Protein AF-A0A9X9LJV5-F1 (afdb_monomer_lite)

Sequence (472 aa):
MTLREAQKRAQWLASPASFEQERKQAQRQGQEEAECHRQFRAQPVPAHVYLPLYQEITERNEARRQAGIQKRKELLLSSLKPFSFLVKEEQRKEAAQQRERAATAKAKVPTQKATRRIPKSILEPALGDKLQEAELFRKIRIQRRALDMLQKAASPIAPSGGRARPQPRAATRTQKEKLAFLHTDFGFQPRVNPAVPDYEGLYRAFQRRAAKRRDTREGTRNKPFLLRTGSLRRTPRSCDATTSGGRRDSPQPTATPLPRSRSLSGLASLSANTLPVHITDATRKRESAVRSSLEKKDKADESTQWLEMHKKKCQAMSKSVTLRAKAMDPHQSLEEVFKAKLKENRNNDRKRAKEYKKELEEMKKRIQTRPYLFEQVSKDLARKAAEQRYRDTLKQAGLDEDFVRSKGQGSRDEQRRGQSEGRDCPSTHETTKLSTRNPQQDLEESLQEPTSPKKELEELSYELLDNCKSLA

Secondary structure (DSSP, 8-state):
--HHHHHHHHHHS--HHHHHHHHHHHHHHHHHHHHHT---PPPPPPGGGTS-THHHHHHHHHHHHHHHHHHHHHHHHHH----THHHHHHHHHHHHHHHHHHHHHT---PPP----PPPGGGG-HHHHHHHHHHHHHHHHHHHHHHHHHHHHH--S----S-------HHHHHHHHHHTGGG-S--S------SS---HHHHHHHHHHHHHHHHHT-----------SGGGS------------------PPPPPP-PPPPGGGTTTTTS-TTS------HHHHHHHHHHHHHHHHHHHHHHHHHHHHHHHHHHHHHHHHHHHHHHHH-SSPPHHHHHHHHHHHHHHHHHHHHHHHHHHHHHHHHHHHHSPPHHHHHHHHHHHHHHHHHHHHHHHHTT--HHHHHHHHHHHHHHHHHS--SS------------------S-------PPPPSSSHHHHHHHHHHHTTSS--

InterPro domains:
  IPR019579 Protein FAM161A/B [PF10595] (1-360)
  IPR051655 FAM161 [PTHR21501] (1-463)

Radius of gyration: 53.39 Å; chains: 1; bounding box: 125×92×174 Å

pLDDT: mean 73.28, std 19.69, range [32.22, 98.12]

Structure (mmCIF, N/CA/C/O backbone):
data_AF-A0A9X9LJV5-F1
#
_entry.id   AF-A0A9X9LJV5-F1
#
loop_
_atom_site.group_PDB
_atom_site.id
_atom_site.type_symbol
_atom_site.label_atom_id
_atom_site.label_alt_id
_atom_site.label_comp_id
_atom_site.label_asym_id
_atom_site.label_entity_id
_atom_site.label_seq_id
_atom_site.pdbx_PDB_ins_code
_atom_site.Cartn_x
_atom_site.Cartn_y
_atom_site.Cartn_z
_atom_site.occupancy
_atom_site.B_iso_or_equiv
_atom_site.auth_seq_id
_atom_site.auth_comp_id
_atom_site.auth_asym_id
_atom_site.auth_atom_id
_atom_site.pdbx_PDB_model_num
ATOM 1 N N . MET A 1 1 ? 41.341 -0.165 -103.231 1.00 58.81 1 MET A N 1
ATOM 2 C CA . MET A 1 1 ? 40.698 0.368 -102.012 1.00 58.81 1 MET A CA 1
ATOM 3 C C . MET A 1 1 ? 40.926 1.864 -101.980 1.00 58.81 1 MET A C 1
ATOM 5 O O . MET A 1 1 ? 42.056 2.295 -101.780 1.00 58.81 1 MET A O 1
ATOM 9 N N . THR A 1 2 ? 39.896 2.651 -102.280 1.00 76.06 2 THR A N 1
ATOM 10 C CA . THR A 1 2 ? 40.020 4.117 -102.290 1.00 76.06 2 THR A CA 1
ATOM 11 C C . THR A 1 2 ? 39.988 4.653 -100.856 1.00 76.06 2 THR A C 1
ATOM 13 O O . THR A 1 2 ? 39.340 4.073 -99.985 1.00 76.06 2 THR A O 1
ATOM 16 N N . LEU A 1 3 ? 40.664 5.772 -100.578 1.00 72.81 3 LEU A N 1
ATOM 17 C CA . LEU A 1 3 ? 40.688 6.378 -99.233 1.00 72.81 3 LEU A CA 1
ATOM 18 C C . LEU A 1 3 ? 39.274 6.674 -98.687 1.00 72.81 3 LEU A C 1
ATOM 20 O O . LEU A 1 3 ? 39.044 6.602 -97.481 1.00 72.81 3 LEU A O 1
ATOM 24 N N . ARG A 1 4 ? 38.301 6.903 -99.582 1.00 74.50 4 ARG A N 1
ATOM 25 C CA . ARG A 1 4 ? 36.876 7.040 -99.242 1.00 74.50 4 ARG A CA 1
ATOM 26 C C . ARG A 1 4 ? 36.262 5.751 -98.688 1.00 74.50 4 ARG A C 1
ATOM 28 O O . ARG A 1 4 ? 35.444 5.818 -97.777 1.00 74.50 4 ARG A O 1
ATOM 35 N N . GLU A 1 5 ? 36.640 4.585 -99.204 1.00 76.38 5 GLU A N 1
ATOM 36 C CA . GLU A 1 5 ? 36.139 3.290 -98.719 1.00 76.38 5 GLU A CA 1
ATOM 37 C C . GLU A 1 5 ? 36.739 2.921 -97.360 1.00 76.38 5 GLU A C 1
ATOM 39 O O . GLU A 1 5 ? 36.040 2.364 -96.515 1.00 76.38 5 GLU A O 1
ATOM 44 N N . ALA A 1 6 ? 38.003 3.277 -97.114 1.00 71.50 6 ALA A N 1
ATOM 45 C CA . ALA A 1 6 ? 38.659 3.057 -95.825 1.00 71.50 6 ALA A CA 1
ATOM 46 C C . ALA A 1 6 ? 38.047 3.925 -94.710 1.00 71.50 6 ALA A C 1
ATOM 48 O O . ALA A 1 6 ? 37.762 3.421 -93.625 1.00 71.50 6 ALA A O 1
ATOM 49 N N . GLN A 1 7 ? 37.763 5.202 -94.994 1.00 66.50 7 GLN A N 1
ATOM 50 C CA . GLN A 1 7 ? 37.087 6.095 -94.046 1.00 66.50 7 GLN A CA 1
ATOM 51 C C . GLN A 1 7 ? 35.633 5.683 -93.792 1.00 66.50 7 GLN A C 1
ATOM 53 O O . GLN A 1 7 ? 35.195 5.693 -92.644 1.00 66.50 7 GLN A O 1
ATOM 58 N N . LYS A 1 8 ? 34.903 5.238 -94.827 1.00 68.94 8 LYS A N 1
ATOM 59 C CA . LYS A 1 8 ? 33.567 4.653 -94.642 1.00 68.94 8 LYS A CA 1
ATOM 60 C C . LYS A 1 8 ? 33.637 3.413 -93.751 1.00 68.94 8 LYS A C 1
ATOM 62 O O . LYS A 1 8 ? 32.897 3.340 -92.782 1.00 68.94 8 LYS A O 1
ATOM 67 N N . ARG A 1 9 ? 34.553 2.470 -94.000 1.00 65.56 9 ARG A N 1
ATOM 68 C CA . ARG A 1 9 ? 34.713 1.275 -93.146 1.00 65.56 9 ARG A CA 1
ATOM 69 C C . ARG A 1 9 ? 35.055 1.624 -91.695 1.00 65.56 9 ARG A C 1
ATOM 71 O O . ARG A 1 9 ? 34.491 1.011 -90.802 1.00 65.56 9 ARG A O 1
ATOM 78 N N . ALA A 1 10 ? 35.897 2.627 -91.448 1.00 63.25 10 ALA A N 1
ATOM 79 C CA . ALA A 1 10 ? 36.197 3.094 -90.092 1.00 63.25 10 ALA A CA 1
ATOM 80 C C . ALA A 1 10 ? 34.991 3.753 -89.388 1.00 63.25 10 ALA A C 1
ATOM 82 O O . ALA A 1 10 ? 34.889 3.670 -88.170 1.00 63.25 10 ALA A O 1
ATOM 83 N N . GLN A 1 11 ? 34.070 4.373 -90.135 1.00 63.22 11 GLN A N 1
ATOM 84 C CA . GLN A 1 11 ? 32.809 4.904 -89.595 1.00 63.22 11 GLN A CA 1
ATOM 85 C C . GLN A 1 11 ? 31.758 3.806 -89.351 1.00 63.22 11 GLN A C 1
ATOM 87 O O . GLN A 1 11 ? 30.999 3.902 -88.393 1.00 63.22 11 GLN A O 1
ATOM 92 N N . TRP A 1 12 ? 31.722 2.763 -90.192 1.00 59.03 12 TRP A N 1
ATOM 93 C CA . TRP A 1 12 ? 30.818 1.609 -90.050 1.00 59.03 12 TRP A CA 1
ATOM 94 C C . TRP A 1 12 ? 31.246 0.630 -88.954 1.00 59.03 12 TRP A C 1
ATOM 96 O O . TRP A 1 12 ? 30.403 -0.054 -88.378 1.00 59.03 12 TRP A O 1
ATOM 106 N N . LEU A 1 13 ? 32.543 0.567 -88.643 1.00 62.62 13 LEU A N 1
ATOM 107 C CA . LEU A 1 13 ? 33.052 -0.123 -87.463 1.00 62.62 13 LEU A CA 1
ATOM 108 C C . LEU A 1 13 ? 32.754 0.739 -86.233 1.00 62.62 13 LEU A C 1
ATOM 110 O O . LEU A 1 13 ? 33.632 1.405 -85.683 1.00 62.62 13 LEU A O 1
ATOM 114 N N . ALA A 1 14 ? 31.483 0.750 -85.830 1.00 63.03 14 ALA A N 1
ATOM 115 C CA . ALA A 1 14 ? 31.053 1.337 -84.575 1.00 63.03 14 ALA A CA 1
ATOM 116 C C . ALA A 1 14 ? 31.964 0.821 -83.446 1.00 63.03 14 ALA A C 1
ATOM 118 O O . ALA A 1 14 ? 32.278 -0.371 -83.379 1.00 63.03 14 ALA A O 1
ATOM 119 N N . SER A 1 15 ? 32.448 1.735 -82.596 1.00 66.31 15 SER A N 1
ATOM 120 C CA . SER A 1 15 ? 33.393 1.411 -81.520 1.00 66.31 15 SER A CA 1
ATOM 121 C C . SER A 1 15 ? 32.878 0.209 -80.716 1.00 66.31 15 SER A C 1
ATOM 123 O O . SER A 1 15 ? 31.689 0.207 -80.387 1.00 66.31 15 SER A O 1
ATOM 125 N N . PRO A 1 16 ? 33.712 -0.782 -80.345 1.00 69.56 16 PRO A N 1
ATOM 126 C CA . PRO A 1 16 ? 33.281 -1.961 -79.582 1.00 69.56 16 PRO A CA 1
ATOM 127 C C . PRO A 1 16 ? 32.427 -1.634 -78.341 1.00 69.56 16 PRO A C 1
ATOM 129 O O . PRO A 1 16 ? 31.539 -2.396 -77.968 1.00 69.56 16 PRO A O 1
ATOM 132 N N . ALA A 1 17 ? 32.624 -0.449 -77.751 1.00 71.12 17 ALA A N 1
ATOM 133 C CA . ALA A 1 17 ? 31.835 0.066 -76.633 1.00 71.12 17 ALA A CA 1
ATOM 134 C C . ALA A 1 17 ? 30.350 0.349 -76.961 1.00 71.12 17 ALA A C 1
ATOM 136 O O . ALA A 1 17 ? 29.509 0.274 -76.067 1.00 71.12 17 ALA A O 1
ATOM 137 N N . SER A 1 18 ? 30.013 0.678 -78.213 1.00 70.94 18 SER A N 1
ATOM 138 C CA . SER A 1 18 ? 28.626 0.881 -78.669 1.00 70.94 18 SER A CA 1
ATOM 139 C C . SER A 1 18 ? 27.867 -0.445 -78.767 1.00 70.94 18 SER A C 1
ATOM 141 O O . SER A 1 18 ? 26.765 -0.562 -78.237 1.00 70.94 18 SER A O 1
ATOM 143 N N . PHE A 1 19 ? 28.520 -1.487 -79.286 1.00 75.62 19 PHE A N 1
ATOM 144 C CA . PHE A 1 19 ? 27.963 -2.838 -79.348 1.00 75.62 19 PHE A CA 1
ATOM 145 C C . PHE A 1 19 ? 27.702 -3.426 -77.951 1.00 75.62 19 PHE A C 1
ATOM 147 O O . PHE A 1 19 ? 26.703 -4.104 -77.718 1.00 75.62 19 PHE A O 1
ATOM 154 N N . GLU A 1 20 ? 28.557 -3.125 -76.969 1.00 80.94 20 GLU A N 1
ATOM 155 C CA . GLU A 1 20 ? 28.302 -3.505 -75.575 1.00 80.94 20 GLU A CA 1
ATOM 156 C C . GLU A 1 20 ? 27.072 -2.813 -74.973 1.00 80.94 20 GLU A C 1
ATOM 158 O O . GLU A 1 20 ? 26.388 -3.404 -74.132 1.00 80.94 20 GLU A O 1
ATOM 163 N N . GLN A 1 21 ? 26.795 -1.564 -75.359 1.00 81.12 21 GLN A N 1
ATOM 164 C CA . GLN A 1 21 ? 25.605 -0.843 -74.906 1.00 81.12 21 GLN A CA 1
ATOM 165 C C . GLN A 1 21 ? 24.344 -1.423 -75.539 1.00 81.12 21 GLN A C 1
ATOM 167 O O . GLN A 1 21 ? 23.393 -1.700 -74.810 1.00 81.12 21 GLN A O 1
ATOM 172 N N . GLU A 1 22 ? 24.364 -1.686 -76.844 1.00 85.75 22 GLU A N 1
ATOM 173 C CA . GLU A 1 22 ? 23.258 -2.333 -77.561 1.00 85.75 22 GLU A CA 1
ATOM 174 C C . GLU A 1 22 ? 22.968 -3.726 -76.997 1.00 85.75 22 GLU A C 1
ATOM 176 O O . GLU A 1 22 ? 21.823 -4.050 -76.693 1.00 85.75 22 GLU A O 1
ATOM 181 N N . ARG A 1 23 ? 24.004 -4.527 -76.717 1.00 86.25 23 ARG A N 1
ATOM 182 C CA . ARG A 1 23 ? 23.847 -5.842 -76.081 1.00 86.25 23 ARG A CA 1
ATOM 183 C C . ARG A 1 23 ? 23.218 -5.748 -74.689 1.00 86.25 23 ARG A C 1
ATOM 185 O O . ARG A 1 23 ? 22.381 -6.576 -74.338 1.00 86.25 23 ARG A O 1
ATOM 192 N N . LYS A 1 24 ? 23.608 -4.752 -73.884 1.00 87.31 24 LYS A N 1
ATOM 193 C CA . LYS A 1 24 ? 23.005 -4.506 -72.561 1.00 87.31 24 LYS A CA 1
ATOM 194 C C . LYS A 1 24 ? 21.555 -4.040 -72.681 1.00 87.31 24 LYS A C 1
ATOM 196 O O . LYS A 1 24 ? 20.742 -4.424 -71.848 1.00 87.31 24 LYS A O 1
ATOM 201 N N . GLN A 1 25 ? 21.227 -3.233 -73.689 1.00 88.62 25 GLN A N 1
ATOM 202 C CA . GLN A 1 25 ? 19.854 -2.801 -73.959 1.00 88.62 25 GLN A CA 1
ATOM 203 C C . GLN A 1 25 ? 18.981 -3.977 -74.402 1.00 88.62 25 GLN A C 1
ATOM 205 O O . GLN A 1 25 ? 17.924 -4.173 -73.817 1.00 88.62 25 GLN A O 1
ATOM 210 N N . ALA A 1 26 ? 19.462 -4.821 -75.315 1.00 89.94 26 ALA A N 1
ATOM 211 C CA . ALA A 1 26 ? 18.762 -6.035 -75.734 1.00 89.94 26 ALA A CA 1
ATOM 212 C C . ALA A 1 26 ? 18.542 -7.014 -74.564 1.00 89.94 26 ALA A C 1
ATOM 214 O O . ALA A 1 26 ? 17.475 -7.604 -74.430 1.00 89.94 26 ALA A O 1
ATOM 215 N N . GLN A 1 27 ? 19.524 -7.154 -73.663 1.00 90.31 27 GLN A N 1
ATOM 216 C CA . GLN A 1 27 ? 19.357 -7.949 -72.439 1.00 90.31 27 GLN A CA 1
ATOM 217 C C . GLN A 1 27 ? 18.304 -7.367 -71.491 1.00 90.31 27 GLN A C 1
ATOM 219 O O . GLN A 1 27 ? 17.562 -8.132 -70.883 1.00 90.31 27 GLN A O 1
ATOM 224 N N . ARG A 1 28 ? 18.241 -6.037 -71.352 1.00 88.81 28 ARG A N 1
ATOM 225 C CA . ARG A 1 28 ? 17.212 -5.365 -70.543 1.00 88.81 28 ARG A CA 1
ATOM 226 C C . ARG A 1 28 ? 15.827 -5.547 -71.150 1.00 88.81 28 ARG A C 1
ATOM 228 O O . ARG A 1 28 ? 14.934 -5.975 -70.439 1.00 88.81 28 ARG A O 1
ATOM 235 N N . GLN A 1 29 ? 15.687 -5.339 -72.457 1.00 88.56 29 GLN A N 1
ATOM 236 C CA . GLN A 1 29 ? 14.431 -5.552 -73.180 1.00 88.56 29 GLN A CA 1
ATOM 237 C C . GLN A 1 29 ? 13.939 -6.998 -73.040 1.00 88.56 29 GLN A C 1
ATOM 239 O O . GLN A 1 29 ? 12.785 -7.217 -72.697 1.00 88.56 29 GLN A O 1
ATOM 244 N N . GLY A 1 30 ? 14.825 -7.991 -73.172 1.00 88.88 30 GLY A N 1
ATOM 245 C CA . GLY A 1 30 ? 14.452 -9.393 -72.951 1.00 88.88 30 GLY A CA 1
ATOM 246 C C . GLY A 1 30 ? 14.046 -9.712 -71.503 1.00 88.88 30 GLY A C 1
ATOM 247 O O . GLY A 1 30 ? 13.199 -10.575 -71.278 1.00 88.88 30 GLY A O 1
ATOM 248 N N . GLN A 1 31 ? 14.620 -9.022 -70.509 1.00 88.19 31 GLN A N 1
ATOM 249 C CA . GLN A 1 31 ? 14.188 -9.133 -69.108 1.00 88.19 31 GLN A CA 1
ATOM 250 C C . GLN A 1 31 ? 12.818 -8.478 -68.894 1.00 88.19 31 GLN A C 1
ATOM 252 O O . GLN A 1 31 ? 11.963 -9.074 -68.247 1.00 88.19 31 GLN A O 1
ATOM 257 N N . GLU A 1 32 ? 12.593 -7.301 -69.478 1.00 86.94 32 GLU A N 1
ATOM 258 C CA . GLU A 1 32 ? 11.327 -6.563 -69.418 1.00 86.94 32 GLU A CA 1
ATOM 259 C C . GLU A 1 32 ? 10.186 -7.352 -70.083 1.00 86.94 32 GLU A C 1
ATOM 261 O O . GLU A 1 32 ? 9.118 -7.508 -69.495 1.00 86.94 32 GLU A O 1
ATOM 266 N N . GLU A 1 33 ? 10.422 -7.947 -71.255 1.00 89.19 33 GLU A N 1
ATOM 267 C CA . GLU A 1 33 ? 9.456 -8.818 -71.935 1.00 89.19 33 GLU A CA 1
ATOM 268 C C . GLU A 1 33 ? 9.138 -10.068 -71.097 1.00 89.19 33 GLU A C 1
ATOM 270 O O . GLU A 1 33 ? 7.969 -10.419 -70.914 1.00 89.19 33 GLU A O 1
ATOM 275 N N . ALA A 1 34 ? 10.153 -10.710 -70.504 1.00 86.06 34 ALA A N 1
ATOM 276 C CA . ALA A 1 34 ? 9.960 -11.853 -69.610 1.00 86.06 34 ALA A CA 1
ATOM 277 C C . ALA A 1 34 ? 9.168 -11.489 -68.337 1.00 86.06 34 ALA A C 1
ATOM 279 O O . ALA A 1 34 ? 8.372 -12.297 -67.847 1.00 86.06 34 ALA A O 1
ATOM 280 N N . GLU A 1 35 ? 9.350 -10.277 -67.810 1.00 85.81 35 GLU A N 1
ATOM 281 C CA . GLU A 1 35 ? 8.566 -9.746 -66.693 1.00 85.81 35 GLU A CA 1
ATOM 282 C C . GLU A 1 35 ? 7.123 -9.418 -67.105 1.00 85.81 35 GLU A C 1
ATOM 284 O O . GLU A 1 35 ? 6.198 -9.738 -66.358 1.00 85.81 35 GLU A O 1
ATOM 289 N N . CYS A 1 36 ? 6.899 -8.876 -68.306 1.00 77.56 36 CYS A N 1
ATOM 290 C CA . CYS A 1 36 ? 5.566 -8.636 -68.871 1.00 77.56 36 CYS A CA 1
ATOM 291 C C . CYS A 1 36 ? 4.779 -9.934 -69.113 1.00 77.56 36 CYS A C 1
ATOM 293 O O . CYS A 1 36 ? 3.561 -9.962 -68.933 1.00 77.56 36 CYS A O 1
ATOM 295 N N . HIS A 1 37 ? 5.456 -11.031 -69.468 1.00 79.50 37 HIS A N 1
ATOM 296 C CA . HIS A 1 37 ? 4.837 -12.355 -69.595 1.00 79.50 37 HIS A CA 1
ATOM 297 C C . HIS A 1 37 ? 4.496 -13.009 -68.244 1.00 79.50 37 HIS A C 1
ATOM 299 O O . HIS A 1 37 ? 3.785 -14.020 -68.200 1.00 79.50 37 HIS A O 1
ATOM 305 N N . ARG A 1 38 ? 4.960 -12.447 -67.120 1.00 84.75 38 ARG A N 1
ATOM 306 C CA . ARG A 1 38 ? 4.670 -12.967 -65.784 1.00 84.75 38 ARG A CA 1
ATOM 307 C C . ARG A 1 38 ? 3.234 -12.624 -65.396 1.00 84.75 38 ARG A C 1
ATOM 309 O O . ARG A 1 38 ? 2.896 -11.487 -65.089 1.00 84.75 38 ARG A O 1
ATOM 316 N N . GLN A 1 39 ? 2.370 -13.632 -65.338 1.00 81.56 39 GLN A N 1
ATOM 317 C CA . GLN A 1 39 ? 1.028 -13.460 -64.785 1.00 81.56 39 GLN A CA 1
ATOM 318 C C . GLN A 1 39 ? 1.131 -13.231 -63.271 1.00 81.56 39 GLN A C 1
ATOM 320 O O . GLN A 1 39 ? 1.388 -14.161 -62.503 1.00 81.56 39 GLN A O 1
ATOM 325 N N . PHE A 1 40 ? 0.948 -11.987 -62.830 1.00 77.88 40 PHE A N 1
ATOM 326 C CA . PHE A 1 40 ? 0.940 -11.629 -61.414 1.00 77.88 40 PHE A CA 1
ATOM 327 C C . PHE A 1 40 ? -0.321 -12.183 -60.749 1.00 77.88 40 PHE A C 1
ATOM 329 O O . PHE A 1 40 ? -1.400 -11.601 -60.820 1.00 77.88 40 PHE A O 1
ATOM 336 N N . ARG A 1 41 ? -0.183 -13.339 -60.099 1.00 83.62 41 ARG A N 1
ATOM 337 C CA . ARG A 1 41 ? -1.202 -13.891 -59.203 1.00 83.62 41 ARG A CA 1
ATOM 338 C C . ARG A 1 41 ? -0.804 -13.595 -57.766 1.00 83.62 41 ARG A C 1
ATOM 340 O O . ARG A 1 41 ? 0.379 -13.640 -57.426 1.00 83.62 41 ARG A O 1
ATOM 347 N N . ALA A 1 42 ? -1.790 -13.299 -56.926 1.00 84.81 42 ALA A N 1
ATOM 348 C CA . ALA A 1 42 ? -1.555 -13.183 -55.496 1.00 84.81 42 ALA A CA 1
ATOM 349 C C . ALA A 1 42 ? -0.968 -14.500 -54.969 1.00 84.81 42 ALA A C 1
ATOM 351 O O . ALA A 1 42 ? -1.409 -15.585 -55.357 1.00 84.81 42 ALA A O 1
ATOM 352 N N . GLN A 1 43 ? 0.032 -14.407 -54.092 1.00 85.69 43 GLN A N 1
ATOM 353 C CA . GLN A 1 43 ? 0.486 -15.581 -53.358 1.00 85.69 43 GLN A CA 1
ATOM 354 C C . GLN A 1 43 ? -0.681 -16.099 -52.507 1.00 85.69 43 GLN A C 1
ATOM 356 O O . GLN A 1 43 ? -1.385 -15.285 -51.899 1.00 85.69 43 GLN A O 1
ATOM 361 N N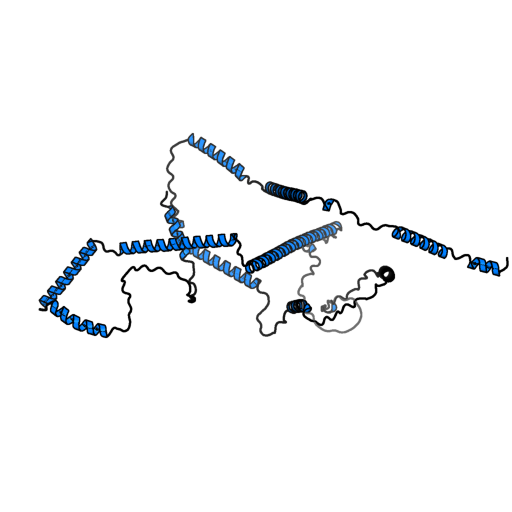 . PRO A 1 44 ? -0.921 -17.422 -52.478 1.00 88.69 44 PRO A N 1
ATOM 362 C CA . PRO A 1 44 ? -1.998 -17.977 -51.676 1.00 88.69 44 PRO A CA 1
ATOM 363 C C . PRO A 1 44 ? -1.787 -17.606 -50.209 1.00 88.69 44 PRO A C 1
ATOM 365 O O . PRO A 1 44 ? -0.652 -17.514 -49.731 1.00 88.69 44 PRO A O 1
ATOM 368 N N . VAL A 1 45 ? -2.893 -17.381 -49.501 1.00 85.62 45 VAL A N 1
ATOM 369 C CA . VAL A 1 45 ? -2.854 -17.014 -48.087 1.00 85.62 45 VAL A CA 1
ATOM 370 C C . VAL A 1 45 ? -2.104 -18.111 -47.318 1.00 85.62 45 VAL A C 1
ATOM 372 O O . VAL A 1 45 ? -2.417 -19.293 -47.484 1.00 85.62 45 VAL A O 1
ATOM 375 N N . PRO A 1 46 ? -1.102 -17.756 -46.495 1.00 90.06 46 PRO A N 1
ATOM 376 C CA . PRO A 1 46 ? -0.344 -18.734 -45.729 1.00 90.06 46 PRO A CA 1
ATOM 377 C C . PRO A 1 46 ? -1.234 -19.661 -44.891 1.00 90.06 46 PRO A C 1
ATOM 379 O O . PRO A 1 46 ? -2.176 -19.214 -44.239 1.00 90.06 46 PRO A O 1
ATOM 382 N N . ALA A 1 47 ? -0.878 -20.948 -44.830 1.00 80.38 47 ALA A N 1
ATOM 383 C CA . ALA A 1 47 ? -1.673 -21.978 -44.153 1.00 80.38 47 ALA A CA 1
ATOM 384 C C . ALA A 1 47 ? -1.972 -21.670 -42.670 1.00 80.38 47 ALA A C 1
ATOM 386 O O . ALA A 1 47 ? -3.037 -22.017 -42.171 1.00 80.38 47 ALA A O 1
ATOM 387 N N . HIS A 1 48 ? -1.070 -20.963 -41.978 1.00 80.50 48 HIS A N 1
ATOM 388 C CA . HIS A 1 48 ? -1.239 -20.583 -40.570 1.00 80.50 48 HIS A CA 1
ATOM 389 C C . HIS A 1 48 ? -2.413 -19.622 -40.317 1.00 80.50 48 HIS A C 1
ATOM 391 O O . HIS A 1 48 ? -2.820 -19.470 -39.172 1.00 80.50 48 HIS A O 1
ATOM 397 N N . VAL A 1 49 ? -2.951 -18.981 -41.360 1.00 81.56 49 VAL A N 1
ATOM 398 C CA . VAL A 1 49 ? -4.147 -18.129 -41.273 1.00 81.56 49 VAL A CA 1
ATOM 399 C C . VAL A 1 49 ? -5.422 -18.974 -41.168 1.00 81.56 49 VAL A C 1
ATOM 401 O O . VAL A 1 49 ? -6.392 -18.543 -40.554 1.00 81.56 49 VAL A O 1
ATOM 404 N N . TYR A 1 50 ? -5.413 -20.192 -41.719 1.00 80.94 50 TYR A N 1
ATOM 405 C CA . TYR A 1 50 ? -6.547 -21.120 -41.677 1.00 80.94 50 TYR A CA 1
ATOM 406 C C . TYR A 1 50 ? -6.537 -22.037 -40.446 1.00 80.94 50 TYR A C 1
ATOM 408 O O . TYR A 1 50 ? -7.537 -22.693 -40.163 1.00 80.94 50 TYR A O 1
ATOM 416 N N . LEU A 1 51 ? -5.425 -22.094 -39.707 1.00 83.44 51 LEU A N 1
ATOM 417 C CA . LEU A 1 51 ? -5.295 -22.926 -38.514 1.00 83.44 51 LEU A CA 1
ATOM 418 C C . LEU A 1 51 ? -5.673 -22.123 -37.254 1.00 83.44 51 LEU A C 1
ATOM 420 O O . LEU A 1 51 ? -5.047 -21.096 -36.982 1.00 83.44 51 LEU A O 1
ATOM 424 N N . PRO A 1 52 ? -6.643 -22.576 -36.437 1.00 79.00 52 PRO A N 1
ATOM 425 C CA . PRO A 1 52 ? -6.995 -21.941 -35.166 1.00 79.00 52 PRO A CA 1
ATOM 426 C C . PRO A 1 52 ? -5.935 -22.224 -34.079 1.00 79.00 52 PRO A C 1
ATOM 428 O O . PRO A 1 52 ? -6.190 -22.887 -33.078 1.00 79.00 52 PRO A O 1
ATOM 431 N N . LEU A 1 53 ? -4.726 -21.678 -34.257 1.00 84.31 53 LEU A N 1
ATOM 432 C CA . LEU A 1 53 ? -3.535 -21.910 -33.416 1.00 84.31 53 LEU A CA 1
ATOM 433 C C . LEU A 1 53 ? -3.626 -21.332 -31.996 1.00 84.31 53 LEU A C 1
ATOM 435 O O . LEU A 1 53 ? -2.692 -21.474 -31.206 1.00 84.31 53 LEU A O 1
ATOM 439 N N . TYR A 1 54 ? -4.719 -20.650 -31.660 1.00 84.94 54 TYR A N 1
ATOM 440 C CA . TYR A 1 54 ? -4.879 -19.981 -30.373 1.00 84.94 54 TYR A CA 1
ATOM 441 C C . TYR A 1 54 ? -4.697 -20.948 -29.196 1.00 84.94 54 TYR A C 1
ATOM 443 O O . TYR A 1 54 ? -3.955 -20.625 -28.273 1.00 84.94 54 TYR A O 1
ATOM 451 N N . GLN A 1 55 ? -5.289 -22.145 -29.279 1.00 86.25 55 GLN A N 1
ATOM 452 C CA . GLN A 1 55 ? -5.233 -23.160 -28.220 1.00 86.25 55 GLN A CA 1
ATOM 453 C C . GLN A 1 55 ? -3.797 -23.647 -27.972 1.00 86.25 55 GLN A C 1
ATOM 455 O O . GLN A 1 55 ? -3.309 -23.625 -26.842 1.00 86.25 55 GLN A O 1
ATOM 460 N N . GLU A 1 56 ? -3.054 -23.956 -29.035 1.00 87.81 56 GLU A N 1
ATOM 461 C CA . GLU A 1 56 ? -1.653 -24.363 -28.898 1.00 87.81 56 GLU A CA 1
ATOM 462 C C . GLU A 1 56 ? -0.766 -23.229 -28.366 1.00 87.81 56 GLU A C 1
ATOM 464 O O . GLU A 1 56 ? 0.199 -23.453 -27.631 1.00 87.81 56 GLU A O 1
ATOM 469 N N . ILE A 1 57 ? -1.053 -21.984 -28.757 1.00 89.62 57 ILE A N 1
ATOM 470 C CA . ILE A 1 57 ? -0.326 -20.813 -28.264 1.00 89.62 57 ILE A CA 1
ATOM 471 C C . ILE A 1 57 ? -0.606 -20.622 -26.770 1.00 89.62 57 ILE A C 1
ATOM 473 O O . ILE A 1 57 ? 0.332 -20.350 -26.014 1.00 89.62 57 ILE A O 1
ATOM 477 N N . THR A 1 58 ? -1.855 -20.788 -26.325 1.00 91.94 58 THR A N 1
ATOM 478 C CA . THR A 1 58 ? -2.222 -20.707 -24.906 1.00 91.94 58 THR A CA 1
ATOM 479 C C . THR A 1 58 ? -1.553 -21.803 -24.089 1.00 91.94 58 THR A C 1
ATOM 481 O O . THR A 1 58 ? -0.897 -21.483 -23.101 1.00 91.94 58 THR A O 1
ATOM 484 N N . GLU A 1 59 ? -1.571 -23.051 -24.551 1.00 93.50 59 GLU A N 1
ATOM 485 C CA . GLU A 1 59 ? -0.925 -24.176 -23.866 1.00 93.50 59 GLU A CA 1
ATOM 486 C C . GLU A 1 59 ? 0.595 -23.986 -23.763 1.00 93.50 59 GLU A C 1
ATOM 488 O O . GLU A 1 59 ? 1.185 -24.131 -22.689 1.00 93.50 59 GLU A O 1
ATOM 493 N N . ARG A 1 60 ? 1.254 -23.555 -24.849 1.00 93.81 60 ARG A N 1
ATOM 494 C CA . ARG A 1 60 ? 2.694 -23.236 -24.834 1.00 93.81 60 ARG A CA 1
ATOM 495 C C . ARG A 1 60 ? 3.008 -22.073 -23.888 1.00 93.81 60 ARG A C 1
ATOM 497 O O . ARG A 1 60 ? 4.048 -22.071 -23.224 1.00 93.81 60 ARG A O 1
ATOM 504 N N . ASN A 1 61 ? 2.140 -21.065 -23.807 1.00 93.38 61 ASN A N 1
ATOM 505 C CA . ASN A 1 61 ? 2.286 -19.951 -22.867 1.00 93.38 61 ASN A CA 1
ATOM 506 C C . ASN A 1 61 ? 2.125 -20.402 -21.413 1.00 93.38 61 ASN A C 1
ATOM 508 O O . ASN A 1 61 ? 2.907 -19.988 -20.554 1.00 93.38 61 ASN A O 1
ATOM 512 N N . GLU A 1 62 ? 1.151 -21.263 -21.145 1.00 95.00 62 GLU A N 1
ATOM 513 C CA . GLU A 1 62 ? 0.891 -21.833 -19.828 1.00 95.00 62 GLU A CA 1
ATOM 514 C C . GLU A 1 62 ? 2.038 -22.725 -19.368 1.00 95.00 62 GLU A C 1
ATOM 516 O O . GLU A 1 62 ? 2.537 -22.532 -18.260 1.00 95.00 62 GLU A O 1
ATOM 521 N N . ALA A 1 63 ? 2.556 -23.594 -20.237 1.00 96.25 63 ALA A N 1
ATOM 522 C CA . ALA A 1 63 ? 3.732 -24.410 -19.953 1.00 96.25 63 ALA A CA 1
ATOM 523 C C . ALA A 1 63 ? 4.959 -23.541 -19.620 1.00 96.25 63 ALA A C 1
ATOM 525 O O . ALA A 1 63 ? 5.642 -23.766 -18.617 1.00 96.25 63 ALA A O 1
ATOM 526 N N . ARG A 1 64 ? 5.208 -22.471 -20.395 1.00 95.69 64 ARG A N 1
ATOM 527 C CA . ARG A 1 64 ? 6.284 -21.503 -20.099 1.00 95.69 64 ARG A CA 1
ATOM 528 C C . ARG A 1 64 ? 6.074 -20.801 -18.756 1.00 95.69 64 ARG A C 1
ATOM 530 O O . ARG A 1 64 ? 7.032 -20.620 -18.000 1.00 95.69 64 ARG A O 1
ATOM 537 N N . ARG A 1 65 ? 4.834 -20.420 -18.439 1.00 95.25 65 ARG A N 1
ATOM 538 C CA . ARG A 1 65 ? 4.472 -19.789 -17.163 1.00 95.25 65 ARG A CA 1
ATOM 539 C C . ARG A 1 65 ? 4.697 -20.744 -15.991 1.00 95.25 65 ARG A C 1
ATOM 541 O O . ARG A 1 65 ? 5.319 -20.343 -15.008 1.00 95.25 65 ARG A O 1
ATOM 548 N N . GLN A 1 66 ? 4.244 -21.990 -16.102 1.00 96.44 66 GLN A N 1
ATOM 549 C CA . GLN A 1 66 ? 4.407 -23.025 -15.081 1.00 96.44 66 GLN A CA 1
ATOM 550 C C . GLN A 1 66 ? 5.885 -23.347 -14.841 1.00 96.44 66 GLN A C 1
ATOM 552 O O . GLN A 1 66 ? 6.332 -23.309 -13.695 1.00 96.44 66 GLN A O 1
ATOM 557 N N . ALA A 1 67 ? 6.671 -23.536 -15.903 1.00 96.56 67 ALA A N 1
ATOM 558 C CA . ALA A 1 67 ? 8.112 -23.755 -15.796 1.00 96.56 67 ALA A CA 1
ATOM 559 C C . ALA A 1 67 ? 8.826 -22.573 -15.113 1.00 96.56 67 ALA A C 1
ATOM 561 O O . ALA A 1 67 ? 9.713 -22.763 -14.282 1.00 96.56 67 ALA A O 1
ATOM 562 N N . GLY A 1 68 ? 8.417 -21.333 -15.407 1.00 96.31 68 GLY A N 1
ATOM 563 C CA . GLY A 1 68 ? 8.941 -20.144 -14.730 1.00 96.31 68 GLY A CA 1
ATOM 564 C C . GLY A 1 68 ? 8.600 -20.092 -13.234 1.00 96.31 68 GLY A C 1
ATOM 565 O O . GLY A 1 68 ? 9.429 -19.670 -12.425 1.00 96.31 68 GLY A O 1
ATOM 566 N N . ILE A 1 69 ? 7.399 -20.540 -12.856 1.00 95.69 69 ILE A N 1
ATOM 567 C CA . ILE A 1 69 ? 6.969 -20.642 -11.455 1.00 95.69 69 ILE A CA 1
ATOM 568 C C . ILE A 1 69 ? 7.772 -21.724 -10.727 1.00 95.69 69 ILE A C 1
ATOM 570 O O . ILE A 1 69 ? 8.278 -21.458 -9.637 1.00 95.69 69 ILE A O 1
ATOM 574 N N . GLN A 1 70 ? 7.936 -22.903 -11.331 1.00 96.38 70 GLN A N 1
ATOM 575 C CA . GLN A 1 70 ? 8.703 -24.014 -10.758 1.00 96.38 70 GLN A CA 1
ATOM 576 C C . GLN A 1 70 ? 10.164 -23.622 -10.527 1.00 96.38 70 GLN A C 1
ATOM 578 O O . GLN A 1 70 ? 10.633 -23.701 -9.395 1.00 96.38 70 GLN A O 1
ATOM 583 N N . LYS A 1 71 ? 10.833 -23.041 -11.532 1.00 96.31 71 LYS A N 1
ATOM 584 C CA . LYS A 1 71 ? 12.215 -22.543 -11.397 1.00 96.31 71 LYS A CA 1
ATOM 585 C C . LYS A 1 71 ? 12.367 -21.527 -10.266 1.00 96.31 71 LYS A C 1
ATOM 587 O O . LYS A 1 71 ? 13.347 -21.548 -9.527 1.00 96.31 71 LYS A O 1
ATOM 592 N N . ARG A 1 72 ? 11.393 -20.624 -10.102 1.00 94.12 72 ARG A N 1
ATOM 593 C CA . ARG A 1 72 ? 11.404 -19.645 -9.006 1.00 94.12 72 ARG A CA 1
ATOM 594 C C . ARG A 1 72 ? 11.182 -20.314 -7.651 1.00 94.12 72 ARG A C 1
ATOM 596 O O . ARG A 1 72 ? 11.823 -19.919 -6.684 1.00 94.12 72 ARG A O 1
ATOM 603 N N . LYS A 1 73 ? 10.296 -21.311 -7.580 1.00 95.19 73 LYS A N 1
ATOM 604 C CA . LYS A 1 73 ? 10.039 -22.101 -6.369 1.00 95.19 73 LYS A CA 1
ATOM 605 C C . LYS A 1 73 ? 11.285 -22.880 -5.948 1.00 95.19 73 LYS A C 1
ATOM 607 O O . LYS A 1 73 ? 11.655 -22.816 -4.786 1.00 95.19 73 LYS A O 1
ATOM 612 N N . GLU A 1 74 ? 11.952 -23.548 -6.881 1.00 94.69 74 GLU A N 1
ATOM 613 C CA . GLU A 1 74 ? 13.197 -24.287 -6.643 1.00 94.69 74 GLU A CA 1
ATOM 614 C C . GLU A 1 74 ? 14.327 -23.361 -6.197 1.00 94.69 74 GLU A C 1
ATOM 616 O O . GLU A 1 74 ? 14.990 -23.636 -5.201 1.00 94.69 74 GLU A O 1
ATOM 621 N N . LEU A 1 75 ? 14.494 -22.213 -6.860 1.00 92.88 75 LEU A N 1
ATOM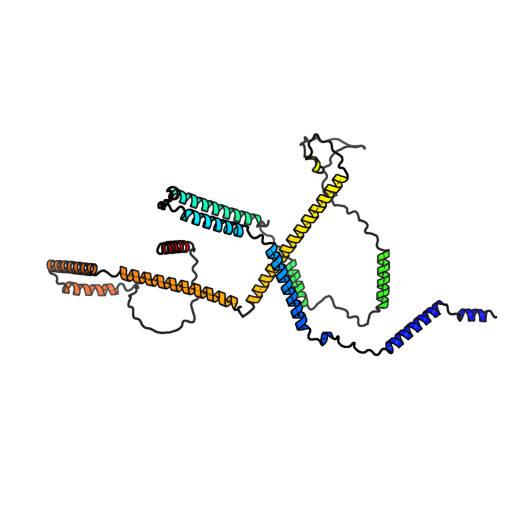 622 C CA . LEU A 1 75 ? 15.468 -21.205 -6.449 1.00 92.88 75 LEU A CA 1
ATOM 623 C C . LEU A 1 75 ? 15.189 -20.731 -5.019 1.00 92.88 75 LEU A C 1
ATOM 625 O O . LEU A 1 75 ? 16.105 -20.700 -4.199 1.00 92.88 75 LEU A O 1
ATOM 629 N N . LEU A 1 76 ? 13.928 -20.428 -4.694 1.00 89.56 76 LEU A N 1
ATOM 630 C CA . LEU A 1 76 ? 13.532 -20.059 -3.336 1.00 89.56 76 LEU A CA 1
ATOM 631 C C . LEU A 1 76 ? 13.864 -21.175 -2.342 1.00 89.56 76 LEU A C 1
ATOM 633 O O . LEU A 1 76 ? 14.555 -20.902 -1.368 1.00 89.56 76 LEU A O 1
ATOM 637 N N . LEU A 1 77 ? 13.472 -22.421 -2.615 1.00 87.00 77 LEU A N 1
ATOM 638 C CA . LEU A 1 77 ? 13.774 -23.571 -1.757 1.00 87.00 77 LEU A CA 1
ATOM 639 C C . LEU A 1 77 ? 15.282 -23.786 -1.568 1.00 87.00 77 LEU A C 1
ATOM 641 O O . LEU A 1 77 ? 15.708 -24.056 -0.454 1.00 87.00 77 LEU A O 1
ATOM 645 N N . SER A 1 78 ? 16.097 -23.590 -2.606 1.00 83.19 78 SER A N 1
ATOM 646 C CA . SER A 1 78 ? 17.560 -23.685 -2.502 1.00 83.19 78 SER A CA 1
ATOM 647 C C . SER A 1 78 ? 18.188 -22.531 -1.705 1.00 83.19 78 SER A C 1
ATOM 649 O O . SER A 1 78 ? 19.199 -22.712 -1.030 1.00 83.19 78 SER A O 1
ATOM 651 N N . SER A 1 79 ? 17.585 -21.337 -1.758 1.00 82.38 79 SER A N 1
ATOM 652 C CA . SER A 1 79 ? 18.036 -20.156 -1.009 1.00 82.38 79 SER A CA 1
ATOM 653 C C . SER A 1 79 ? 17.612 -20.187 0.460 1.00 82.38 79 SER A C 1
ATOM 655 O O . SER A 1 79 ? 18.252 -19.567 1.315 1.00 82.38 79 SER A O 1
ATOM 657 N N . LEU A 1 80 ? 16.542 -20.927 0.760 1.00 80.94 80 LEU A N 1
ATOM 658 C CA . LEU A 1 80 ? 16.117 -21.221 2.113 1.00 80.94 80 LEU A CA 1
ATOM 659 C C . LEU A 1 80 ? 17.129 -22.199 2.706 1.00 80.94 80 LEU A C 1
ATOM 661 O O . LEU A 1 80 ? 17.041 -23.403 2.509 1.00 80.94 80 LEU A O 1
ATOM 665 N N . LYS A 1 81 ? 18.093 -21.682 3.471 1.00 72.56 81 LYS A N 1
ATOM 666 C CA . LYS A 1 81 ? 18.795 -22.497 4.465 1.00 72.56 81 LYS A CA 1
ATOM 667 C C . LYS A 1 81 ? 17.764 -22.811 5.548 1.00 72.56 81 LYS A C 1
ATOM 669 O O . LYS A 1 81 ? 17.449 -21.887 6.307 1.00 72.56 81 LYS A O 1
ATOM 674 N N . PRO A 1 82 ? 17.192 -24.032 5.620 1.00 74.31 82 PRO A N 1
ATOM 675 C CA . PRO A 1 82 ? 16.299 -24.347 6.718 1.00 74.31 82 PRO A CA 1
ATOM 676 C C . PRO A 1 82 ? 17.094 -24.103 7.992 1.00 74.31 82 PRO A C 1
ATOM 678 O O . PRO A 1 82 ? 18.244 -24.531 8.128 1.00 74.31 82 PRO A O 1
ATOM 681 N N . PHE A 1 83 ? 16.520 -23.318 8.894 1.00 58.19 83 PHE A N 1
ATOM 682 C CA . PHE A 1 83 ? 17.124 -23.120 10.191 1.00 58.19 83 PHE A CA 1
ATOM 683 C C . PHE A 1 83 ? 17.367 -24.510 10.791 1.00 58.19 83 PHE A C 1
ATOM 685 O O . PHE A 1 83 ? 16.457 -25.335 10.861 1.00 58.19 83 PHE A O 1
ATOM 692 N N . SER A 1 84 ? 18.582 -24.776 11.273 1.00 64.56 84 SER A N 1
ATOM 693 C CA . SER A 1 84 ? 18.871 -25.997 12.036 1.00 64.56 84 SER A CA 1
ATOM 694 C C . SER A 1 84 ? 18.047 -26.079 13.325 1.00 64.56 84 SER A C 1
ATOM 696 O O . SER A 1 84 ? 18.171 -27.038 14.072 1.00 64.56 84 SER A O 1
ATOM 698 N N . PHE A 1 85 ? 17.193 -25.084 13.588 1.00 59.66 85 PHE A N 1
ATOM 699 C CA . PHE A 1 85 ? 16.238 -25.062 14.674 1.00 59.66 85 PHE A CA 1
ATOM 700 C C . PHE A 1 85 ? 15.149 -26.139 14.544 1.00 59.66 85 PHE A C 1
ATOM 702 O O . PHE A 1 85 ? 14.772 -26.614 15.593 1.00 59.66 85 PHE A O 1
ATOM 709 N N . LEU A 1 86 ? 14.731 -26.635 13.363 1.00 68.38 86 LEU A N 1
ATOM 710 C CA . LEU A 1 86 ? 13.828 -27.811 13.325 1.00 68.38 86 LEU A CA 1
ATOM 711 C C . LEU A 1 86 ? 14.535 -29.056 13.862 1.00 68.38 86 LEU A C 1
ATOM 713 O O . LEU A 1 86 ? 14.081 -29.644 14.832 1.00 68.38 86 LEU A O 1
ATOM 717 N N . VAL A 1 87 ? 15.715 -29.368 13.324 1.00 72.38 87 VAL A N 1
ATOM 718 C CA . VAL A 1 87 ? 16.535 -30.505 13.777 1.00 72.38 87 VAL A CA 1
ATOM 719 C C . VAL A 1 87 ? 16.935 -30.348 15.250 1.00 72.38 87 VAL A C 1
ATOM 721 O O . VAL A 1 87 ? 16.879 -31.293 16.027 1.00 72.38 87 VAL A O 1
ATOM 724 N N . LYS A 1 88 ? 17.297 -29.135 15.679 1.00 73.56 88 LYS A N 1
ATOM 725 C CA . LYS A 1 88 ? 17.661 -28.826 17.069 1.00 73.56 88 LYS A CA 1
ATOM 726 C C . LYS A 1 88 ? 16.451 -28.831 18.005 1.00 73.56 88 LYS A C 1
ATOM 728 O O . LYS A 1 88 ? 16.611 -29.137 19.181 1.00 73.56 88 LYS A O 1
ATOM 733 N N . GLU A 1 89 ? 15.263 -28.467 17.533 1.00 80.19 89 GLU A N 1
ATOM 734 C CA . GLU A 1 89 ? 14.021 -28.494 18.307 1.00 80.19 89 GLU A CA 1
ATOM 735 C C . GLU A 1 89 ? 13.477 -29.919 18.412 1.00 80.19 89 GLU A C 1
ATOM 737 O O . GLU A 1 89 ? 13.033 -30.294 19.490 1.00 80.19 89 GLU A O 1
ATOM 742 N N . GLU A 1 90 ? 13.600 -30.738 17.367 1.00 82.81 90 GLU A N 1
ATOM 743 C CA . GLU A 1 90 ? 13.348 -32.185 17.395 1.00 82.81 90 GLU A CA 1
ATOM 744 C C . GLU A 1 90 ? 14.297 -32.881 18.372 1.00 82.81 90 GLU A C 1
ATOM 746 O O . GLU A 1 90 ? 13.831 -33.502 19.320 1.00 82.81 90 GLU A O 1
ATOM 751 N N . GLN A 1 91 ? 15.610 -32.646 18.274 1.00 81.69 91 GLN A N 1
ATOM 752 C CA . GLN A 1 91 ? 16.587 -33.155 19.248 1.00 81.69 91 GLN A CA 1
ATOM 753 C C . GLN A 1 91 ? 16.306 -32.660 20.675 1.00 81.69 91 GLN A C 1
ATOM 755 O O . GLN A 1 91 ? 16.494 -33.388 21.648 1.00 81.69 91 GLN A O 1
ATOM 760 N N . ARG A 1 92 ? 15.839 -31.415 20.839 1.00 83.69 92 ARG A N 1
ATOM 761 C CA . ARG A 1 92 ? 15.463 -30.864 22.149 1.00 83.69 92 ARG A CA 1
ATOM 762 C C . ARG A 1 92 ? 14.167 -31.481 22.677 1.00 83.69 92 ARG A C 1
ATOM 764 O O . ARG A 1 92 ? 14.069 -31.667 23.887 1.00 83.69 92 ARG A O 1
ATOM 771 N N . LYS A 1 93 ? 13.204 -31.799 21.806 1.00 84.19 93 LYS A N 1
ATOM 772 C CA . LYS A 1 93 ? 11.968 -32.527 22.134 1.00 84.19 93 LYS A CA 1
ATOM 773 C C . LYS A 1 93 ? 12.282 -33.967 22.521 1.00 84.19 93 LYS A C 1
ATOM 775 O O . LYS A 1 93 ? 11.797 -34.414 23.550 1.00 84.19 93 LYS A O 1
ATOM 780 N N . GLU A 1 94 ? 13.149 -34.654 21.787 1.00 85.81 94 GLU A N 1
ATOM 781 C CA . GLU A 1 94 ? 13.621 -36.001 22.123 1.00 85.81 94 GLU A CA 1
ATOM 782 C C . GLU A 1 94 ? 14.395 -36.010 23.444 1.00 85.81 94 GLU A C 1
ATOM 784 O O . GLU A 1 94 ? 14.110 -36.822 24.320 1.00 85.81 94 GLU A O 1
ATOM 789 N N . ALA A 1 95 ? 15.305 -35.054 23.658 1.00 84.94 95 ALA A N 1
ATOM 790 C CA . ALA A 1 95 ? 16.010 -34.901 24.929 1.00 84.94 95 ALA A CA 1
ATOM 791 C C . ALA A 1 95 ? 15.061 -34.545 26.087 1.00 84.94 95 ALA A C 1
ATOM 793 O O . ALA A 1 95 ? 15.286 -34.974 27.217 1.00 84.94 95 ALA A O 1
ATOM 794 N N . ALA A 1 96 ? 14.000 -33.771 25.833 1.00 82.69 96 ALA A N 1
ATOM 795 C CA . ALA A 1 96 ? 12.961 -33.484 26.820 1.00 82.69 96 ALA A CA 1
ATOM 796 C C . ALA A 1 96 ? 12.138 -34.737 27.143 1.00 82.69 96 ALA A C 1
ATOM 798 O O . ALA A 1 96 ? 11.979 -35.044 28.315 1.00 82.69 96 ALA A O 1
ATOM 799 N N . GLN A 1 97 ? 11.727 -35.517 26.142 1.00 81.94 97 GLN A N 1
ATOM 800 C CA . GLN A 1 97 ? 11.028 -36.790 26.335 1.00 81.94 97 GLN A CA 1
ATOM 801 C C . GLN A 1 97 ? 11.901 -37.817 27.065 1.00 81.94 97 GLN A C 1
ATOM 803 O O . GLN A 1 97 ? 11.421 -38.527 27.943 1.00 81.94 97 GLN A O 1
ATOM 808 N N . GLN A 1 98 ? 13.199 -37.886 26.760 1.00 80.38 98 GLN A N 1
ATOM 809 C CA . GLN A 1 98 ? 14.150 -38.727 27.490 1.00 80.38 98 GLN A CA 1
ATOM 810 C C . GLN A 1 98 ? 14.332 -38.251 28.936 1.00 80.38 98 GLN A C 1
ATOM 812 O O . GLN A 1 98 ? 14.391 -39.076 29.845 1.00 80.38 98 GLN A O 1
ATOM 817 N N . ARG A 1 99 ? 14.369 -36.932 29.177 1.00 78.00 99 ARG A N 1
ATOM 818 C CA . ARG A 1 99 ? 14.398 -36.352 30.530 1.00 78.00 99 ARG A CA 1
ATOM 819 C C . ARG A 1 99 ? 13.107 -36.596 31.295 1.00 78.00 99 ARG A C 1
ATOM 821 O O . ARG A 1 99 ? 13.186 -36.865 32.483 1.00 78.00 99 ARG A O 1
ATOM 828 N N . GLU A 1 100 ? 11.954 -36.528 30.643 1.00 74.19 100 GLU A N 1
ATOM 829 C CA . GLU A 1 100 ? 10.655 -36.845 31.236 1.00 74.19 100 GLU A CA 1
ATOM 830 C C . GLU A 1 100 ? 10.579 -38.329 31.589 1.00 74.19 100 GLU A C 1
ATOM 832 O O . GLU A 1 100 ? 10.267 -38.646 32.728 1.00 74.19 100 GLU A O 1
ATOM 837 N N . ARG A 1 101 ? 11.002 -39.230 30.691 1.00 76.00 101 ARG A N 1
ATOM 838 C CA . ARG A 1 101 ? 11.120 -40.674 30.970 1.00 76.00 101 ARG A CA 1
ATOM 839 C C . ARG A 1 101 ? 12.102 -40.973 32.113 1.00 76.00 101 ARG A C 1
ATOM 841 O O . ARG A 1 101 ? 11.834 -41.820 32.965 1.00 76.00 101 ARG A O 1
ATOM 848 N N . ALA A 1 102 ? 13.227 -40.259 32.174 1.00 70.62 102 ALA A N 1
ATOM 849 C CA . ALA A 1 102 ? 14.198 -40.372 33.265 1.00 70.62 102 ALA A CA 1
ATOM 850 C C . ALA A 1 102 ? 13.694 -39.750 34.584 1.00 70.62 102 ALA A C 1
ATOM 852 O O . ALA A 1 102 ? 14.029 -40.240 35.662 1.00 70.62 102 ALA A O 1
ATOM 853 N N . ALA A 1 103 ? 12.874 -38.698 34.517 1.00 62.94 103 ALA A N 1
ATOM 854 C CA . ALA A 1 103 ? 12.242 -38.060 35.669 1.00 62.94 103 ALA A CA 1
ATOM 855 C C . ALA A 1 103 ? 11.080 -38.899 36.218 1.00 62.94 103 ALA A C 1
ATOM 857 O O . ALA A 1 103 ? 10.935 -38.990 37.432 1.00 62.94 103 ALA A O 1
ATOM 858 N N . THR A 1 104 ? 10.316 -39.589 35.364 1.00 60.62 104 THR A N 1
ATOM 859 C CA . THR 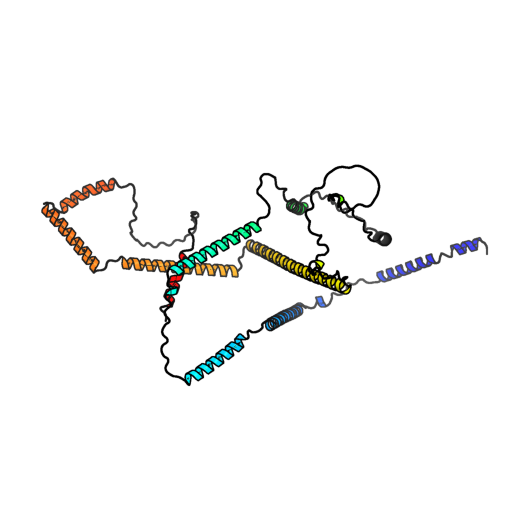A 1 104 ? 9.302 -40.565 35.794 1.00 60.62 104 THR A CA 1
ATOM 860 C C . THR A 1 104 ? 9.934 -41.800 36.437 1.00 60.62 104 THR A C 1
ATOM 862 O O . THR A 1 104 ? 9.351 -42.364 37.355 1.00 60.62 104 THR A O 1
ATOM 865 N N . ALA A 1 105 ? 11.156 -42.179 36.037 1.00 59.72 105 ALA A N 1
ATOM 866 C CA . ALA A 1 105 ? 11.936 -43.225 36.710 1.00 59.72 105 ALA A CA 1
ATOM 867 C C . ALA A 1 105 ? 12.562 -42.760 38.044 1.00 59.72 105 ALA A C 1
ATOM 869 O O . ALA A 1 105 ? 12.898 -43.579 38.896 1.00 59.72 105 ALA A O 1
ATOM 870 N N . LYS A 1 106 ? 12.709 -41.443 38.249 1.00 56.69 106 LYS A N 1
ATOM 871 C CA . LYS A 1 106 ? 13.178 -40.822 39.498 1.00 56.69 106 LYS A CA 1
ATOM 872 C C . LYS A 1 106 ? 12.108 -39.905 40.096 1.00 56.69 106 LYS A C 1
ATOM 874 O O . LYS A 1 106 ? 12.389 -38.759 40.440 1.00 56.69 106 LYS A O 1
ATOM 879 N N . ALA A 1 107 ? 10.884 -40.403 40.250 1.00 45.03 107 ALA A N 1
ATOM 880 C CA . ALA A 1 107 ? 9.835 -39.686 40.964 1.00 45.03 107 ALA A CA 1
ATOM 881 C C . ALA A 1 107 ? 10.099 -39.723 42.484 1.00 45.03 107 ALA A C 1
ATOM 883 O O . ALA A 1 107 ? 9.548 -40.541 43.214 1.00 45.03 107 ALA A O 1
ATOM 884 N N . LYS A 1 108 ? 10.962 -38.823 42.975 1.00 54.19 108 LYS A N 1
ATOM 885 C CA . LYS A 1 108 ? 10.878 -38.328 44.356 1.00 54.19 108 LYS A CA 1
ATOM 886 C C . LYS A 1 108 ? 10.005 -37.071 44.361 1.00 54.19 108 LYS A C 1
ATOM 888 O O . LYS A 1 108 ? 10.133 -36.219 43.486 1.00 54.19 108 LYS A O 1
ATOM 893 N N . VAL A 1 109 ? 9.111 -37.026 45.348 1.00 51.12 109 VAL A N 1
ATOM 894 C CA . VAL A 1 109 ? 8.066 -36.027 45.631 1.00 51.12 109 VAL A CA 1
ATOM 895 C C . VAL A 1 109 ? 8.472 -34.587 45.258 1.00 51.12 109 VAL A C 1
ATOM 897 O O . VAL A 1 109 ? 9.543 -34.139 45.675 1.00 51.12 109 VAL A O 1
ATOM 900 N N . PRO A 1 110 ? 7.635 -33.827 44.520 1.00 46.91 110 PRO A N 1
ATOM 901 C CA . PRO A 1 110 ? 7.942 -32.445 44.187 1.00 46.91 110 PRO A CA 1
ATOM 902 C C . PRO A 1 110 ? 7.711 -31.545 45.407 1.00 46.91 110 PRO A C 1
ATOM 904 O O . PRO A 1 110 ? 6.590 -31.403 45.893 1.00 46.91 110 PRO A O 1
ATOM 907 N N . THR A 1 111 ? 8.767 -30.891 45.889 1.00 53.62 111 THR A N 1
ATOM 908 C CA . THR A 1 111 ? 8.637 -29.770 46.823 1.00 53.62 111 THR A CA 1
ATOM 909 C C . THR A 1 111 ? 8.103 -28.549 46.075 1.00 53.62 111 THR A C 1
ATOM 911 O O . THR A 1 111 ? 8.589 -28.169 45.006 1.00 53.62 111 THR A O 1
ATOM 914 N N . GLN A 1 112 ? 7.045 -27.955 46.626 1.00 50.09 112 GLN A N 1
ATOM 915 C CA . GLN A 1 112 ? 6.361 -26.791 46.074 1.00 50.09 112 GLN A CA 1
ATOM 916 C C . GLN A 1 112 ? 7.350 -25.630 45.898 1.00 50.09 112 GLN A C 1
ATOM 918 O O . GLN A 1 112 ? 8.015 -25.198 46.840 1.00 50.09 112 GLN A O 1
ATOM 923 N N . LYS A 1 113 ? 7.470 -25.125 44.667 1.00 53.12 113 LYS A N 1
ATOM 924 C CA . LYS A 1 113 ? 8.333 -23.983 44.356 1.00 53.12 113 LYS A CA 1
ATOM 925 C C . LYS A 1 113 ? 7.679 -22.714 44.890 1.00 53.12 113 LYS A C 1
ATOM 927 O O . LYS A 1 113 ? 6.635 -22.301 44.397 1.00 53.12 113 LYS A O 1
ATOM 932 N N . ALA A 1 114 ? 8.327 -22.094 45.871 1.00 54.22 114 ALA A N 1
ATOM 933 C CA . ALA A 1 114 ? 7.930 -20.806 46.415 1.00 54.22 114 ALA A CA 1
ATOM 934 C C . ALA A 1 114 ? 7.850 -19.738 45.310 1.00 54.22 114 ALA A C 1
ATOM 936 O O . ALA A 1 114 ? 8.793 -19.536 44.536 1.00 54.22 114 ALA A O 1
ATOM 937 N N . THR A 1 115 ? 6.717 -19.041 45.258 1.00 55.44 115 THR A N 1
ATOM 938 C CA . THR A 1 115 ? 6.467 -17.888 44.394 1.00 55.44 115 THR A CA 1
ATOM 939 C C . THR A 1 115 ? 7.533 -16.829 44.659 1.00 55.44 115 THR A C 1
ATOM 941 O O . THR A 1 115 ? 7.600 -16.254 45.746 1.00 55.44 115 THR A O 1
ATOM 944 N N . ARG A 1 116 ? 8.403 -16.571 43.677 1.00 62.19 116 ARG A N 1
ATOM 945 C CA . ARG A 1 116 ? 9.414 -15.513 43.779 1.00 62.19 116 ARG A CA 1
ATOM 946 C C . ARG A 1 116 ? 8.693 -14.171 43.888 1.00 62.19 116 ARG A C 1
ATOM 948 O O . ARG A 1 116 ? 8.114 -13.704 42.911 1.00 62.19 116 ARG A O 1
ATOM 955 N N . ARG A 1 117 ? 8.711 -13.557 45.075 1.00 67.56 117 ARG A N 1
ATOM 956 C CA . ARG A 1 117 ? 8.251 -12.175 45.244 1.00 67.56 117 ARG A CA 1
ATOM 957 C C . ARG A 1 117 ? 9.155 -11.258 44.425 1.00 67.56 117 ARG A C 1
ATOM 959 O O . ARG A 1 117 ? 10.377 -11.390 44.470 1.00 67.56 117 ARG A O 1
ATOM 966 N N . ILE A 1 118 ? 8.536 -10.353 43.672 1.00 64.31 118 ILE A N 1
ATOM 967 C CA . ILE A 1 118 ? 9.234 -9.332 42.890 1.00 64.31 118 ILE A CA 1
ATOM 968 C C . ILE A 1 118 ? 10.129 -8.540 43.860 1.00 64.31 118 ILE A C 1
ATOM 970 O O . ILE A 1 118 ? 9.635 -8.097 44.903 1.00 64.31 118 ILE A O 1
ATOM 974 N N . PRO A 1 119 ? 11.439 -8.409 43.587 1.00 74.38 119 PRO A N 1
ATOM 975 C CA . PRO A 1 119 ? 12.344 -7.693 44.474 1.00 74.38 119 PRO A CA 1
ATOM 976 C C . PRO A 1 119 ? 11.886 -6.239 44.626 1.00 74.38 119 PRO A C 1
ATOM 978 O O . PRO A 1 119 ? 11.563 -5.569 43.646 1.00 74.38 119 PRO A O 1
ATOM 981 N N . LYS A 1 120 ? 11.862 -5.756 45.875 1.00 64.94 120 LYS A N 1
ATOM 982 C CA . LYS A 1 120 ? 11.356 -4.423 46.250 1.00 64.94 120 LYS A CA 1
ATOM 983 C C . LYS A 1 120 ? 12.074 -3.271 45.535 1.00 64.94 120 LYS A C 1
ATOM 985 O O . LYS A 1 120 ? 11.512 -2.189 45.453 1.00 64.94 120 LYS A O 1
ATOM 990 N N . SER A 1 121 ? 13.256 -3.518 44.966 1.00 65.62 121 SER A N 1
ATOM 991 C CA . SER A 1 121 ? 13.987 -2.563 44.129 1.00 65.62 121 SER A CA 1
ATOM 992 C C . SER A 1 121 ? 13.222 -2.139 42.875 1.00 65.62 121 SER A C 1
ATOM 994 O O . SER A 1 121 ? 13.472 -1.055 42.376 1.00 65.62 121 SER A O 1
ATOM 996 N N . ILE A 1 122 ? 12.282 -2.952 42.376 1.00 61.28 122 ILE A N 1
ATOM 997 C CA . ILE A 1 122 ? 11.430 -2.615 41.219 1.00 61.28 122 ILE A CA 1
ATOM 998 C C . ILE A 1 122 ? 10.232 -1.739 41.637 1.00 61.28 122 ILE A C 1
ATOM 1000 O O . ILE A 1 122 ? 9.652 -1.051 40.804 1.00 61.28 122 ILE A O 1
ATOM 1004 N N . LEU A 1 123 ? 9.876 -1.737 42.926 1.00 64.75 123 LEU A N 1
ATOM 1005 C CA . LEU A 1 123 ? 8.766 -0.965 43.497 1.00 64.75 123 LEU A CA 1
ATOM 1006 C C . LEU A 1 123 ? 9.217 0.382 44.089 1.00 64.75 123 LEU A C 1
ATOM 1008 O O . LEU A 1 123 ? 8.418 1.046 44.745 1.00 64.75 123 LEU A O 1
ATOM 1012 N N . GLU A 1 124 ? 10.474 0.794 43.887 1.00 71.25 124 GLU A N 1
ATOM 1013 C CA . GLU A 1 124 ? 10.919 2.120 44.317 1.00 71.25 124 GLU A CA 1
ATOM 1014 C C . GLU A 1 124 ? 10.260 3.222 43.466 1.00 71.25 124 GLU A C 1
ATOM 1016 O O . GLU A 1 124 ? 10.436 3.225 42.243 1.00 71.25 124 GLU A O 1
ATOM 1021 N N . PRO A 1 125 ? 9.573 4.205 44.085 1.00 68.88 125 PRO A N 1
ATOM 1022 C CA . PRO A 1 125 ? 8.963 5.334 43.373 1.00 68.88 125 PRO A CA 1
ATOM 1023 C C . PRO A 1 125 ? 9.949 6.085 42.461 1.00 68.88 125 PRO A C 1
ATOM 1025 O O . PRO A 1 125 ? 9.589 6.500 41.363 1.00 68.88 125 PRO A O 1
ATOM 1028 N N . ALA A 1 126 ? 11.225 6.151 42.859 1.00 67.75 126 ALA A N 1
ATOM 1029 C CA . ALA A 1 126 ? 12.300 6.821 42.127 1.00 67.75 126 ALA A CA 1
ATOM 1030 C C . ALA A 1 126 ? 12.659 6.177 40.767 1.00 67.75 126 ALA A C 1
ATOM 1032 O O . ALA A 1 126 ? 13.330 6.802 39.943 1.00 67.75 126 ALA A O 1
ATOM 1033 N N . LEU A 1 127 ? 12.245 4.930 40.494 1.00 67.88 127 LEU A N 1
ATOM 1034 C CA . LEU A 1 127 ? 12.416 4.322 39.166 1.00 67.88 127 LEU A CA 1
ATOM 1035 C C . LEU A 1 127 ? 11.433 4.882 38.134 1.00 67.88 127 LEU A C 1
ATOM 1037 O O . LEU A 1 127 ? 11.770 4.942 36.949 1.00 67.88 127 LEU A O 1
ATOM 1041 N N . GLY A 1 128 ? 10.245 5.305 38.580 1.00 76.31 128 GLY A N 1
ATOM 1042 C CA . GLY A 1 128 ? 9.258 5.963 37.727 1.00 76.31 128 GLY A CA 1
ATOM 1043 C C . GLY A 1 128 ? 9.809 7.266 37.156 1.00 76.31 128 GLY A C 1
ATOM 1044 O O . GLY A 1 128 ? 9.758 7.474 35.944 1.00 76.31 128 GLY A O 1
ATOM 1045 N N . ASP A 1 129 ? 10.441 8.075 38.006 1.00 82.38 129 ASP A N 1
ATOM 1046 C CA . ASP A 1 129 ? 11.030 9.361 37.622 1.00 82.38 129 ASP A CA 1
ATOM 1047 C C . ASP A 1 129 ? 12.165 9.181 36.604 1.00 82.38 129 ASP A C 1
ATOM 1049 O O . ASP A 1 129 ? 12.180 9.828 35.558 1.00 82.38 129 ASP A O 1
ATOM 1053 N N . LYS A 1 130 ? 13.053 8.201 36.818 1.00 82.69 130 LYS A N 1
ATOM 1054 C CA . LYS A 1 130 ? 14.139 7.873 35.871 1.00 82.69 130 LYS A CA 1
ATOM 1055 C C . LYS A 1 130 ? 13.620 7.416 34.506 1.00 82.69 130 LYS A C 1
ATOM 1057 O O . LYS A 1 130 ? 14.232 7.708 33.475 1.00 82.69 130 LYS A O 1
ATOM 1062 N N . LEU A 1 131 ? 12.501 6.690 34.474 1.00 82.81 131 LEU A N 1
ATOM 1063 C CA . LEU A 1 131 ? 11.854 6.291 33.223 1.00 82.81 131 LEU A CA 1
ATOM 1064 C C . LEU A 1 131 ? 11.228 7.493 32.507 1.00 82.81 131 LEU A C 1
ATOM 1066 O O . LEU A 1 131 ? 11.392 7.624 31.292 1.00 82.81 131 LEU A O 1
ATOM 1070 N N . GLN A 1 132 ? 10.582 8.398 33.245 1.00 86.94 132 GLN A N 1
ATOM 1071 C CA . GLN A 1 132 ? 10.034 9.639 32.692 1.00 86.94 132 GLN A CA 1
ATOM 1072 C C . GLN A 1 132 ? 11.141 10.551 32.139 1.00 86.94 132 GLN A C 1
ATOM 1074 O O . GLN A 1 132 ? 11.025 11.053 31.018 1.00 86.94 132 GLN A O 1
ATOM 1079 N N . GLU A 1 133 ? 12.257 10.695 32.856 1.00 88.81 133 GLU A N 1
ATOM 1080 C CA . GLU A 1 133 ? 13.447 11.416 32.394 1.00 88.81 133 GLU A CA 1
ATOM 1081 C C . GLU A 1 133 ? 14.020 10.797 31.112 1.00 88.81 133 GLU A C 1
ATOM 1083 O O . GLU A 1 133 ? 14.276 11.501 30.130 1.00 88.81 133 GLU A O 1
ATOM 1088 N N . ALA A 1 134 ? 14.160 9.468 31.060 1.00 89.50 134 ALA A N 1
ATOM 1089 C CA . ALA A 1 134 ? 14.632 8.769 29.867 1.00 89.50 134 ALA A CA 1
ATOM 1090 C C . ALA A 1 134 ? 13.707 8.993 28.654 1.00 89.50 134 ALA A C 1
ATOM 1092 O O . ALA A 1 134 ? 14.187 9.170 27.524 1.00 89.50 134 ALA A O 1
ATOM 1093 N N . GLU A 1 135 ? 12.389 9.045 28.865 1.00 92.25 135 GLU A N 1
ATOM 1094 C CA . GLU A 1 135 ? 11.430 9.399 27.819 1.00 92.25 135 GLU A CA 1
ATOM 1095 C C . GLU A 1 135 ? 11.548 10.856 27.361 1.00 92.25 135 GLU A C 1
ATOM 1097 O O . GLU A 1 135 ? 11.457 11.124 26.157 1.00 92.25 135 GLU A O 1
ATOM 1102 N N . LEU A 1 136 ? 11.781 11.799 28.279 1.00 95.00 136 LEU A N 1
ATOM 1103 C CA . LEU A 1 136 ? 12.034 13.202 27.945 1.00 95.00 136 LEU A CA 1
ATOM 1104 C C . LEU A 1 136 ? 13.310 13.339 27.103 1.00 95.00 136 LEU A C 1
ATOM 1106 O O . LEU A 1 136 ? 13.272 13.930 26.021 1.00 95.00 136 LEU A O 1
ATOM 1110 N N . PHE A 1 137 ? 14.411 12.694 27.498 1.00 92.88 137 PHE A N 1
ATOM 1111 C CA . PHE A 1 137 ? 15.655 12.689 26.719 1.00 92.88 137 PHE A CA 1
ATOM 1112 C C . PHE A 1 137 ? 15.501 12.032 25.344 1.00 92.88 137 PHE A C 1
ATOM 1114 O O . PHE A 1 137 ? 16.148 12.440 24.371 1.00 92.88 137 PHE A O 1
ATOM 1121 N N . ARG A 1 138 ? 14.641 11.016 25.225 1.00 94.25 138 ARG A N 1
ATOM 1122 C CA . ARG A 1 138 ? 14.284 10.410 23.937 1.00 94.25 138 ARG A CA 1
ATOM 1123 C C . ARG A 1 138 ? 13.507 11.395 23.057 1.00 94.25 138 ARG A C 1
ATOM 1125 O O . ARG A 1 138 ? 13.842 11.523 21.879 1.00 94.25 138 ARG A O 1
ATOM 1132 N N . LYS A 1 139 ? 12.523 12.113 23.610 1.00 95.88 139 LYS A N 1
ATOM 1133 C CA . LYS A 1 139 ? 11.739 13.141 22.894 1.00 95.88 139 LYS A CA 1
ATOM 1134 C C . LYS A 1 139 ? 12.634 14.284 22.403 1.00 95.88 139 LYS A C 1
ATOM 1136 O O . LYS A 1 139 ? 12.583 14.616 21.219 1.00 95.88 139 LYS A O 1
ATOM 1141 N N . ILE A 1 140 ? 13.530 14.783 23.257 1.00 95.50 140 ILE A N 1
ATOM 1142 C CA . ILE A 1 140 ? 14.517 15.820 22.911 1.00 95.50 140 ILE A CA 1
ATOM 1143 C C . ILE A 1 140 ? 15.428 15.349 21.768 1.00 95.50 140 ILE A C 1
ATOM 1145 O O . ILE A 1 140 ? 15.658 16.083 20.807 1.00 95.50 140 ILE A O 1
ATOM 1149 N N . ARG A 1 141 ? 15.906 14.096 21.802 1.00 96.25 141 ARG A N 1
ATOM 1150 C CA . ARG A 1 141 ? 16.723 13.528 20.712 1.00 96.25 141 ARG A CA 1
ATOM 1151 C C . ARG A 1 141 ? 15.981 13.462 19.379 1.00 96.25 141 ARG A C 1
ATOM 1153 O O . ARG A 1 141 ? 16.583 13.736 18.341 1.00 96.25 141 ARG A O 1
ATOM 1160 N N . ILE A 1 142 ? 14.700 13.096 19.394 1.00 92.00 142 ILE A N 1
ATOM 1161 C CA . ILE A 1 142 ? 13.868 13.021 18.184 1.00 92.00 142 ILE A CA 1
ATOM 1162 C C . ILE A 1 142 ? 13.644 14.419 17.602 1.00 92.00 142 ILE A C 1
ATOM 1164 O O . ILE A 1 142 ? 13.853 14.612 16.406 1.00 92.00 142 ILE A O 1
ATOM 1168 N N . GLN A 1 143 ? 13.293 15.398 18.440 1.00 95.44 143 GLN A N 1
ATOM 1169 C CA . GLN A 1 143 ? 13.112 16.790 18.019 1.00 95.44 143 GLN A CA 1
ATOM 1170 C C . GLN A 1 143 ? 14.407 17.376 17.449 1.00 95.44 143 GLN A C 1
ATOM 1172 O O . GLN A 1 143 ? 14.398 17.940 16.356 1.00 95.44 143 GLN A O 1
ATOM 1177 N N . ARG A 1 144 ? 15.542 17.157 18.126 1.00 93.75 144 ARG A N 1
ATOM 1178 C CA . ARG A 1 144 ? 16.856 17.597 17.645 1.00 93.75 144 ARG A CA 1
ATOM 1179 C C . ARG A 1 144 ? 17.194 16.977 16.292 1.00 93.75 144 ARG A C 1
ATOM 1181 O O . ARG A 1 144 ? 17.612 17.695 15.397 1.00 93.75 144 ARG A O 1
ATOM 1188 N N . ARG A 1 145 ? 16.952 15.673 16.109 1.00 95.56 145 ARG A N 1
ATOM 1189 C CA . ARG A 1 145 ? 17.151 14.984 14.821 1.00 95.56 145 ARG A CA 1
ATOM 1190 C C . ARG A 1 145 ? 16.255 15.556 13.716 1.00 95.56 145 ARG A C 1
ATOM 1192 O O . ARG A 1 145 ? 16.709 15.667 12.581 1.00 95.56 145 ARG A O 1
ATOM 1199 N N . ALA A 1 146 ? 15.006 15.895 14.032 1.00 93.31 146 ALA A N 1
ATOM 1200 C CA . ALA A 1 146 ? 14.065 16.473 13.076 1.00 93.31 146 ALA A CA 1
ATOM 1201 C C . ALA A 1 146 ? 14.489 17.881 12.629 1.00 93.31 146 ALA A C 1
ATOM 1203 O O . ALA A 1 146 ? 14.493 18.157 11.432 1.00 93.31 146 ALA A O 1
ATOM 1204 N N . LEU A 1 147 ? 14.915 18.739 13.563 1.00 93.31 147 LEU A N 1
ATOM 1205 C CA . LEU A 1 147 ? 15.438 20.072 13.247 1.00 93.31 147 LEU A CA 1
ATOM 1206 C C . LEU A 1 147 ? 16.711 20.001 12.398 1.00 93.31 147 LEU A C 1
ATOM 1208 O O . LEU A 1 147 ? 16.814 20.698 11.395 1.00 93.31 147 LEU A O 1
ATOM 1212 N N . ASP A 1 148 ? 17.636 19.107 12.746 1.00 91.38 148 ASP A N 1
ATOM 1213 C CA . ASP A 1 148 ? 18.877 18.890 11.993 1.00 91.38 148 ASP A CA 1
ATOM 1214 C C . ASP A 1 148 ? 18.588 18.428 10.553 1.00 91.38 148 ASP A C 1
ATOM 1216 O O . ASP A 1 148 ? 19.238 18.854 9.599 1.00 91.38 148 ASP A O 1
ATOM 1220 N N . MET A 1 149 ? 17.587 17.558 10.380 1.00 90.31 149 MET A N 1
ATOM 1221 C CA . MET A 1 149 ? 17.129 17.092 9.070 1.00 90.31 149 MET A CA 1
ATOM 1222 C C . MET A 1 149 ? 16.493 18.224 8.258 1.00 90.31 149 MET A C 1
ATOM 1224 O O . MET A 1 149 ? 16.765 18.332 7.065 1.00 90.31 149 MET A O 1
ATOM 1228 N N . LEU A 1 150 ? 15.694 19.083 8.897 1.00 84.44 150 LEU A N 1
ATOM 1229 C CA . LEU A 1 150 ? 15.060 20.236 8.259 1.00 84.44 150 LEU A CA 1
ATOM 1230 C C . LEU A 1 150 ? 16.092 21.290 7.835 1.00 84.44 150 LEU A C 1
ATOM 1232 O O . LEU A 1 150 ? 16.023 21.790 6.718 1.00 84.44 150 LEU A O 1
ATOM 1236 N N . GLN A 1 151 ? 17.094 21.562 8.674 1.00 80.25 151 GLN A N 1
ATOM 1237 C CA . GLN A 1 151 ? 18.205 22.459 8.343 1.00 80.25 151 GLN A CA 1
ATOM 1238 C C . GLN A 1 151 ? 19.074 21.912 7.204 1.00 80.25 151 GLN A C 1
ATOM 1240 O O . GLN A 1 151 ? 19.460 22.665 6.318 1.00 80.25 151 GLN A O 1
ATOM 1245 N N . LYS A 1 152 ? 19.341 20.600 7.175 1.00 80.88 152 LYS A N 1
ATOM 1246 C CA . LYS A 1 152 ? 20.089 19.953 6.078 1.00 80.88 152 LYS A CA 1
ATOM 1247 C C . LYS A 1 152 ? 19.293 19.873 4.773 1.00 80.88 152 LYS A C 1
ATOM 1249 O O . LYS A 1 152 ? 19.891 19.843 3.703 1.00 80.88 152 LYS A O 1
ATOM 1254 N N . ALA A 1 153 ? 17.963 19.815 4.857 1.00 74.50 153 ALA A N 1
ATOM 1255 C CA . ALA A 1 153 ? 17.065 19.829 3.703 1.00 74.50 153 ALA A CA 1
ATOM 1256 C C . ALA A 1 153 ? 16.739 21.249 3.206 1.00 74.50 153 ALA A C 1
ATOM 1258 O O . ALA A 1 153 ? 16.221 21.403 2.098 1.00 74.50 153 ALA A O 1
ATOM 1259 N N . ALA A 1 154 ? 17.037 22.285 3.995 1.00 72.44 154 ALA A N 1
ATOM 1260 C CA . ALA A 1 154 ? 16.872 23.667 3.581 1.00 72.44 154 ALA A CA 1
ATOM 1261 C C . ALA A 1 154 ? 17.887 24.003 2.474 1.00 72.44 154 ALA A C 1
ATOM 1263 O O . ALA A 1 154 ? 19.099 24.001 2.681 1.00 72.44 154 ALA A O 1
ATOM 1264 N N . SER A 1 155 ? 17.388 24.290 1.270 1.00 58.59 155 SER A N 1
ATOM 1265 C CA . SER A 1 155 ? 18.207 24.839 0.185 1.00 58.59 155 SER A CA 1
ATOM 1266 C C . SER A 1 155 ? 18.738 26.229 0.569 1.00 58.59 155 SER A C 1
ATOM 1268 O O . SER A 1 155 ? 18.040 26.933 1.302 1.00 58.59 155 SER A O 1
ATOM 1270 N N . PRO A 1 156 ? 19.887 26.685 0.035 1.00 58.16 156 PRO A N 1
ATOM 1271 C CA . PRO A 1 156 ? 20.450 28.000 0.325 1.00 58.16 156 PRO A CA 1
ATOM 1272 C C . PRO A 1 156 ? 19.639 29.079 -0.401 1.00 58.16 156 PRO A C 1
ATOM 1274 O O . PRO A 1 156 ? 20.053 29.631 -1.414 1.00 58.16 156 PRO A O 1
ATOM 1277 N N . ILE A 1 157 ? 18.434 29.345 0.081 1.00 48.94 157 ILE A N 1
ATOM 1278 C CA . ILE A 1 157 ? 17.646 30.499 -0.321 1.00 48.94 157 ILE A CA 1
ATOM 1279 C C . ILE A 1 157 ? 17.322 31.216 0.977 1.00 48.94 157 ILE A C 1
ATOM 1281 O O . ILE A 1 157 ? 16.336 30.924 1.649 1.00 48.94 157 ILE A O 1
ATOM 1285 N N . ALA A 1 158 ? 18.220 32.121 1.356 1.00 49.06 158 ALA A N 1
ATOM 1286 C CA . ALA A 1 158 ? 17.915 33.117 2.364 1.00 49.06 158 ALA A CA 1
ATOM 1287 C C . ALA A 1 158 ? 16.712 33.945 1.874 1.00 49.06 158 ALA A C 1
ATOM 1289 O O . ALA A 1 158 ? 16.691 34.331 0.699 1.00 49.06 158 ALA A O 1
ATOM 1290 N N . PRO A 1 159 ? 15.724 34.259 2.725 1.00 53.28 159 PRO A N 1
ATOM 1291 C CA . PRO A 1 159 ? 14.695 35.222 2.380 1.00 53.28 159 PRO A CA 1
ATOM 1292 C C . PRO A 1 159 ? 15.292 36.627 2.544 1.00 53.28 159 PRO A C 1
ATOM 1294 O O . PRO A 1 159 ? 14.992 37.329 3.502 1.00 53.28 159 PRO A O 1
ATOM 1297 N N . SER A 1 160 ? 16.188 37.034 1.639 1.00 44.38 160 SER A N 1
ATOM 1298 C CA . SER A 1 160 ? 16.544 38.449 1.499 1.00 44.38 160 SER A CA 1
ATOM 1299 C C . SER A 1 160 ? 15.649 39.067 0.433 1.00 44.38 160 SER A C 1
ATOM 1301 O O . SER A 1 160 ? 15.462 38.497 -0.644 1.00 44.38 160 SER A O 1
ATOM 1303 N N . GLY A 1 161 ? 15.069 40.214 0.768 1.00 47.12 161 GLY A N 1
ATOM 1304 C CA . GLY A 1 161 ? 14.000 40.861 0.025 1.00 47.12 161 GLY A CA 1
ATOM 1305 C C . GLY A 1 161 ? 14.259 41.100 -1.464 1.00 47.12 161 GLY A C 1
ATOM 1306 O O . GLY A 1 161 ? 15.387 41.225 -1.934 1.00 47.12 161 GLY A O 1
ATOM 1307 N N . GLY A 1 162 ? 13.142 41.209 -2.184 1.00 50.81 162 GLY A N 1
ATOM 1308 C CA . GLY A 1 162 ? 13.014 42.037 -3.377 1.00 50.81 162 GLY A CA 1
ATOM 1309 C C . GLY A 1 162 ? 13.927 41.699 -4.550 1.00 50.81 162 GLY A C 1
ATOM 1310 O O . GLY A 1 162 ? 14.769 42.506 -4.926 1.00 50.81 162 GLY A O 1
ATOM 1311 N N . ARG A 1 163 ? 13.682 40.580 -5.237 1.00 43.72 163 ARG A N 1
ATOM 1312 C CA . ARG A 1 163 ? 13.880 40.537 -6.694 1.00 43.72 163 ARG A CA 1
ATOM 1313 C C . ARG A 1 163 ? 12.914 39.553 -7.329 1.00 43.72 163 ARG A C 1
ATOM 1315 O O . ARG A 1 163 ? 12.848 38.389 -6.939 1.00 43.72 163 ARG A O 1
ATOM 1322 N N . ALA A 1 164 ? 12.159 40.049 -8.306 1.00 50.50 164 ALA A N 1
ATOM 1323 C CA . ALA A 1 164 ? 11.250 39.258 -9.115 1.00 50.50 164 ALA A CA 1
ATOM 1324 C C . ALA A 1 164 ? 11.986 38.029 -9.665 1.00 50.50 164 ALA A C 1
ATOM 1326 O O . ALA A 1 164 ? 12.958 38.130 -10.417 1.00 50.50 164 ALA A O 1
ATOM 1327 N N . ARG A 1 165 ? 11.519 36.858 -9.238 1.00 45.03 165 ARG A N 1
ATOM 1328 C CA . ARG A 1 165 ? 11.981 35.552 -9.693 1.00 45.03 165 ARG A CA 1
ATOM 1329 C C . ARG A 1 165 ? 11.842 35.503 -11.222 1.00 45.03 165 ARG A C 1
ATOM 1331 O O . ARG A 1 165 ? 10.740 35.750 -11.715 1.00 45.03 165 ARG A O 1
ATOM 1338 N N . PRO A 1 166 ? 12.889 35.165 -11.996 1.00 53.44 166 PRO A N 1
ATOM 1339 C CA . PRO A 1 166 ? 12.704 34.857 -13.404 1.00 53.44 166 PRO A CA 1
ATOM 1340 C C . PRO A 1 166 ? 11.751 33.663 -13.481 1.00 53.44 166 PRO A C 1
ATOM 1342 O O . PRO A 1 166 ? 12.078 32.576 -12.999 1.00 53.44 166 PRO A O 1
ATOM 1345 N N . GLN A 1 167 ? 10.551 33.882 -14.023 1.00 56.38 167 GLN A N 1
ATOM 1346 C CA . GLN A 1 167 ? 9.580 32.824 -14.298 1.00 56.38 167 GLN A CA 1
ATOM 1347 C C . GLN A 1 167 ? 10.308 31.643 -14.967 1.00 56.38 167 GLN A C 1
ATOM 1349 O O . GLN A 1 167 ? 11.090 31.874 -15.899 1.00 56.38 167 GLN A O 1
ATOM 1354 N N . PRO A 1 168 ? 10.112 30.392 -14.513 1.00 48.81 168 PRO A N 1
ATOM 1355 C CA . PRO A 1 168 ? 10.806 29.242 -15.071 1.00 48.81 168 PRO A CA 1
ATOM 1356 C C . PRO A 1 168 ? 10.375 29.049 -16.532 1.00 48.81 168 PRO A C 1
ATOM 1358 O O . PRO A 1 168 ? 9.348 28.443 -16.833 1.00 48.81 168 PRO A O 1
ATOM 1361 N N . ARG A 1 169 ? 11.190 29.569 -17.458 1.00 56.41 169 ARG A N 1
ATOM 1362 C CA . ARG A 1 169 ? 10.948 29.590 -18.914 1.00 56.41 169 ARG A CA 1
ATOM 1363 C C . ARG A 1 169 ? 10.743 28.199 -19.536 1.00 56.41 169 ARG A C 1
ATOM 1365 O O . ARG A 1 169 ? 10.288 28.109 -20.669 1.00 56.41 169 ARG A O 1
ATOM 1372 N N . ALA A 1 170 ? 11.063 27.118 -18.822 1.00 54.66 170 ALA A N 1
ATOM 1373 C CA . ALA A 1 170 ? 10.889 25.744 -19.296 1.00 54.66 170 ALA A CA 1
ATOM 1374 C C . ALA A 1 170 ? 9.419 25.272 -19.271 1.00 54.66 170 ALA A C 1
ATOM 1376 O O . ALA A 1 170 ? 8.980 24.569 -20.182 1.00 54.66 170 ALA A O 1
ATOM 1377 N N . ALA A 1 171 ? 8.638 25.687 -18.267 1.00 55.22 171 ALA A N 1
ATOM 1378 C CA . ALA A 1 171 ? 7.233 25.285 -18.139 1.00 55.22 171 ALA A CA 1
ATOM 1379 C C . ALA A 1 171 ? 6.328 26.044 -19.126 1.00 55.22 171 ALA A C 1
ATOM 1381 O O . ALA A 1 171 ? 5.424 25.469 -19.726 1.00 55.22 171 ALA A O 1
ATOM 1382 N N . THR A 1 172 ? 6.625 27.322 -19.370 1.00 59.41 172 THR A N 1
ATOM 1383 C CA . THR A 1 172 ? 5.895 28.133 -20.353 1.00 59.41 172 THR A CA 1
ATOM 1384 C C . THR A 1 172 ? 6.280 27.792 -21.792 1.00 59.41 172 THR A C 1
ATOM 1386 O O . THR A 1 172 ? 5.417 27.838 -22.662 1.00 59.41 172 THR A O 1
ATOM 1389 N N . ARG A 1 173 ? 7.533 27.382 -22.057 1.00 59.72 173 ARG A N 1
ATOM 1390 C CA . ARG A 1 173 ? 7.934 26.826 -23.365 1.00 59.72 173 ARG A CA 1
ATOM 1391 C C . ARG A 1 173 ? 7.164 25.559 -23.701 1.00 59.72 173 ARG A C 1
ATOM 1393 O O . ARG A 1 173 ? 6.576 25.490 -24.767 1.00 59.72 173 ARG A O 1
ATOM 1400 N N . THR A 1 174 ? 7.096 24.612 -22.768 1.00 65.62 174 THR A N 1
ATOM 1401 C CA . THR A 1 174 ? 6.383 23.346 -22.992 1.00 65.62 174 THR A CA 1
ATOM 1402 C C . THR A 1 174 ? 4.872 23.532 -23.108 1.00 65.62 174 THR A C 1
ATOM 1404 O O . THR A 1 174 ? 4.249 22.827 -23.892 1.00 65.62 174 THR A O 1
ATOM 1407 N N . GLN A 1 175 ? 4.262 24.485 -22.393 1.00 65.06 175 GLN A N 1
ATOM 1408 C CA . GLN A 1 175 ? 2.852 24.835 -22.615 1.00 65.06 175 GLN A CA 1
ATOM 1409 C C . GLN A 1 175 ? 2.623 25.502 -23.975 1.00 65.06 175 GLN A C 1
ATOM 1411 O O . GLN A 1 175 ? 1.690 25.119 -24.668 1.00 65.06 175 GLN A O 1
ATOM 1416 N N . LYS A 1 176 ? 3.480 26.443 -24.393 1.00 66.69 176 LYS A N 1
ATOM 1417 C CA . LYS A 1 176 ? 3.378 27.079 -25.717 1.00 66.69 176 LYS A CA 1
ATOM 1418 C C . LYS A 1 176 ? 3.621 26.095 -26.860 1.00 66.69 176 LYS A C 1
ATOM 1420 O O . LYS A 1 176 ? 2.894 26.137 -27.836 1.00 66.69 176 LYS A O 1
ATOM 1425 N N . GLU A 1 177 ? 4.579 25.181 -26.722 1.00 67.44 177 GLU A N 1
ATOM 1426 C CA . GLU A 1 177 ? 4.830 24.094 -27.681 1.00 67.44 177 GLU A CA 1
ATOM 1427 C C . GLU A 1 177 ? 3.659 23.110 -27.735 1.00 67.44 177 GLU A C 1
ATOM 1429 O O . GLU A 1 177 ? 3.256 22.684 -28.812 1.00 67.44 177 GLU A O 1
ATOM 1434 N N . LYS A 1 178 ? 3.065 22.780 -26.582 1.00 72.12 178 LYS A N 1
ATOM 1435 C CA . LYS A 1 178 ? 1.882 21.915 -26.526 1.00 72.12 178 LYS A CA 1
ATOM 1436 C C . LYS A 1 178 ? 0.630 22.587 -27.054 1.00 72.12 178 LYS A C 1
ATOM 1438 O O . LYS A 1 178 ? -0.219 21.864 -27.528 1.00 72.12 178 LYS A O 1
ATOM 1443 N N . LEU A 1 179 ? 0.503 23.909 -26.977 1.00 70.81 179 LEU A N 1
ATOM 1444 C CA . LEU A 1 179 ? -0.618 24.668 -27.543 1.00 70.81 179 LEU A CA 1
ATOM 1445 C C . LEU A 1 179 ? -0.303 25.214 -28.947 1.00 70.81 179 LEU A C 1
ATOM 1447 O O . LEU A 1 179 ? -1.149 25.863 -29.552 1.00 70.81 179 LEU A O 1
ATOM 1451 N N . ALA A 1 180 ? 0.884 24.921 -29.495 1.00 65.56 180 ALA A N 1
ATOM 1452 C CA . ALA A 1 180 ? 1.328 25.387 -30.809 1.00 65.56 180 ALA A CA 1
ATOM 1453 C C . ALA A 1 180 ? 0.431 24.889 -31.951 1.00 65.56 180 ALA A C 1
ATOM 1455 O O . ALA A 1 180 ? 0.331 25.557 -32.970 1.00 65.56 180 ALA A O 1
ATOM 1456 N N . PHE A 1 181 ? -0.252 23.753 -31.769 1.00 65.12 181 PHE A N 1
ATOM 1457 C CA . PHE A 1 181 ? -1.197 23.212 -32.750 1.00 65.12 181 PHE A CA 1
ATOM 1458 C C . PHE A 1 181 ? -2.482 24.048 -32.901 1.00 65.12 181 PHE A C 1
ATOM 1460 O O . PHE A 1 181 ? -3.206 23.857 -33.871 1.00 65.12 181 PHE A O 1
ATOM 1467 N N . LEU A 1 182 ? -2.781 24.939 -31.944 1.00 71.00 182 LEU A N 1
ATOM 1468 C CA . LEU A 1 182 ? -3.933 25.848 -31.997 1.00 71.00 182 LEU A CA 1
ATOM 1469 C C . LEU A 1 182 ? -3.627 27.140 -32.769 1.00 71.00 182 LEU A C 1
ATOM 1471 O O . LEU A 1 182 ? -4.547 27.889 -33.085 1.00 71.00 182 LEU A O 1
ATOM 1475 N N . HIS A 1 183 ? -2.352 27.422 -33.056 1.00 67.31 183 HIS A N 1
ATOM 1476 C CA . HIS A 1 183 ? -1.963 28.566 -33.871 1.00 67.31 183 HIS A CA 1
ATOM 1477 C C . HIS A 1 183 ? -2.094 28.201 -35.354 1.00 67.31 183 HIS A C 1
ATOM 1479 O O . HIS A 1 183 ? -1.496 27.234 -35.810 1.00 67.31 183 HIS A O 1
ATOM 1485 N N . THR A 1 184 ? -2.874 28.979 -36.103 1.00 62.38 184 THR A N 1
ATOM 1486 C CA . THR A 1 184 ? -3.158 28.757 -37.532 1.00 62.38 184 THR A CA 1
ATOM 1487 C C . THR A 1 184 ? -1.965 29.050 -38.443 1.00 62.38 184 THR A C 1
ATOM 1489 O O . THR A 1 184 ? -1.879 28.513 -39.546 1.00 62.38 184 THR A O 1
ATOM 1492 N N . ASP A 1 185 ? -1.012 29.853 -37.969 1.00 68.75 185 ASP A N 1
ATOM 1493 C CA . ASP A 1 185 ? 0.092 30.364 -38.778 1.00 68.75 185 ASP A CA 1
ATOM 1494 C C . ASP A 1 185 ? 1.358 29.534 -38.536 1.00 68.75 185 ASP A C 1
ATOM 1496 O O . ASP A 1 185 ? 2.300 29.938 -37.848 1.00 68.75 185 ASP A O 1
ATOM 1500 N N . PHE A 1 186 ? 1.384 28.323 -39.090 1.00 65.75 186 PHE A N 1
ATOM 1501 C CA . PHE A 1 186 ? 2.599 27.517 -39.106 1.00 65.75 186 PHE A CA 1
ATOM 1502 C C . PHE A 1 186 ? 3.580 28.087 -40.140 1.00 65.75 186 PHE A C 1
ATOM 1504 O O . PHE A 1 186 ? 3.310 28.084 -41.338 1.00 65.75 186 PHE A O 1
ATOM 1511 N N . GLY A 1 187 ? 4.769 28.514 -39.699 1.00 73.88 187 GLY A N 1
ATOM 1512 C CA . GLY A 1 187 ? 5.844 28.965 -40.601 1.00 73.88 187 GLY A CA 1
ATOM 1513 C C . GLY A 1 187 ? 6.391 27.871 -41.534 1.00 73.88 187 GLY A C 1
ATOM 1514 O O . GLY A 1 187 ? 7.174 28.160 -42.435 1.00 73.88 187 GLY A O 1
ATOM 1515 N N . PHE A 1 188 ? 5.987 26.614 -41.329 1.00 70.56 188 PHE A N 1
ATOM 1516 C CA . PHE A 1 188 ? 6.295 25.494 -42.209 1.00 70.56 188 PHE A CA 1
ATOM 1517 C C . PHE A 1 188 ? 5.070 25.140 -43.054 1.00 70.56 188 PHE A C 1
ATOM 1519 O O . PHE A 1 188 ? 4.155 24.464 -42.589 1.00 70.56 188 PHE A O 1
ATOM 1526 N N . GLN A 1 189 ? 5.086 25.571 -44.312 1.00 73.25 189 GLN A N 1
ATOM 1527 C CA . GLN A 1 189 ? 4.156 25.106 -45.335 1.00 73.25 189 GLN A CA 1
ATOM 1528 C C . GLN A 1 189 ? 4.862 24.014 -46.148 1.00 73.25 189 GLN A C 1
ATOM 1530 O O . GLN A 1 189 ? 5.780 24.333 -46.914 1.00 73.25 189 GLN A O 1
ATOM 1535 N N . PRO A 1 190 ? 4.511 22.725 -45.980 1.00 70.81 190 PRO A N 1
ATOM 1536 C CA . PRO A 1 190 ? 5.114 21.675 -46.782 1.00 70.81 190 PRO A CA 1
ATOM 1537 C C . PRO A 1 190 ? 4.738 21.898 -48.249 1.00 70.81 190 PRO A C 1
ATOM 1539 O O . PRO A 1 190 ? 3.583 21.750 -48.643 1.00 70.81 190 PRO A O 1
ATOM 1542 N N . ARG A 1 191 ? 5.726 22.251 -49.075 1.00 74.75 191 ARG A N 1
ATOM 1543 C CA . ARG A 1 191 ? 5.581 22.215 -50.530 1.00 74.75 191 ARG A CA 1
ATOM 1544 C C . ARG A 1 191 ? 5.508 20.751 -50.950 1.00 74.75 191 ARG A C 1
ATOM 1546 O O . ARG A 1 191 ? 6.521 20.056 -50.958 1.00 74.75 191 ARG A O 1
ATOM 1553 N N . VAL A 1 192 ? 4.302 20.278 -51.251 1.00 73.44 192 VAL A N 1
ATOM 1554 C CA . VAL A 1 192 ? 4.099 18.964 -51.865 1.00 73.44 192 VAL A CA 1
ATOM 1555 C C . VAL A 1 192 ? 4.682 19.046 -53.272 1.00 73.44 192 VAL A C 1
ATOM 1557 O O . VAL A 1 192 ? 4.165 19.784 -54.106 1.00 73.44 192 VAL A O 1
ATOM 1560 N N . ASN A 1 193 ? 5.796 18.354 -53.520 1.00 71.81 193 ASN A N 1
ATOM 1561 C CA . ASN A 1 193 ? 6.381 18.294 -54.857 1.00 71.81 193 ASN A CA 1
ATOM 1562 C C . ASN A 1 193 ? 5.396 17.549 -55.776 1.00 71.81 193 ASN A C 1
ATOM 1564 O O . ASN A 1 193 ? 5.144 16.370 -55.526 1.00 71.81 193 ASN A O 1
ATOM 1568 N N . PRO A 1 194 ? 4.829 18.198 -56.812 1.00 72.50 194 PRO A N 1
ATOM 1569 C CA . PRO A 1 194 ? 3.806 17.577 -57.658 1.00 72.50 194 PRO A CA 1
ATOM 1570 C C . PRO A 1 194 ? 4.388 16.542 -58.630 1.00 72.50 194 PRO A C 1
ATOM 1572 O O . PRO A 1 194 ? 3.658 15.704 -59.146 1.00 72.50 194 PRO A O 1
ATOM 1575 N N . ALA A 1 195 ? 5.700 16.587 -58.874 1.00 80.12 195 ALA A N 1
ATOM 1576 C CA . ALA A 1 195 ? 6.406 15.670 -59.754 1.00 80.12 195 ALA A CA 1
ATOM 1577 C C . ALA A 1 195 ? 7.327 14.747 -58.952 1.00 80.12 195 ALA A C 1
ATOM 1579 O O . ALA A 1 195 ? 8.001 15.178 -58.010 1.00 80.12 195 ALA A O 1
ATOM 1580 N N . VAL A 1 196 ? 7.361 13.479 -59.361 1.00 80.25 196 VAL A N 1
ATOM 1581 C CA . VAL A 1 196 ? 8.234 12.453 -58.791 1.00 80.25 196 VAL A CA 1
ATOM 1582 C C . VAL A 1 196 ? 9.695 12.857 -59.036 1.00 80.25 196 VAL A C 1
ATOM 1584 O O . VAL A 1 196 ? 10.083 13.027 -60.193 1.00 80.25 196 VAL A O 1
ATOM 1587 N N . PRO A 1 197 ? 10.514 13.050 -57.984 1.00 83.31 197 PRO A N 1
ATOM 1588 C CA . PRO A 1 197 ? 11.919 13.398 -58.158 1.00 83.31 197 PRO A CA 1
ATOM 1589 C C . PRO A 1 197 ? 12.685 12.301 -58.903 1.00 83.31 197 PRO A C 1
ATOM 1591 O O . PRO A 1 197 ? 12.433 11.118 -58.689 1.00 83.31 197 PRO A O 1
ATOM 1594 N N . ASP A 1 198 ? 13.670 12.686 -59.718 1.00 86.88 198 ASP A N 1
ATOM 1595 C CA . ASP A 1 198 ? 14.580 11.733 -60.361 1.00 86.88 198 ASP A CA 1
ATOM 1596 C C . ASP A 1 198 ? 15.454 11.030 -59.306 1.00 86.88 198 ASP A C 1
ATOM 1598 O O . ASP A 1 198 ? 16.481 11.542 -58.842 1.00 86.88 198 ASP A O 1
ATOM 1602 N N . TYR A 1 199 ? 15.012 9.842 -58.897 1.00 87.69 199 TYR A N 1
ATOM 1603 C CA . TYR A 1 199 ? 15.676 9.038 -57.880 1.00 87.69 199 TYR A CA 1
ATOM 1604 C C . TYR A 1 199 ? 17.038 8.515 -58.337 1.00 87.69 199 TYR A C 1
ATOM 1606 O O . TYR A 1 199 ? 17.930 8.363 -57.500 1.00 87.69 199 TYR A O 1
ATOM 1614 N N . GLU A 1 200 ? 17.236 8.283 -59.637 1.00 88.88 200 GLU A N 1
ATOM 1615 C CA . GLU A 1 200 ? 18.522 7.833 -60.164 1.00 88.88 200 GLU A CA 1
ATOM 1616 C C . GLU A 1 200 ? 19.537 8.978 -60.080 1.00 88.88 200 GLU A C 1
ATOM 1618 O O . GLU A 1 200 ? 20.617 8.806 -59.504 1.00 88.88 200 GLU A O 1
ATOM 1623 N N . GLY A 1 201 ? 19.169 10.179 -60.533 1.00 92.75 201 GLY A N 1
ATOM 1624 C CA . GLY A 1 201 ? 19.995 11.379 -60.389 1.00 92.75 201 GLY A CA 1
ATOM 1625 C C . GLY A 1 201 ? 20.362 11.672 -58.929 1.00 92.75 201 GLY A C 1
ATOM 1626 O O . GLY A 1 201 ? 21.535 11.903 -58.604 1.00 92.75 201 GLY A O 1
ATOM 1627 N N . LEU A 1 202 ? 19.387 11.577 -58.018 1.00 92.06 202 LEU A N 1
ATOM 1628 C CA . LEU A 1 202 ? 19.602 11.753 -56.578 1.00 92.06 202 LEU A CA 1
ATOM 1629 C C . LEU A 1 202 ? 20.524 10.683 -55.986 1.00 92.06 202 LEU A C 1
ATOM 1631 O O . LEU A 1 202 ? 21.408 11.005 -55.188 1.00 92.06 202 LEU A O 1
ATOM 1635 N N . TYR A 1 203 ? 20.368 9.424 -56.393 1.00 91.75 203 TYR A N 1
ATOM 1636 C CA . TYR A 1 203 ? 21.214 8.327 -55.936 1.00 91.75 203 TYR A CA 1
ATOM 1637 C C . TYR A 1 203 ? 22.663 8.491 -56.411 1.00 91.75 203 TYR A C 1
ATOM 1639 O O . TYR A 1 203 ? 23.600 8.353 -55.619 1.00 91.75 203 TYR A O 1
ATOM 1647 N N . ARG A 1 204 ? 22.874 8.889 -57.672 1.00 94.25 204 ARG A N 1
ATOM 1648 C CA . ARG A 1 204 ? 24.212 9.196 -58.204 1.00 94.25 204 ARG A CA 1
ATOM 1649 C C . ARG A 1 204 ? 24.836 10.391 -57.486 1.00 94.25 204 ARG A C 1
ATOM 1651 O O . ARG A 1 204 ? 26.018 10.347 -57.140 1.00 94.25 204 ARG A O 1
ATOM 1658 N N . ALA A 1 205 ? 24.059 11.437 -57.205 1.00 93.81 205 ALA A N 1
ATOM 1659 C CA . ALA A 1 205 ? 24.520 12.590 -56.432 1.00 93.81 205 ALA A CA 1
ATOM 1660 C C . ALA A 1 205 ? 24.887 12.202 -54.990 1.00 93.81 205 ALA A C 1
ATOM 1662 O O . ALA A 1 205 ? 25.918 12.643 -54.472 1.00 93.81 205 ALA A O 1
ATOM 1663 N N . PHE A 1 206 ? 24.092 11.333 -54.362 1.00 94.19 206 PHE A N 1
ATOM 1664 C CA . PHE A 1 206 ? 24.370 10.785 -53.038 1.00 94.19 206 PHE A CA 1
ATOM 1665 C C . PHE A 1 206 ? 25.669 9.979 -53.026 1.00 94.19 206 PHE A C 1
ATOM 1667 O O . PHE A 1 206 ? 26.532 10.238 -52.187 1.00 94.19 206 PHE A O 1
ATOM 1674 N N . GLN A 1 207 ? 25.860 9.068 -53.985 1.00 91.88 207 GLN A N 1
ATOM 1675 C CA . GLN A 1 207 ? 27.097 8.297 -54.111 1.00 91.88 207 GLN A CA 1
ATOM 1676 C C . GLN A 1 207 ? 28.315 9.204 -54.331 1.00 91.88 207 GLN A C 1
ATOM 1678 O O . GLN A 1 207 ? 29.321 9.055 -53.639 1.00 91.88 207 GLN A O 1
ATOM 1683 N N . ARG A 1 208 ? 28.214 10.208 -55.216 1.00 90.19 208 ARG A N 1
ATOM 1684 C CA . ARG A 1 208 ? 29.280 11.204 -55.435 1.00 90.19 208 ARG A CA 1
ATOM 1685 C C . ARG A 1 208 ? 29.590 11.998 -54.164 1.00 90.19 208 ARG A C 1
ATOM 1687 O O . ARG A 1 208 ? 30.753 12.248 -53.863 1.00 90.19 208 ARG A O 1
ATOM 1694 N N . ARG A 1 209 ? 28.571 12.382 -53.387 1.00 89.81 209 ARG A N 1
ATOM 1695 C CA . ARG A 1 209 ? 28.743 13.088 -52.107 1.00 89.81 209 ARG A CA 1
ATOM 1696 C C . ARG A 1 209 ? 29.368 12.189 -51.044 1.00 89.81 209 ARG A C 1
ATOM 1698 O O . ARG A 1 209 ? 30.213 12.654 -50.286 1.00 89.81 209 ARG A O 1
ATOM 1705 N N . ALA A 1 210 ? 28.975 10.921 -50.987 1.00 86.12 210 ALA A N 1
ATOM 1706 C CA . ALA A 1 210 ? 29.543 9.939 -50.074 1.00 86.12 210 ALA A CA 1
ATOM 1707 C C . ALA A 1 210 ? 31.019 9.666 -50.393 1.00 86.12 210 ALA A C 1
ATOM 1709 O O . ALA A 1 210 ? 31.825 9.642 -49.466 1.00 86.12 210 ALA A O 1
ATOM 1710 N N . ALA A 1 211 ? 31.375 9.542 -51.676 1.00 83.94 211 ALA A N 1
ATOM 1711 C CA . ALA A 1 211 ? 32.760 9.428 -52.132 1.00 83.94 211 ALA A CA 1
ATOM 1712 C C . ALA A 1 211 ? 33.576 10.664 -51.724 1.00 83.94 211 ALA A C 1
ATOM 1714 O O . ALA A 1 211 ? 34.521 10.536 -50.953 1.00 83.94 211 ALA A O 1
ATOM 1715 N N . LYS A 1 212 ? 33.099 11.875 -52.055 1.00 80.56 212 LYS A N 1
ATOM 1716 C CA . LYS A 1 212 ? 33.749 13.128 -51.628 1.00 80.56 212 LYS A CA 1
ATOM 1717 C C . LYS A 1 212 ? 33.949 13.213 -50.114 1.00 80.56 212 LYS A C 1
ATOM 1719 O O . LYS A 1 212 ? 34.996 13.653 -49.672 1.00 80.56 212 LYS A O 1
ATOM 1724 N N . ARG A 1 213 ? 32.978 12.778 -49.299 1.00 75.56 213 ARG A N 1
ATOM 1725 C CA . ARG A 1 213 ? 33.112 12.786 -47.828 1.00 75.56 213 ARG A CA 1
ATOM 1726 C C . ARG A 1 213 ? 34.094 11.751 -47.289 1.00 75.56 213 ARG A C 1
ATOM 1728 O O . ARG A 1 213 ? 34.549 11.924 -46.162 1.00 75.56 213 ARG A O 1
ATOM 1735 N N . ARG A 1 214 ? 34.373 10.677 -48.032 1.00 72.75 214 ARG A N 1
ATOM 1736 C CA . ARG A 1 214 ? 35.447 9.733 -47.697 1.00 72.75 214 ARG A CA 1
ATOM 1737 C C . ARG A 1 214 ? 36.804 10.367 -47.994 1.00 72.75 214 ARG A C 1
ATOM 1739 O O . ARG A 1 214 ? 37.676 10.292 -47.137 1.00 72.75 214 ARG A O 1
ATOM 1746 N N . ASP A 1 215 ? 36.914 11.074 -49.115 1.00 66.44 215 ASP A N 1
ATOM 1747 C CA . ASP A 1 215 ? 38.157 11.720 -49.555 1.00 66.44 215 ASP A CA 1
ATOM 1748 C C . ASP A 1 215 ? 38.496 12.973 -48.726 1.00 66.44 215 ASP A C 1
ATOM 1750 O O . ASP A 1 215 ? 39.652 13.209 -48.391 1.00 66.44 215 ASP A O 1
ATOM 1754 N N . THR A 1 216 ? 37.491 13.754 -48.310 1.00 64.62 216 THR A N 1
ATOM 1755 C CA . THR A 1 216 ? 37.666 14.954 -47.468 1.00 64.62 216 THR A CA 1
ATOM 1756 C C . THR A 1 216 ? 37.609 14.662 -45.970 1.00 64.62 216 THR A C 1
ATOM 1758 O O . THR A 1 216 ? 37.442 15.590 -45.173 1.00 64.62 216 THR A O 1
ATOM 1761 N N . ARG A 1 217 ? 37.650 13.394 -45.540 1.00 62.44 217 ARG A N 1
ATOM 1762 C CA . ARG A 1 217 ? 37.680 13.062 -44.111 1.00 62.44 217 ARG A CA 1
ATOM 1763 C C . ARG A 1 217 ? 39.088 13.328 -43.586 1.00 62.44 217 ARG A C 1
ATOM 1765 O O . ARG A 1 217 ? 39.843 12.406 -43.301 1.00 62.44 217 ARG A O 1
ATOM 1772 N N . GLU A 1 218 ? 39.437 14.607 -43.465 1.00 64.56 218 GLU A N 1
ATOM 1773 C CA . GLU A 1 218 ? 40.587 15.045 -42.687 1.00 64.56 218 GLU A CA 1
ATOM 1774 C C . GLU A 1 218 ? 40.431 14.431 -41.294 1.00 64.56 218 GLU A C 1
ATOM 1776 O O . GLU A 1 218 ? 39.456 14.705 -40.585 1.00 64.56 218 GLU A O 1
ATOM 1781 N N . GLY A 1 219 ? 41.327 13.503 -40.940 1.00 69.81 219 GLY A N 1
ATOM 1782 C CA . GLY A 1 219 ? 41.304 12.854 -39.632 1.00 69.81 219 GLY A CA 1
ATOM 1783 C C . GLY A 1 219 ? 41.225 13.916 -38.541 1.00 69.81 219 GLY A C 1
ATOM 1784 O O . GLY A 1 219 ? 41.826 14.978 -38.690 1.00 69.81 219 GLY A O 1
ATOM 1785 N N . THR A 1 220 ? 40.459 13.661 -37.477 1.00 68.06 220 THR A N 1
ATOM 1786 C CA . THR A 1 220 ? 40.210 14.630 -36.403 1.00 68.06 220 THR A CA 1
ATOM 1787 C C . THR A 1 220 ? 41.534 15.137 -35.828 1.00 68.06 220 THR A C 1
ATOM 1789 O O . THR A 1 220 ? 42.119 14.521 -34.940 1.00 68.06 220 THR A O 1
ATOM 1792 N N . ARG A 1 221 ? 42.034 16.263 -36.341 1.00 67.44 221 ARG A N 1
ATOM 1793 C CA . ARG A 1 221 ? 43.213 16.931 -35.801 1.00 67.44 221 ARG A CA 1
ATOM 1794 C C . ARG A 1 221 ? 42.753 17.705 -34.579 1.00 67.44 221 ARG A C 1
ATOM 1796 O O . ARG A 1 221 ? 41.866 18.554 -34.668 1.00 67.44 221 ARG A O 1
ATOM 1803 N N . ASN A 1 222 ? 43.323 17.370 -33.427 1.00 65.62 222 ASN A N 1
ATOM 1804 C CA . ASN A 1 222 ? 43.088 18.097 -32.189 1.00 65.62 222 ASN A CA 1
ATOM 1805 C C . ASN A 1 222 ? 43.495 19.562 -32.414 1.00 65.62 222 ASN A C 1
ATOM 1807 O O . ASN A 1 222 ? 44.674 19.851 -32.607 1.00 65.62 222 ASN A O 1
ATOM 1811 N N . LYS A 1 223 ? 42.517 20.475 -32.439 1.00 71.50 223 LYS A N 1
ATOM 1812 C CA . LYS A 1 223 ? 42.798 21.906 -32.337 1.00 71.50 223 LYS A CA 1
ATOM 1813 C C . LYS A 1 223 ? 43.247 22.151 -30.900 1.00 71.50 223 LYS A C 1
ATOM 1815 O O . LYS A 1 223 ? 42.405 21.986 -30.012 1.00 71.50 223 LYS A O 1
ATOM 1820 N N . PRO A 1 224 ? 44.509 22.551 -30.652 1.00 74.50 224 PRO A N 1
ATOM 1821 C CA . PRO A 1 224 ? 44.912 22.916 -29.307 1.00 74.50 224 PRO A CA 1
ATOM 1822 C C . PRO A 1 224 ? 43.999 24.051 -28.850 1.00 74.50 224 PRO A C 1
ATOM 1824 O O . PRO A 1 224 ? 43.971 25.135 -29.434 1.00 74.50 224 PRO A O 1
ATOM 1827 N N . PHE A 1 225 ? 43.179 23.771 -27.844 1.00 69.69 225 PHE A N 1
ATOM 1828 C CA . PHE A 1 225 ? 42.371 24.790 -27.211 1.00 69.69 225 PHE A CA 1
ATOM 1829 C C . PHE A 1 225 ? 43.285 25.563 -26.267 1.00 69.69 225 PHE A C 1
ATOM 1831 O O . PHE A 1 225 ? 44.009 24.990 -25.451 1.00 69.69 225 PHE A O 1
ATOM 1838 N N . LEU A 1 226 ? 43.254 26.885 -26.372 1.00 67.69 226 LEU A N 1
ATOM 1839 C CA . LEU A 1 226 ? 43.859 27.744 -25.369 1.00 67.69 226 LEU A CA 1
ATOM 1840 C C . LEU A 1 226 ? 42.998 27.635 -24.110 1.00 67.69 226 LEU A C 1
ATOM 1842 O O . LEU A 1 226 ? 41.944 28.265 -23.999 1.00 67.69 226 LEU A O 1
ATOM 1846 N N . LEU A 1 227 ? 43.423 26.786 -23.171 1.00 56.03 227 LEU A N 1
ATOM 1847 C CA . LEU A 1 227 ? 42.878 26.787 -21.819 1.00 56.03 227 LEU A CA 1
ATOM 1848 C C . LEU A 1 227 ? 43.053 28.223 -21.294 1.00 56.03 227 LEU A C 1
ATOM 1850 O O . LEU A 1 227 ? 44.157 28.761 -21.354 1.00 56.03 227 LEU A O 1
ATOM 1854 N N . ARG A 1 228 ? 41.980 28.871 -20.817 1.00 60.28 228 ARG A N 1
ATOM 1855 C CA . ARG A 1 228 ? 42.022 30.224 -20.224 1.00 60.28 228 ARG A CA 1
ATOM 1856 C C . ARG A 1 228 ? 42.740 30.209 -18.866 1.00 60.28 228 ARG A C 1
ATOM 1858 O O . ARG A 1 228 ? 42.197 30.622 -17.851 1.00 60.28 228 ARG A O 1
ATOM 1865 N N . THR A 1 229 ? 43.961 29.698 -18.827 1.00 59.56 229 THR A N 1
ATOM 1866 C CA . THR A 1 229 ? 44.840 29.706 -17.656 1.00 59.56 229 THR A CA 1
ATOM 1867 C C . THR A 1 229 ? 45.523 31.056 -17.472 1.00 59.56 229 THR A C 1
ATOM 1869 O O . THR A 1 229 ? 46.052 31.311 -16.398 1.00 59.56 229 THR A O 1
ATOM 1872 N N . GLY A 1 230 ? 45.459 31.947 -18.469 1.00 56.12 230 GLY A N 1
ATOM 1873 C CA . GLY A 1 230 ? 46.032 33.295 -18.411 1.00 56.12 230 GLY A CA 1
ATOM 1874 C C . GLY A 1 230 ? 45.374 34.251 -17.406 1.00 56.12 230 GLY A C 1
ATOM 1875 O O . GLY A 1 230 ? 45.966 35.277 -17.096 1.00 56.12 230 GLY A O 1
ATOM 1876 N N . SER A 1 231 ? 44.187 33.939 -16.861 1.00 52.81 231 SER A N 1
ATOM 1877 C CA . SER A 1 231 ? 43.551 34.760 -15.811 1.00 52.81 231 SER A CA 1
ATOM 1878 C C . SER A 1 231 ? 43.823 34.268 -14.388 1.00 52.81 231 SER A C 1
ATOM 1880 O O . SER A 1 231 ? 43.431 34.930 -13.427 1.00 52.81 231 SER A O 1
ATOM 1882 N N . LEU A 1 232 ? 44.490 33.122 -14.221 1.00 51.56 232 LEU A N 1
ATOM 1883 C CA . LEU A 1 232 ? 45.057 32.756 -12.930 1.00 51.56 232 LEU A CA 1
ATOM 1884 C C . LEU A 1 232 ? 46.322 33.586 -12.780 1.00 51.56 232 LEU A C 1
ATOM 1886 O O . LEU A 1 232 ? 47.332 33.293 -13.417 1.00 51.56 232 LEU A O 1
ATOM 1890 N N . ARG A 1 233 ? 46.252 34.647 -11.969 1.00 43.38 233 ARG A N 1
ATOM 1891 C CA . ARG A 1 233 ? 47.431 35.423 -11.590 1.00 43.38 233 ARG A CA 1
ATOM 1892 C C . ARG A 1 233 ? 48.467 34.459 -11.013 1.00 43.38 233 ARG A C 1
ATOM 1894 O O . ARG A 1 233 ? 48.366 34.047 -9.861 1.00 43.38 233 ARG A O 1
ATOM 1901 N N . ARG A 1 234 ? 49.448 34.068 -11.826 1.00 42.50 234 ARG A N 1
ATOM 1902 C CA . ARG A 1 234 ? 50.678 33.468 -11.331 1.00 42.50 234 ARG A CA 1
ATOM 1903 C C . ARG A 1 234 ? 51.409 34.584 -10.604 1.00 42.50 234 ARG A C 1
ATOM 1905 O O . ARG A 1 234 ? 51.939 35.491 -11.234 1.00 42.50 234 ARG A O 1
ATOM 1912 N N . THR A 1 235 ? 51.387 34.534 -9.279 1.00 44.34 235 THR A N 1
ATOM 1913 C CA . THR A 1 235 ? 52.377 35.216 -8.449 1.00 44.34 235 THR A CA 1
ATOM 1914 C C . THR A 1 235 ? 53.762 34.826 -8.985 1.00 44.34 235 THR A C 1
ATOM 1916 O O . THR A 1 235 ? 54.016 33.624 -9.137 1.00 44.34 235 THR A O 1
ATOM 1919 N N . PRO A 1 236 ? 54.631 35.784 -9.357 1.00 42.31 236 PRO A N 1
ATOM 1920 C CA . PRO A 1 236 ? 55.928 35.456 -9.925 1.00 42.31 236 PRO A CA 1
ATOM 1921 C C . PRO A 1 236 ? 56.754 34.769 -8.841 1.00 42.31 236 PRO A C 1
ATOM 1923 O O . PRO A 1 236 ? 57.051 35.351 -7.802 1.00 42.31 236 PRO A O 1
ATOM 1926 N N . ARG A 1 237 ? 57.081 33.498 -9.061 1.00 40.78 237 ARG A N 1
ATOM 1927 C CA . ARG A 1 237 ? 58.055 32.766 -8.256 1.00 40.78 237 ARG A CA 1
ATOM 1928 C C . ARG A 1 237 ? 59.401 32.981 -8.942 1.00 40.78 237 ARG A C 1
ATOM 1930 O O . ARG A 1 237 ? 59.605 32.456 -10.032 1.00 40.78 237 ARG A O 1
ATOM 1937 N N . SER A 1 238 ? 60.257 33.806 -8.347 1.00 44.81 238 SER A N 1
ATOM 1938 C CA . SER A 1 238 ? 61.616 34.065 -8.821 1.00 44.81 238 SER A CA 1
ATOM 1939 C C . SER A 1 238 ? 62.479 32.818 -8.628 1.00 44.81 238 SER A C 1
ATOM 1941 O O . SER A 1 238 ? 62.685 32.357 -7.504 1.00 44.81 238 SER A O 1
ATOM 1943 N N . CYS A 1 239 ? 62.957 32.259 -9.733 1.00 37.25 239 CYS A N 1
ATOM 1944 C CA . CYS A 1 239 ? 64.103 31.359 -9.786 1.00 37.25 239 CYS A CA 1
ATOM 1945 C C . CYS A 1 239 ? 64.879 31.787 -11.036 1.00 37.25 239 CYS A C 1
ATOM 1947 O O . CYS A 1 239 ? 64.415 31.558 -12.152 1.00 37.25 239 CYS A O 1
ATOM 1949 N N . ASP A 1 240 ? 65.972 32.512 -10.825 1.00 43.62 240 ASP A N 1
ATOM 1950 C CA . ASP A 1 240 ? 66.710 33.240 -11.853 1.00 43.62 240 ASP A CA 1
ATOM 1951 C C . ASP A 1 240 ? 67.495 32.322 -12.795 1.00 43.62 240 ASP A C 1
ATOM 1953 O O . ASP A 1 240 ? 68.164 31.386 -12.358 1.00 43.62 240 ASP A O 1
ATOM 1957 N N . ALA A 1 241 ? 67.474 32.663 -14.086 1.00 38.72 241 ALA A N 1
ATOM 1958 C CA . ALA A 1 241 ? 68.538 32.356 -15.036 1.00 38.72 241 ALA A CA 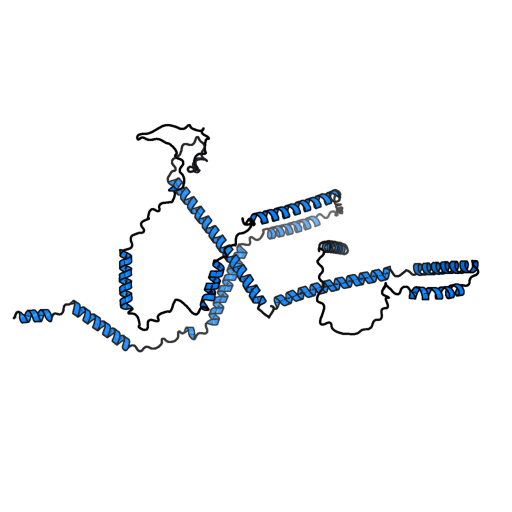1
ATOM 1959 C C . ALA A 1 241 ? 68.555 33.420 -16.153 1.00 38.72 241 ALA A C 1
ATOM 1961 O O . ALA A 1 241 ? 67.761 33.381 -17.087 1.00 38.72 241 ALA A O 1
ATOM 1962 N N . THR A 1 242 ? 69.472 34.382 -15.984 1.00 41.62 242 THR A N 1
ATOM 1963 C CA . THR A 1 242 ? 70.229 35.130 -17.010 1.00 41.62 242 THR A CA 1
ATOM 1964 C C . THR A 1 242 ? 69.469 35.776 -18.178 1.00 41.62 242 THR A C 1
ATOM 1966 O O . THR A 1 242 ? 69.113 35.086 -19.129 1.00 41.62 242 THR A O 1
ATOM 1969 N N . THR A 1 243 ? 69.346 37.116 -18.168 1.00 38.56 243 THR A N 1
ATOM 1970 C CA . THR A 1 243 ? 69.818 38.066 -19.217 1.00 38.56 243 THR A CA 1
ATOM 1971 C C . THR A 1 243 ? 69.382 39.510 -18.872 1.00 38.56 243 THR A C 1
ATOM 1973 O O . THR A 1 243 ? 68.201 39.784 -18.710 1.00 38.56 243 THR A O 1
ATOM 1976 N N . SER A 1 244 ? 70.374 40.400 -18.729 1.00 37.34 244 SER A N 1
ATOM 1977 C CA . SER A 1 244 ? 70.374 41.880 -18.809 1.00 37.34 244 SER A CA 1
ATOM 1978 C C . SER A 1 244 ? 69.234 42.738 -18.205 1.00 37.34 244 SER A C 1
ATOM 1980 O O . SER A 1 244 ? 68.141 42.819 -18.754 1.00 37.34 244 SER A O 1
ATOM 1982 N N . GLY A 1 245 ? 69.612 43.579 -17.228 1.00 37.97 245 GLY A N 1
ATOM 1983 C CA . GLY A 1 245 ? 69.258 45.009 -17.205 1.00 37.97 245 GLY A CA 1
ATOM 1984 C C . GLY A 1 245 ? 68.044 45.463 -16.377 1.00 37.97 245 GLY A C 1
ATOM 1985 O O . GLY A 1 245 ? 66.914 45.359 -16.832 1.00 37.97 245 GLY A O 1
ATOM 1986 N N . GLY A 1 246 ? 68.302 46.135 -15.241 1.00 38.91 246 GLY A N 1
ATOM 1987 C CA . GLY A 1 246 ? 67.444 47.232 -14.752 1.00 38.91 246 GLY A CA 1
ATOM 1988 C C . GLY A 1 246 ? 66.860 47.141 -13.329 1.00 38.91 246 GLY A C 1
ATOM 1989 O O . GLY A 1 246 ? 65.842 46.502 -13.122 1.00 38.91 246 GLY A O 1
ATOM 1990 N N . ARG A 1 247 ? 67.458 47.925 -12.412 1.00 36.16 247 ARG A N 1
ATOM 1991 C CA . ARG A 1 247 ? 66.883 48.625 -11.229 1.00 36.16 247 ARG A CA 1
ATOM 1992 C C . ARG A 1 247 ? 66.187 47.850 -10.072 1.00 36.16 247 ARG A C 1
ATOM 1994 O O . ARG A 1 247 ? 65.056 47.396 -10.174 1.00 36.16 247 ARG A O 1
ATOM 2001 N N . ARG A 1 248 ? 66.885 47.887 -8.920 1.00 47.56 248 ARG A N 1
ATOM 2002 C CA . ARG A 1 248 ? 66.460 48.119 -7.506 1.00 47.56 248 ARG A CA 1
ATOM 2003 C C . ARG A 1 248 ? 65.138 48.925 -7.362 1.00 47.56 248 ARG A C 1
ATOM 2005 O O . ARG A 1 248 ? 64.921 49.806 -8.186 1.00 47.56 248 ARG A O 1
ATOM 2012 N N . ASP A 1 249 ? 64.198 48.709 -6.425 1.00 38.12 249 ASP A N 1
ATOM 2013 C CA . ASP A 1 249 ? 64.239 48.416 -4.974 1.00 38.12 249 ASP A CA 1
ATOM 2014 C C . ASP A 1 249 ? 62.895 47.808 -4.472 1.00 38.12 249 ASP A C 1
ATOM 2016 O O . ASP A 1 249 ? 61.849 48.194 -4.989 1.00 38.12 249 ASP A O 1
ATOM 2020 N N . SER A 1 250 ? 62.891 46.927 -3.448 1.00 41.91 250 SER A N 1
ATOM 2021 C CA . SER A 1 250 ? 61.820 46.770 -2.417 1.00 41.91 250 SER A CA 1
ATOM 2022 C C . SER A 1 250 ? 62.085 45.553 -1.486 1.00 41.91 250 SER A C 1
ATOM 2024 O O . SER A 1 250 ? 62.595 44.541 -1.975 1.00 41.91 250 SER A O 1
ATOM 2026 N N . PRO A 1 251 ? 61.780 45.600 -0.165 1.00 53.22 251 PRO A N 1
ATOM 2027 C CA . PRO A 1 251 ? 62.243 44.621 0.824 1.00 53.22 251 PRO A CA 1
ATOM 2028 C C . PRO A 1 251 ? 61.324 43.392 0.996 1.00 53.22 251 PRO A C 1
ATOM 2030 O O . PRO A 1 251 ? 60.099 43.477 0.919 1.00 53.22 251 PRO A O 1
ATOM 2033 N N . GLN A 1 252 ? 61.937 42.236 1.277 1.00 46.94 252 GLN A N 1
ATOM 2034 C CA . GLN A 1 252 ? 61.283 40.957 1.602 1.00 46.94 252 GLN A CA 1
ATOM 2035 C C . GLN A 1 252 ? 60.433 41.008 2.888 1.00 46.94 252 GLN A C 1
ATOM 2037 O O . GLN A 1 252 ? 60.880 41.581 3.882 1.00 46.94 252 GLN A O 1
ATOM 2042 N N . PRO A 1 253 ? 59.319 40.250 2.955 1.00 40.41 253 PRO A N 1
ATOM 2043 C CA . PRO A 1 253 ? 58.801 39.705 4.202 1.00 40.41 253 PRO A CA 1
ATOM 2044 C C . PRO A 1 253 ? 59.121 38.205 4.359 1.00 40.41 253 PRO A C 1
ATOM 2046 O O . PRO A 1 253 ? 59.278 37.448 3.400 1.00 40.41 253 PRO A O 1
ATOM 2049 N N . THR A 1 254 ? 59.231 37.809 5.622 1.00 47.41 254 THR A N 1
ATOM 2050 C CA . THR A 1 254 ? 59.731 36.550 6.181 1.00 47.41 254 THR A CA 1
ATOM 2051 C C . THR A 1 254 ? 58.964 35.291 5.751 1.00 47.41 254 THR A C 1
ATOM 2053 O O . THR A 1 254 ? 57.737 35.254 5.664 1.00 47.41 254 THR A O 1
ATOM 2056 N N . ALA A 1 255 ? 59.722 34.220 5.497 1.00 39.12 255 ALA A N 1
ATOM 2057 C CA . ALA A 1 255 ? 59.231 32.926 5.040 1.00 39.12 255 ALA A CA 1
ATOM 2058 C C . ALA A 1 255 ? 58.397 32.202 6.114 1.00 39.12 255 ALA A C 1
ATOM 2060 O O . ALA A 1 255 ? 58.917 31.782 7.144 1.00 39.12 255 ALA A O 1
ATOM 2061 N N . THR A 1 256 ? 57.114 31.971 5.834 1.00 47.00 256 THR A N 1
ATOM 2062 C CA . THR A 1 256 ? 56.334 30.895 6.464 1.00 47.00 256 THR A CA 1
ATOM 2063 C C . THR A 1 256 ? 56.443 29.635 5.592 1.00 47.00 256 THR A C 1
ATOM 2065 O O . THR A 1 256 ? 56.297 29.727 4.368 1.00 47.00 256 THR A O 1
ATOM 2068 N N . PRO A 1 257 ? 56.721 28.442 6.154 1.00 48.34 257 PRO A N 1
ATOM 2069 C CA . PRO A 1 257 ? 56.865 27.231 5.355 1.00 48.34 257 PRO A CA 1
ATOM 2070 C C . PRO A 1 257 ? 55.478 26.748 4.908 1.00 48.34 257 PRO A C 1
ATOM 2072 O O . PRO A 1 257 ? 54.727 26.154 5.677 1.00 48.34 257 PRO A O 1
ATOM 2075 N N . LEU A 1 258 ? 55.117 27.014 3.652 1.00 50.88 258 LEU A N 1
ATOM 2076 C CA . LEU A 1 258 ? 53.904 26.472 3.037 1.00 50.88 258 LEU A CA 1
ATOM 2077 C C . LEU A 1 258 ? 54.097 24.994 2.642 1.00 50.88 258 LEU A C 1
ATOM 2079 O O . LEU A 1 258 ? 55.182 24.601 2.202 1.00 50.88 258 LEU A O 1
ATOM 2083 N N . PRO A 1 259 ? 53.044 24.164 2.764 1.00 49.16 259 PRO A N 1
ATOM 2084 C CA . PRO A 1 259 ? 53.140 22.719 2.626 1.00 49.16 259 PRO A CA 1
ATOM 2085 C C . PRO A 1 259 ? 53.446 22.304 1.182 1.00 49.16 259 PRO A C 1
ATOM 2087 O O . PRO A 1 259 ? 52.871 22.804 0.212 1.00 49.16 259 PRO A O 1
ATOM 2090 N N . ARG A 1 260 ? 54.364 21.345 1.058 1.00 52.03 260 ARG A N 1
ATOM 2091 C CA . ARG A 1 260 ? 54.849 20.749 -0.193 1.00 52.03 260 ARG A CA 1
ATOM 2092 C C . ARG A 1 260 ? 53.688 20.144 -1.004 1.00 52.03 260 ARG A C 1
ATOM 2094 O O . ARG A 1 260 ? 52.815 19.470 -0.463 1.00 52.03 260 ARG A O 1
ATOM 2101 N N . SER A 1 261 ? 53.686 20.376 -2.317 1.00 51.72 261 SER A N 1
ATOM 2102 C CA . SER A 1 261 ? 52.653 19.929 -3.263 1.00 51.72 261 SER A CA 1
ATOM 2103 C C . SER A 1 261 ? 52.408 18.411 -3.236 1.00 51.72 261 SER A C 1
ATOM 2105 O O . SER A 1 261 ? 53.338 17.618 -3.374 1.00 51.72 261 SER A O 1
ATOM 2107 N N . ARG A 1 262 ? 51.133 18.007 -3.159 1.00 54.41 262 ARG A N 1
ATOM 2108 C CA . ARG A 1 262 ? 50.640 16.615 -3.064 1.00 54.41 262 ARG A CA 1
ATOM 2109 C C . ARG A 1 262 ? 50.672 15.803 -4.375 1.00 54.41 262 ARG A C 1
ATOM 2111 O O . ARG A 1 262 ? 49.928 14.834 -4.511 1.00 54.41 262 ARG A O 1
ATOM 2118 N N . SER A 1 263 ? 51.533 16.133 -5.337 1.00 51.94 263 SER A N 1
ATOM 2119 C CA . SER A 1 263 ? 51.723 15.301 -6.543 1.00 51.94 263 SER A CA 1
ATOM 2120 C C . SER A 1 263 ? 52.491 13.998 -6.266 1.00 51.94 263 SER A C 1
ATOM 2122 O O . SER A 1 263 ? 52.565 13.135 -7.132 1.00 51.94 263 SER A O 1
ATOM 2124 N N . LEU A 1 264 ? 52.996 13.820 -5.040 1.00 55.31 264 LEU A N 1
ATOM 2125 C CA . LEU A 1 264 ? 53.702 12.626 -4.567 1.00 55.31 264 LEU A CA 1
ATOM 2126 C C . LEU A 1 264 ? 52.969 11.965 -3.386 1.00 55.31 264 LEU A C 1
ATOM 2128 O O . LEU A 1 264 ? 53.590 11.508 -2.433 1.00 55.31 264 LEU A O 1
ATOM 2132 N N . SER A 1 265 ? 51.633 11.928 -3.417 1.00 55.12 265 SER A N 1
ATOM 2133 C CA . SER A 1 265 ? 50.827 11.385 -2.306 1.00 55.12 265 SER A CA 1
ATOM 2134 C C . SER A 1 265 ? 51.098 9.897 -2.009 1.00 55.12 265 SER A C 1
ATOM 2136 O O . SER A 1 265 ? 50.807 9.447 -0.909 1.00 55.12 265 SER A O 1
ATOM 2138 N N . GLY A 1 266 ? 51.694 9.147 -2.945 1.00 55.62 266 GLY A N 1
ATOM 2139 C CA . GLY A 1 266 ? 52.160 7.772 -2.713 1.00 55.62 266 GLY A CA 1
ATOM 2140 C C . GLY A 1 266 ? 53.495 7.664 -1.961 1.00 55.62 266 GLY A C 1
ATOM 2141 O O . GLY A 1 266 ? 53.827 6.589 -1.480 1.00 55.62 266 GLY A O 1
ATOM 2142 N N . LEU A 1 267 ? 54.247 8.764 -1.828 1.00 53.28 267 LEU A N 1
ATOM 2143 C CA . LEU A 1 267 ? 55.505 8.807 -1.073 1.00 53.28 267 LEU A CA 1
ATOM 2144 C C . LEU A 1 267 ? 55.304 9.255 0.382 1.00 53.28 267 LEU A C 1
ATOM 2146 O O . LEU A 1 267 ? 56.194 9.062 1.198 1.00 53.28 267 LEU A O 1
ATOM 2150 N N . ALA A 1 268 ? 54.143 9.826 0.729 1.00 55.59 268 ALA A N 1
ATOM 2151 C CA . ALA A 1 268 ? 53.848 10.290 2.090 1.00 55.59 268 ALA A CA 1
ATOM 2152 C C . ALA A 1 268 ? 53.602 9.144 3.094 1.00 55.59 268 ALA A C 1
ATOM 2154 O O . ALA A 1 268 ? 53.628 9.376 4.298 1.00 55.59 268 ALA A O 1
ATOM 2155 N N . SER A 1 269 ? 53.370 7.919 2.608 1.00 56.59 269 SER A N 1
ATOM 2156 C CA . SER A 1 269 ? 53.255 6.706 3.434 1.00 56.59 269 SER A CA 1
ATOM 2157 C C . SER A 1 269 ? 54.565 5.918 3.544 1.00 56.59 269 SER A C 1
ATOM 2159 O O . SER A 1 269 ? 54.594 4.900 4.229 1.00 56.59 269 SER A O 1
ATOM 2161 N N . LEU A 1 270 ? 55.634 6.357 2.874 1.00 55.66 270 LEU A N 1
ATOM 2162 C CA . LEU A 1 270 ? 56.953 5.738 2.968 1.00 55.66 270 LEU A CA 1
ATOM 2163 C C . LEU A 1 270 ? 57.770 6.514 4.004 1.00 55.66 270 LEU A C 1
ATOM 2165 O O . LEU A 1 270 ? 57.816 7.743 3.975 1.00 55.66 270 LEU A O 1
ATOM 2169 N N . SER A 1 271 ? 58.373 5.803 4.957 1.00 56.62 271 SER A N 1
ATOM 2170 C CA . SER A 1 271 ? 59.226 6.415 5.977 1.00 56.62 271 SER A CA 1
ATOM 2171 C C . SER A 1 271 ? 60.358 7.210 5.312 1.00 56.62 271 SER A C 1
ATOM 2173 O O . SER A 1 271 ? 60.852 6.818 4.253 1.00 56.62 271 SER A O 1
ATOM 2175 N N . ALA A 1 272 ? 60.799 8.307 5.938 1.00 58.81 272 ALA A N 1
ATOM 2176 C CA . ALA A 1 272 ? 61.838 9.203 5.408 1.00 58.81 272 ALA A CA 1
ATOM 2177 C C . ALA A 1 272 ? 63.190 8.514 5.110 1.00 58.81 272 ALA A C 1
ATOM 2179 O O . ALA A 1 272 ? 64.044 9.101 4.453 1.00 58.81 272 ALA A O 1
ATOM 2180 N N . ASN A 1 273 ? 63.356 7.263 5.549 1.00 58.62 273 ASN A N 1
ATOM 2181 C CA . ASN A 1 273 ? 64.544 6.438 5.344 1.00 58.62 273 ASN A CA 1
ATOM 2182 C C . ASN A 1 273 ? 64.421 5.484 4.141 1.00 58.62 273 ASN A C 1
ATOM 2184 O O . ASN A 1 273 ? 65.327 4.692 3.893 1.00 58.62 273 ASN A O 1
ATOM 2188 N N . THR A 1 274 ? 63.315 5.529 3.393 1.00 58.41 274 THR A N 1
ATOM 2189 C CA . THR A 1 274 ? 63.129 4.702 2.195 1.00 58.41 274 THR A CA 1
ATOM 2190 C C . THR A 1 274 ? 63.491 5.529 0.965 1.00 58.41 274 THR A C 1
ATOM 2192 O O . THR A 1 274 ? 62.795 6.489 0.632 1.00 58.41 274 THR A O 1
ATOM 2195 N N . LEU A 1 275 ? 64.591 5.178 0.291 1.00 54.97 275 LEU A N 1
ATOM 2196 C CA . LEU A 1 275 ? 64.984 5.818 -0.969 1.00 54.97 275 LEU A CA 1
ATOM 2197 C C . LEU A 1 275 ? 63.827 5.738 -1.983 1.00 54.97 275 LEU A C 1
ATOM 2199 O O . LEU A 1 275 ? 63.078 4.757 -1.953 1.00 54.97 275 LEU A O 1
ATOM 2203 N N . PRO A 1 276 ? 63.663 6.722 -2.890 1.00 57.81 276 PRO A N 1
ATOM 2204 C CA . PRO A 1 276 ? 62.667 6.644 -3.949 1.00 57.81 276 PRO A CA 1
ATOM 2205 C C . PRO A 1 276 ? 62.978 5.433 -4.835 1.00 57.81 276 PRO A C 1
ATOM 2207 O O . PRO A 1 276 ? 63.786 5.506 -5.758 1.00 57.81 276 PRO A O 1
ATOM 2210 N N . VAL A 1 277 ? 62.366 4.288 -4.538 1.00 60.78 277 VAL A N 1
ATOM 2211 C CA . VAL A 1 277 ? 62.488 3.106 -5.383 1.00 60.78 277 VAL A CA 1
ATOM 2212 C C . VAL A 1 277 ? 61.762 3.444 -6.677 1.00 60.78 277 VAL A C 1
ATOM 2214 O O . VAL A 1 277 ? 60.568 3.756 -6.661 1.00 60.78 277 VAL A O 1
ATOM 2217 N N . HIS A 1 278 ? 62.483 3.429 -7.799 1.00 65.19 278 HIS A N 1
ATOM 2218 C CA . HIS A 1 278 ? 61.882 3.592 -9.116 1.00 65.19 278 HIS A CA 1
ATOM 2219 C C . HIS A 1 278 ? 60.709 2.615 -9.243 1.00 65.19 278 HIS A C 1
ATOM 2221 O O . HIS A 1 278 ? 60.886 1.399 -9.161 1.00 65.19 278 HIS A O 1
ATOM 2227 N N . ILE A 1 279 ? 59.494 3.148 -9.395 1.00 73.88 279 ILE A N 1
ATOM 2228 C CA . ILE A 1 279 ? 58.291 2.327 -9.525 1.00 73.88 279 ILE A CA 1
ATOM 2229 C C . ILE A 1 279 ? 58.458 1.490 -10.792 1.00 73.88 279 ILE A C 1
ATOM 2231 O O . ILE A 1 279 ? 58.433 2.019 -11.907 1.00 73.88 279 ILE A O 1
ATOM 2235 N N . THR A 1 280 ? 58.646 0.186 -10.609 1.00 84.50 280 THR A N 1
ATOM 2236 C CA . THR A 1 280 ? 58.773 -0.769 -11.708 1.00 84.50 280 THR A CA 1
ATOM 2237 C C . THR A 1 280 ? 57.502 -0.769 -12.551 1.00 84.50 280 THR A C 1
ATOM 2239 O O . THR A 1 280 ? 56.392 -0.586 -12.038 1.00 84.50 280 THR A O 1
ATOM 2242 N N . ASP A 1 281 ? 57.633 -1.017 -13.855 1.00 83.75 281 ASP A N 1
ATOM 2243 C CA . ASP A 1 281 ? 56.483 -1.040 -14.769 1.00 83.75 281 ASP A CA 1
ATOM 2244 C C . ASP A 1 281 ? 55.399 -2.035 -14.347 1.00 83.75 281 ASP A C 1
ATOM 2246 O O . ASP A 1 281 ? 54.209 -1.776 -14.534 1.00 83.75 281 ASP A O 1
ATOM 2250 N N . ALA A 1 282 ? 55.786 -3.135 -13.699 1.00 85.50 282 ALA A N 1
ATOM 2251 C CA . ALA A 1 282 ? 54.853 -4.087 -13.107 1.00 85.50 282 ALA A CA 1
ATOM 2252 C C . ALA A 1 282 ? 53.961 -3.439 -12.031 1.00 85.50 282 ALA A C 1
ATOM 2254 O O . ALA A 1 282 ? 52.759 -3.692 -11.973 1.00 85.50 282 ALA A O 1
ATOM 2255 N N . THR A 1 283 ? 54.517 -2.564 -11.195 1.00 85.88 283 THR A N 1
ATOM 2256 C CA . THR A 1 283 ? 53.768 -1.843 -10.154 1.00 85.88 283 THR A CA 1
ATOM 2257 C C . THR A 1 283 ? 52.841 -0.799 -10.772 1.00 85.88 283 THR A C 1
ATOM 2259 O O . THR A 1 283 ? 51.661 -0.759 -10.431 1.00 85.88 283 THR A O 1
ATOM 2262 N N . ARG A 1 284 ? 53.312 -0.068 -11.790 1.00 85.31 284 ARG A N 1
ATOM 2263 C CA . ARG A 1 284 ? 52.492 0.878 -12.567 1.00 85.31 284 ARG A CA 1
ATOM 2264 C C . ARG A 1 284 ? 51.282 0.193 -13.217 1.00 85.31 284 ARG A C 1
ATOM 2266 O O . ARG A 1 284 ? 50.158 0.688 -13.122 1.00 85.31 284 ARG A O 1
ATOM 2273 N N . LYS A 1 285 ? 51.498 -0.976 -13.835 1.00 90.31 285 LYS A N 1
ATOM 2274 C CA . LYS A 1 285 ? 50.435 -1.788 -14.449 1.00 90.31 285 LYS A CA 1
ATOM 2275 C C . LYS A 1 285 ? 49.436 -2.291 -13.406 1.00 90.31 285 LYS A C 1
ATOM 2277 O O . LYS A 1 285 ? 48.235 -2.124 -13.615 1.00 90.31 285 LYS A O 1
ATOM 2282 N N . ARG A 1 286 ? 49.904 -2.812 -12.263 1.00 89.94 286 ARG A N 1
ATOM 2283 C CA . ARG A 1 286 ? 49.033 -3.231 -11.147 1.00 89.94 286 ARG A CA 1
ATOM 2284 C C . ARG A 1 286 ? 48.149 -2.088 -10.653 1.00 89.94 286 ARG A C 1
ATOM 2286 O O . ARG A 1 286 ? 46.939 -2.261 -10.561 1.00 89.94 286 ARG A O 1
ATOM 2293 N N . GLU A 1 287 ? 48.712 -0.906 -10.416 1.00 87.00 287 GLU A N 1
ATOM 2294 C CA . GLU A 1 287 ? 47.923 0.249 -9.980 1.00 87.00 287 GLU A CA 1
ATOM 2295 C C . GLU A 1 287 ? 46.898 0.700 -11.027 1.00 87.00 287 GLU A C 1
ATOM 2297 O O . GLU A 1 287 ? 45.763 1.018 -10.681 1.00 87.00 287 GLU A O 1
ATOM 2302 N N . SER A 1 288 ? 47.266 0.718 -12.313 1.00 87.00 288 SER A N 1
ATOM 2303 C CA . SER A 1 288 ? 46.323 1.061 -13.386 1.00 87.00 288 SER A CA 1
ATOM 2304 C C . SER A 1 288 ? 45.161 0.063 -13.478 1.00 87.00 288 SER A C 1
ATOM 2306 O O . SER A 1 288 ? 44.013 0.471 -13.656 1.00 87.00 288 SER A O 1
ATOM 2308 N N . ALA A 1 289 ? 45.433 -1.229 -13.264 1.00 93.31 289 ALA A N 1
ATOM 2309 C CA . ALA A 1 289 ? 44.415 -2.273 -13.225 1.00 93.31 289 ALA A CA 1
ATOM 2310 C C . ALA A 1 289 ? 43.496 -2.125 -12.003 1.00 93.31 289 ALA A C 1
ATOM 2312 O O . ALA A 1 289 ? 42.281 -2.258 -12.136 1.00 93.31 289 ALA A O 1
ATOM 2313 N N . VAL A 1 290 ? 44.049 -1.782 -10.833 1.00 93.62 290 VAL A N 1
ATOM 2314 C CA . VAL A 1 290 ? 43.265 -1.492 -9.621 1.00 93.62 290 VAL A CA 1
ATOM 2315 C C . VAL A 1 290 ? 42.359 -0.279 -9.835 1.00 93.62 290 VAL A C 1
ATOM 2317 O O . VAL A 1 290 ? 41.168 -0.369 -9.549 1.00 93.62 290 VAL A O 1
ATOM 2320 N N . ARG A 1 291 ? 42.875 0.818 -10.407 1.00 91.69 291 ARG A N 1
ATOM 2321 C CA . ARG A 1 291 ? 42.076 2.017 -10.726 1.00 91.69 291 ARG A CA 1
ATOM 2322 C C . ARG A 1 291 ? 40.948 1.699 -11.709 1.00 91.69 291 ARG A C 1
ATOM 2324 O O . ARG A 1 291 ? 39.804 2.051 -11.450 1.00 91.69 291 ARG A O 1
ATOM 2331 N N . SER A 1 292 ? 41.251 0.972 -12.786 1.00 90.56 292 SER A N 1
ATOM 2332 C CA . SER A 1 292 ? 40.240 0.562 -13.769 1.00 90.56 292 SER A CA 1
ATOM 2333 C C . SER A 1 292 ? 39.193 -0.388 -13.172 1.00 90.56 292 SER A C 1
ATOM 2335 O O . SER A 1 292 ? 38.019 -0.309 -13.521 1.00 90.56 292 SER A O 1
ATOM 2337 N N . SER A 1 293 ? 39.593 -1.277 -12.258 1.00 93.06 293 SER A N 1
ATOM 2338 C CA . SER A 1 293 ? 38.673 -2.163 -11.535 1.00 93.06 293 SER A CA 1
ATOM 2339 C C . SER A 1 293 ? 37.735 -1.379 -10.613 1.00 93.06 293 SER A C 1
ATOM 2341 O O . SER A 1 293 ? 36.533 -1.635 -10.615 1.00 93.06 293 SER A O 1
ATOM 2343 N N . LEU A 1 294 ? 38.262 -0.393 -9.880 1.00 92.38 294 LEU A N 1
ATOM 2344 C CA . LEU A 1 294 ? 37.470 0.470 -9.002 1.00 92.38 294 LEU A CA 1
ATOM 2345 C C . LEU A 1 294 ? 36.452 1.289 -9.806 1.00 92.38 294 LEU A C 1
ATOM 2347 O O . LEU A 1 294 ? 35.265 1.235 -9.520 1.00 92.38 294 LEU A O 1
ATOM 2351 N N . GLU A 1 295 ? 36.889 1.916 -10.899 1.00 91.38 295 GLU A N 1
ATOM 2352 C CA . GLU A 1 295 ? 36.016 2.711 -11.769 1.00 91.38 295 GLU A CA 1
ATOM 2353 C C . GLU A 1 295 ? 34.893 1.869 -12.404 1.00 91.38 295 GLU A C 1
ATOM 2355 O O . GLU A 1 295 ? 33.774 2.342 -12.593 1.00 91.38 295 GLU A O 1
ATOM 2360 N N . LYS A 1 296 ? 35.161 0.596 -12.728 1.00 88.56 296 LYS A N 1
ATOM 2361 C CA . LYS A 1 296 ? 34.127 -0.334 -13.211 1.00 88.56 296 LYS A CA 1
ATOM 2362 C C . LYS A 1 296 ? 33.102 -0.675 -12.128 1.00 88.56 296 LYS A C 1
ATOM 2364 O O . LYS A 1 296 ? 31.929 -0.822 -12.463 1.00 88.56 296 LYS A O 1
ATOM 2369 N N . LYS A 1 297 ? 33.529 -0.806 -10.867 1.00 88.94 297 LYS A N 1
ATOM 2370 C CA . LYS A 1 297 ? 32.625 -1.025 -9.728 1.00 88.94 297 LYS A CA 1
ATOM 2371 C C . LYS A 1 297 ? 31.765 0.207 -9.473 1.00 88.94 297 LYS A C 1
ATOM 2373 O O . LYS A 1 297 ? 30.549 0.075 -9.463 1.00 88.94 297 LYS A O 1
ATOM 2378 N N . ASP A 1 298 ? 32.376 1.388 -9.425 1.00 89.31 298 ASP A N 1
ATOM 2379 C CA . ASP A 1 298 ? 31.662 2.651 -9.212 1.00 89.31 298 ASP A CA 1
ATOM 2380 C C . ASP A 1 298 ? 30.593 2.875 -10.296 1.00 89.31 298 ASP A C 1
ATOM 2382 O O . ASP A 1 298 ? 29.438 3.154 -9.988 1.00 89.31 298 ASP A O 1
ATOM 2386 N N . LYS A 1 299 ? 30.923 2.633 -11.574 1.00 91.44 299 LYS A N 1
ATOM 2387 C CA . LYS A 1 299 ? 29.953 2.717 -12.684 1.00 91.44 299 LYS A CA 1
ATOM 2388 C C . LYS A 1 299 ? 28.824 1.687 -12.583 1.00 91.44 299 LYS A C 1
ATOM 2390 O O . LYS A 1 299 ? 27.690 1.978 -12.965 1.00 91.44 299 LYS A O 1
ATOM 2395 N N . ALA A 1 300 ? 29.116 0.474 -12.111 1.00 88.00 300 ALA A N 1
ATOM 2396 C CA . ALA A 1 300 ? 28.091 -0.545 -11.894 1.00 88.00 300 ALA A CA 1
ATOM 2397 C C . ALA A 1 300 ? 27.148 -0.136 -10.751 1.00 88.00 300 ALA A C 1
ATOM 2399 O O . ALA A 1 300 ? 25.926 -0.239 -10.889 1.00 88.00 300 ALA A O 1
ATOM 2400 N N . ASP A 1 301 ? 27.699 0.409 -9.669 1.00 87.75 301 ASP A N 1
ATOM 2401 C CA . ASP A 1 301 ? 26.942 0.916 -8.527 1.00 87.75 301 ASP A CA 1
ATOM 2402 C C . ASP A 1 301 ? 26.080 2.127 -8.926 1.00 87.75 301 ASP A C 1
ATOM 2404 O O . ASP A 1 301 ? 24.888 2.167 -8.627 1.00 87.75 301 ASP A O 1
ATOM 2408 N N . GLU A 1 302 ? 26.611 3.067 -9.709 1.00 92.69 302 GLU A N 1
ATOM 2409 C CA . GLU A 1 302 ? 25.842 4.182 -10.279 1.00 92.69 302 GLU A CA 1
ATOM 2410 C C . GLU A 1 302 ? 24.702 3.692 -11.188 1.00 92.69 302 GLU A C 1
ATOM 2412 O O . GLU A 1 302 ? 23.574 4.190 -11.111 1.00 92.69 302 GLU A O 1
ATOM 2417 N N . SER A 1 303 ? 24.957 2.679 -12.023 1.00 88.50 303 SER A N 1
ATOM 2418 C CA . SER A 1 303 ? 23.941 2.096 -12.903 1.00 88.50 303 SER A CA 1
ATOM 2419 C C . SER A 1 303 ? 22.823 1.400 -12.120 1.00 88.50 303 SER A C 1
ATOM 2421 O O . SER A 1 303 ? 21.653 1.506 -12.499 1.00 88.50 303 SER A O 1
ATOM 2423 N N . THR A 1 304 ? 23.150 0.688 -11.038 1.00 91.50 304 THR A N 1
ATOM 2424 C CA . THR A 1 304 ? 22.137 0.046 -10.180 1.00 91.50 304 THR A CA 1
ATOM 2425 C C . THR A 1 304 ? 21.306 1.088 -9.439 1.00 91.50 304 THR A C 1
ATOM 2427 O O . THR A 1 304 ? 20.076 1.012 -9.461 1.00 91.50 304 THR A O 1
ATOM 2430 N N . GLN A 1 305 ? 21.943 2.122 -8.886 1.00 93.81 305 GLN A N 1
ATOM 2431 C CA . GLN A 1 305 ? 21.253 3.239 -8.240 1.00 93.81 305 GLN A CA 1
ATOM 2432 C C . GLN A 1 305 ? 20.327 3.972 -9.215 1.00 93.81 305 GLN A C 1
ATOM 2434 O O . GLN A 1 305 ? 19.178 4.271 -8.877 1.00 93.81 305 GLN A O 1
ATOM 2439 N N . TRP A 1 306 ? 20.777 4.224 -10.446 1.00 93.19 306 TRP A N 1
ATOM 2440 C CA . TRP A 1 306 ? 19.943 4.844 -11.472 1.00 93.19 306 TRP A CA 1
ATOM 2441 C C . TRP A 1 306 ? 18.721 3.984 -11.806 1.00 93.19 306 TRP A C 1
ATOM 2443 O O . TRP A 1 306 ? 17.601 4.500 -11.849 1.00 93.19 306 TRP A O 1
ATOM 2453 N N . LEU A 1 307 ? 18.905 2.670 -11.971 1.00 94.62 307 LEU A N 1
ATOM 2454 C CA . LEU A 1 307 ? 17.813 1.737 -12.247 1.00 94.62 307 LEU A CA 1
ATOM 2455 C C . LEU A 1 307 ? 16.800 1.692 -11.095 1.00 94.62 307 LEU A C 1
ATOM 2457 O O . LEU A 1 307 ? 15.589 1.707 -11.332 1.00 94.62 307 LEU A O 1
ATOM 2461 N N . GLU A 1 308 ? 17.267 1.693 -9.846 1.00 95.75 308 GLU A N 1
ATOM 2462 C CA . GLU A 1 308 ? 16.392 1.774 -8.678 1.00 95.75 308 GLU A CA 1
ATOM 2463 C C . GLU A 1 308 ? 15.605 3.082 -8.634 1.00 95.75 308 GLU A C 1
ATOM 2465 O O . GLU A 1 308 ? 14.396 3.075 -8.390 1.00 95.75 308 GLU A O 1
ATOM 2470 N N . MET A 1 309 ? 16.269 4.211 -8.884 1.00 96.00 309 MET A N 1
ATOM 2471 C CA . MET A 1 309 ? 15.623 5.520 -8.915 1.00 96.00 309 MET A CA 1
ATOM 2472 C C . MET A 1 309 ? 14.596 5.605 -10.043 1.00 96.00 309 MET A C 1
ATOM 2474 O O . MET A 1 309 ? 13.497 6.125 -9.839 1.00 96.00 309 MET A O 1
ATOM 2478 N N . HIS A 1 310 ? 14.910 5.047 -11.210 1.00 95.19 310 HIS A N 1
ATOM 2479 C CA . HIS A 1 310 ? 13.983 4.946 -12.329 1.00 95.19 310 HIS A CA 1
ATOM 2480 C C . HIS A 1 310 ? 12.766 4.083 -11.966 1.00 95.19 310 HIS A C 1
ATOM 2482 O O . HIS A 1 310 ? 11.627 4.524 -12.112 1.00 95.19 310 HIS A O 1
ATOM 2488 N N . LYS A 1 311 ? 12.980 2.901 -11.378 1.00 97.06 311 LYS A N 1
ATOM 2489 C CA . LYS A 1 311 ? 11.906 2.016 -10.903 1.00 97.06 311 LYS A CA 1
ATOM 2490 C C . LYS A 1 311 ? 11.010 2.703 -9.869 1.00 97.06 311 LYS A C 1
ATOM 2492 O O . LYS A 1 311 ? 9.788 2.622 -9.979 1.00 97.06 311 LYS A O 1
ATOM 2497 N N . LYS A 1 312 ? 11.594 3.419 -8.901 1.00 96.62 312 LYS A N 1
ATOM 2498 C CA . LYS A 1 312 ? 10.855 4.207 -7.898 1.00 96.62 312 LYS A CA 1
ATOM 2499 C C . LYS A 1 312 ? 9.999 5.291 -8.562 1.00 96.62 312 LYS A C 1
ATOM 2501 O O . LYS A 1 312 ? 8.828 5.430 -8.214 1.00 96.62 312 LYS A O 1
ATOM 2506 N N . LYS A 1 313 ? 10.540 6.007 -9.555 1.00 96.62 313 LYS A N 1
ATOM 2507 C CA . LYS A 1 313 ? 9.798 7.018 -10.332 1.00 96.62 313 LYS A CA 1
ATOM 2508 C C . LYS A 1 313 ? 8.640 6.405 -11.122 1.00 96.62 313 LYS A C 1
ATOM 2510 O O . LYS A 1 313 ? 7.529 6.922 -11.048 1.00 96.62 313 LYS A O 1
ATOM 2515 N N . CYS A 1 314 ? 8.860 5.284 -11.808 1.00 92.62 314 CYS A N 1
ATOM 2516 C CA . CYS A 1 314 ? 7.801 4.570 -12.526 1.00 92.62 314 CYS A CA 1
ATOM 2517 C C . CYS A 1 314 ? 6.701 4.074 -11.581 1.00 92.62 314 CYS A C 1
ATOM 2519 O O . CYS A 1 314 ? 5.522 4.205 -11.891 1.00 92.62 314 CYS A O 1
ATOM 2521 N N . GLN A 1 315 ? 7.059 3.554 -10.404 1.00 96.94 315 GLN A N 1
ATOM 2522 C CA . GLN A 1 315 ? 6.077 3.139 -9.399 1.00 96.94 315 GLN A CA 1
ATOM 2523 C C . GLN A 1 315 ? 5.281 4.323 -8.845 1.00 96.94 315 GLN A C 1
ATOM 2525 O O . GLN A 1 315 ? 4.071 4.212 -8.677 1.00 96.94 315 GLN A O 1
ATOM 2530 N N . ALA A 1 316 ? 5.933 5.455 -8.571 1.00 96.81 316 ALA A N 1
ATOM 2531 C CA . ALA A 1 316 ? 5.252 6.665 -8.118 1.00 96.81 316 ALA A CA 1
ATOM 2532 C C . ALA A 1 316 ? 4.265 7.182 -9.175 1.00 96.81 316 ALA A C 1
ATOM 2534 O O . ALA A 1 316 ? 3.121 7.487 -8.848 1.00 96.81 316 ALA A O 1
ATOM 2535 N N . MET A 1 317 ? 4.683 7.200 -10.443 1.00 95.56 317 MET A N 1
ATOM 2536 C CA . MET A 1 317 ? 3.827 7.568 -11.571 1.00 95.56 317 MET A CA 1
ATOM 2537 C C . MET A 1 317 ? 2.666 6.585 -11.750 1.00 95.56 317 MET A C 1
ATOM 2539 O O . MET A 1 317 ? 1.529 7.000 -11.924 1.00 95.56 317 MET A O 1
ATOM 2543 N N . SER A 1 318 ? 2.920 5.281 -11.651 1.00 94.25 318 SER A N 1
ATOM 2544 C CA . SER A 1 318 ? 1.866 4.267 -11.718 1.00 94.25 318 SER A CA 1
ATOM 2545 C C . SER A 1 318 ? 0.833 4.464 -10.605 1.00 94.25 318 SER A C 1
ATOM 2547 O O . SER A 1 318 ? -0.361 4.438 -10.882 1.00 94.25 318 SER A O 1
ATOM 2549 N N . LYS A 1 319 ? 1.267 4.747 -9.369 1.00 96.06 319 LYS A N 1
ATOM 2550 C CA . LYS A 1 319 ? 0.368 5.047 -8.243 1.00 96.06 319 LYS A CA 1
ATOM 2551 C C . LYS A 1 319 ? -0.470 6.305 -8.474 1.00 96.06 319 LYS A C 1
ATOM 2553 O O . LYS A 1 319 ? -1.650 6.306 -8.149 1.00 96.06 319 LYS A O 1
ATOM 2558 N N . SER A 1 320 ? 0.112 7.377 -9.013 1.00 94.19 320 SER A N 1
ATOM 2559 C CA . SER A 1 320 ? -0.652 8.603 -9.272 1.00 94.19 320 SER A CA 1
ATOM 2560 C C . SER A 1 320 ? -1.652 8.425 -10.415 1.00 94.19 320 SER A C 1
ATOM 2562 O O . SER A 1 320 ? -2.779 8.903 -10.314 1.00 94.19 320 SER A O 1
ATOM 2564 N N . VAL A 1 321 ? -1.278 7.689 -11.467 1.00 95.69 321 VAL A N 1
ATOM 2565 C CA . VAL A 1 321 ? -2.177 7.350 -12.578 1.00 95.69 321 VAL A CA 1
ATOM 2566 C C . VAL A 1 321 ? -3.324 6.461 -12.100 1.00 95.69 321 VAL A C 1
ATOM 2568 O O . VAL A 1 321 ? -4.469 6.748 -12.433 1.00 95.69 321 VAL A O 1
ATOM 2571 N N . THR A 1 322 ? -3.059 5.436 -11.282 1.00 92.12 322 THR A N 1
ATOM 2572 C CA . THR A 1 322 ? -4.125 4.568 -10.752 1.00 92.12 322 THR A CA 1
ATOM 2573 C C . THR A 1 322 ? -5.055 5.312 -9.805 1.00 92.12 322 THR A C 1
ATOM 2575 O O . THR A 1 322 ? -6.263 5.138 -9.904 1.00 92.12 322 THR A O 1
ATOM 2578 N N . LEU A 1 323 ? -4.532 6.178 -8.931 1.00 90.19 323 LEU A N 1
ATOM 2579 C CA . LEU A 1 323 ? -5.367 7.028 -8.076 1.00 90.19 323 LEU A CA 1
ATOM 2580 C C . LEU A 1 323 ? -6.264 7.954 -8.899 1.00 90.19 323 LEU A C 1
ATOM 2582 O O . LEU A 1 323 ? -7.451 8.061 -8.612 1.00 90.19 323 LEU A O 1
ATOM 2586 N N . ARG A 1 324 ? -5.719 8.590 -9.943 1.00 90.88 324 ARG A N 1
ATOM 2587 C CA . ARG A 1 324 ? -6.505 9.459 -10.825 1.00 90.88 324 ARG A CA 1
ATOM 2588 C C . ARG A 1 324 ? -7.559 8.676 -11.601 1.00 90.88 324 ARG A C 1
ATOM 2590 O O . ARG A 1 324 ? -8.681 9.145 -11.700 1.00 90.88 324 ARG A O 1
ATOM 2597 N N . ALA A 1 325 ? -7.213 7.499 -12.118 1.00 88.31 325 ALA A N 1
ATOM 2598 C CA . ALA A 1 325 ? -8.163 6.631 -12.805 1.00 88.31 325 ALA A CA 1
ATOM 2599 C C . ALA A 1 325 ? -9.315 6.224 -11.874 1.00 88.31 325 ALA A C 1
ATOM 2601 O O . ALA A 1 325 ? -10.465 6.380 -12.253 1.00 88.31 325 ALA A O 1
ATOM 2602 N N . LYS A 1 326 ? -9.011 5.817 -10.633 1.00 88.06 326 LYS A N 1
ATOM 2603 C CA . LYS A 1 326 ? -10.023 5.491 -9.614 1.00 88.06 326 LYS A CA 1
ATOM 2604 C C . LYS A 1 326 ? -10.915 6.673 -9.250 1.00 88.06 326 LYS A C 1
ATOM 2606 O O . LYS A 1 326 ? -12.100 6.489 -9.044 1.00 88.06 326 LYS A O 1
ATOM 2611 N N . ALA A 1 327 ? -10.356 7.878 -9.158 1.00 85.12 327 ALA A N 1
ATOM 2612 C CA . ALA A 1 327 ? -11.138 9.076 -8.854 1.00 85.12 327 ALA A CA 1
ATOM 2613 C C . ALA A 1 327 ? -12.091 9.472 -9.994 1.00 85.12 327 ALA A C 1
ATOM 2615 O O . ALA A 1 327 ? -13.095 10.130 -9.747 1.00 85.12 327 ALA A O 1
ATOM 2616 N N . MET A 1 328 ? -11.756 9.098 -11.232 1.00 85.31 328 MET A N 1
ATOM 2617 C CA . MET A 1 328 ? -12.582 9.345 -12.414 1.00 85.31 328 MET A CA 1
ATOM 2618 C C . MET A 1 328 ? -13.544 8.189 -12.720 1.00 85.31 328 MET A C 1
ATOM 2620 O O . MET A 1 328 ? -14.384 8.344 -13.601 1.00 85.31 328 MET A O 1
ATOM 2624 N N . ASP A 1 329 ? -13.414 7.050 -12.036 1.00 85.06 329 ASP A N 1
ATOM 2625 C CA . ASP A 1 329 ? -14.315 5.909 -12.163 1.00 85.06 329 ASP A CA 1
ATOM 2626 C C . ASP A 1 329 ? -15.536 6.126 -11.251 1.00 85.06 329 ASP A C 1
ATOM 2628 O O . ASP A 1 329 ? -15.378 6.212 -10.029 1.00 85.06 329 ASP A O 1
ATOM 2632 N N . PRO A 1 330 ? -16.759 6.228 -11.800 1.00 85.69 330 PRO A N 1
ATOM 2633 C CA . PRO A 1 330 ? -17.972 6.311 -10.990 1.00 85.69 330 PRO A CA 1
ATOM 2634 C C . PRO A 1 330 ? -18.207 5.048 -10.150 1.00 85.69 330 PRO A C 1
ATOM 2636 O O . PRO A 1 330 ? -18.910 5.097 -9.138 1.00 85.69 330 PRO A O 1
ATOM 2639 N N . HIS A 1 331 ? -17.644 3.910 -10.564 1.00 81.06 331 HIS A N 1
ATOM 2640 C CA . HIS A 1 331 ? -17.822 2.633 -9.895 1.00 81.06 331 HIS A CA 1
ATOM 2641 C C . HIS A 1 331 ? -16.676 2.365 -8.916 1.00 81.06 331 HIS A C 1
ATOM 2643 O O . HIS A 1 331 ? -15.501 2.314 -9.268 1.00 81.06 331 HIS A O 1
ATOM 2649 N N . GLN A 1 332 ? -17.024 2.143 -7.649 1.00 81.00 332 GLN A N 1
ATOM 2650 C CA . GLN A 1 332 ? -16.058 1.681 -6.656 1.00 81.00 332 GLN A CA 1
ATOM 2651 C C . GLN A 1 332 ? -15.812 0.187 -6.831 1.00 81.00 332 GLN A C 1
ATOM 2653 O O . GLN A 1 332 ? -16.742 -0.594 -7.053 1.00 81.00 332 GLN A O 1
ATOM 2658 N N . SER A 1 333 ? -14.559 -0.234 -6.672 1.00 84.94 333 SER A N 1
ATOM 2659 C CA . SER A 1 333 ? -14.247 -1.658 -6.706 1.00 84.94 333 SER A CA 1
ATOM 2660 C C . SER A 1 333 ? -14.929 -2.389 -5.543 1.00 84.94 333 SER A C 1
ATOM 2662 O O . SER A 1 333 ? -14.978 -1.903 -4.410 1.00 84.94 333 SER A O 1
ATOM 2664 N N . LEU A 1 334 ? -15.434 -3.596 -5.805 1.00 85.81 334 LEU A N 1
ATOM 2665 C CA . LEU A 1 334 ? -16.147 -4.397 -4.805 1.00 85.81 334 LEU A CA 1
ATOM 2666 C C . LEU A 1 334 ? -15.291 -4.678 -3.556 1.00 85.81 334 LEU A C 1
ATOM 2668 O O . LEU A 1 334 ? -15.798 -4.685 -2.435 1.00 85.81 334 LEU A O 1
ATOM 2672 N N . GLU A 1 335 ? -13.978 -4.847 -3.731 1.00 88.81 335 GLU A N 1
ATOM 2673 C CA . GLU A 1 335 ? -13.033 -5.037 -2.628 1.00 88.81 335 GLU A CA 1
ATOM 2674 C C . GLU A 1 335 ? -12.941 -3.799 -1.714 1.00 88.81 335 GLU A C 1
ATOM 2676 O O . GLU A 1 335 ? -12.861 -3.930 -0.490 1.00 88.81 335 GLU A O 1
ATOM 2681 N N . GLU A 1 336 ? -12.967 -2.590 -2.283 1.00 87.62 336 GLU A N 1
ATOM 2682 C CA . GLU A 1 336 ? -12.944 -1.337 -1.520 1.00 87.62 336 GLU A CA 1
ATOM 2683 C C . GLU A 1 336 ? -14.247 -1.140 -0.744 1.00 87.62 336 GLU A C 1
ATOM 2685 O O . GLU A 1 336 ? -14.199 -0.845 0.454 1.00 87.62 336 GLU A O 1
ATOM 2690 N N . VAL A 1 337 ? -15.392 -1.403 -1.382 1.00 89.75 337 VAL A N 1
ATOM 2691 C CA . VAL A 1 337 ? -16.714 -1.329 -0.739 1.00 89.75 337 VAL A CA 1
ATOM 2692 C C . VAL A 1 337 ? -16.811 -2.319 0.421 1.00 89.75 337 VAL A C 1
ATOM 2694 O O . VAL A 1 337 ? -17.242 -1.956 1.517 1.00 89.75 337 VAL A O 1
ATOM 2697 N N . PHE A 1 338 ? -16.358 -3.561 0.227 1.00 92.19 338 PHE A N 1
ATOM 2698 C CA . PHE A 1 338 ? -16.367 -4.577 1.279 1.00 92.19 338 PHE A CA 1
ATOM 2699 C C . PHE A 1 338 ? -15.505 -4.163 2.481 1.00 92.19 338 PHE A C 1
ATOM 2701 O O . PHE A 1 338 ? -15.938 -4.253 3.632 1.00 92.19 338 PHE A O 1
ATOM 2708 N N . LYS A 1 339 ? -14.300 -3.632 2.231 1.00 94.19 339 LYS A N 1
ATOM 2709 C CA . LYS A 1 339 ? -13.416 -3.125 3.293 1.00 94.19 339 LYS A CA 1
ATOM 2710 C C . LYS A 1 339 ? -14.007 -1.915 4.018 1.00 94.19 339 LYS A C 1
ATOM 2712 O O . LYS A 1 339 ? -13.815 -1.799 5.230 1.00 94.19 339 LYS A O 1
ATOM 2717 N N . ALA A 1 340 ? -14.693 -1.020 3.309 1.00 93.50 340 ALA A N 1
ATOM 2718 C CA . ALA A 1 340 ? -15.365 0.131 3.905 1.00 93.50 340 ALA A CA 1
ATOM 2719 C C . ALA A 1 340 ? -16.513 -0.311 4.825 1.00 93.50 340 ALA A C 1
ATOM 2721 O O . A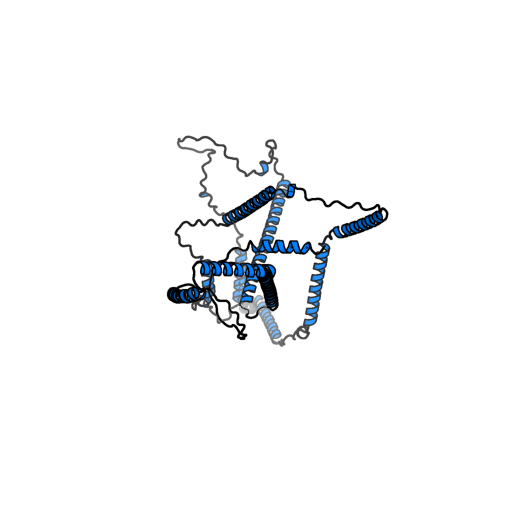LA A 1 340 ? -16.507 0.046 6.004 1.00 93.50 340 ALA A O 1
ATOM 2722 N N . LYS A 1 341 ? -17.405 -1.187 4.344 1.00 96.12 341 LYS A N 1
ATOM 2723 C CA . LYS A 1 341 ? -18.507 -1.748 5.146 1.00 96.12 341 LYS A CA 1
ATOM 2724 C C . LYS A 1 341 ? -18.019 -2.506 6.379 1.00 96.12 341 LYS A C 1
ATOM 2726 O O . LYS A 1 341 ? -18.579 -2.359 7.459 1.00 96.12 341 LYS A O 1
ATOM 2731 N N . LEU A 1 342 ? -16.930 -3.270 6.269 1.00 96.38 342 LEU A N 1
ATOM 2732 C CA . LEU A 1 342 ? -16.335 -3.931 7.436 1.00 96.38 342 LEU A CA 1
ATOM 2733 C C . LEU A 1 342 ? -15.878 -2.936 8.511 1.00 96.38 342 LEU A C 1
ATOM 2735 O O . LEU A 1 342 ? -16.018 -3.208 9.703 1.00 96.38 342 LEU A O 1
ATOM 2739 N N . LYS A 1 343 ? -15.310 -1.790 8.116 1.00 96.44 343 LYS A N 1
ATOM 2740 C CA . LYS A 1 343 ? -14.918 -0.739 9.068 1.00 96.44 343 LYS A CA 1
ATOM 2741 C C . LYS A 1 343 ? -16.136 -0.075 9.696 1.00 96.44 343 LYS A C 1
ATOM 2743 O O . LYS A 1 343 ? -16.121 0.180 10.896 1.00 96.44 343 LYS A O 1
ATOM 2748 N N . GLU A 1 344 ? -17.166 0.181 8.901 1.00 96.81 344 GLU A N 1
ATOM 2749 C CA . GLU A 1 344 ? -18.429 0.737 9.374 1.00 96.81 344 GLU A CA 1
ATOM 2750 C C . GLU A 1 344 ? -19.080 -0.173 10.420 1.00 96.81 344 GLU A C 1
ATOM 2752 O O . GLU A 1 344 ? -19.337 0.278 11.534 1.00 96.81 344 GLU A O 1
ATOM 2757 N N . ASN A 1 345 ? -19.213 -1.471 10.133 1.00 97.50 345 ASN A N 1
ATOM 2758 C CA . ASN A 1 345 ? -19.760 -2.444 11.080 1.00 97.50 345 ASN A CA 1
ATOM 2759 C C . ASN A 1 345 ? -18.960 -2.481 12.386 1.00 97.50 345 ASN A C 1
ATOM 2761 O O . ASN A 1 345 ? -19.542 -2.373 13.460 1.00 97.50 345 ASN A O 1
ATOM 2765 N N . ARG A 1 346 ? -17.622 -2.509 12.311 1.00 97.75 346 ARG A N 1
ATOM 2766 C CA . ARG A 1 346 ? -16.762 -2.436 13.508 1.00 97.75 346 ARG A CA 1
ATOM 2767 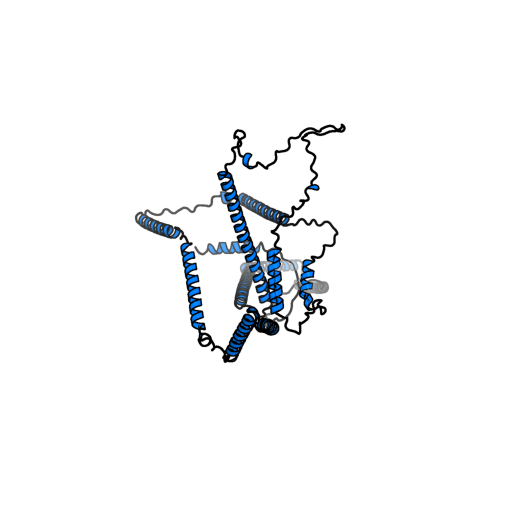C C . ARG A 1 346 ? -16.996 -1.166 14.325 1.00 97.75 346 ARG A C 1
ATOM 2769 O O . ARG A 1 346 ? -16.932 -1.204 15.551 1.00 97.75 346 ARG A O 1
ATOM 2776 N N . ASN A 1 347 ? -17.222 -0.032 13.667 1.00 97.31 347 ASN A N 1
ATOM 2777 C CA . ASN A 1 347 ? -17.516 1.223 14.352 1.00 97.31 347 ASN A CA 1
ATOM 2778 C C . ASN A 1 347 ? -18.914 1.207 14.979 1.00 97.31 347 ASN A C 1
ATOM 2780 O O . ASN A 1 347 ? -19.069 1.681 16.101 1.00 97.31 347 ASN A O 1
ATOM 2784 N N . ASN A 1 348 ? -19.903 0.625 14.303 1.00 97.62 348 ASN A N 1
ATOM 2785 C CA . ASN A 1 348 ? -21.255 0.461 14.831 1.00 97.62 348 ASN A CA 1
ATOM 2786 C C . ASN A 1 348 ? -21.273 -0.480 16.041 1.00 97.62 348 ASN A C 1
ATOM 2788 O O . ASN A 1 348 ? -21.912 -0.169 17.040 1.00 97.62 348 ASN A O 1
ATOM 2792 N N . ASP A 1 349 ? -20.510 -1.571 16.015 1.00 97.00 349 ASP A N 1
ATOM 2793 C CA . ASP A 1 349 ? -20.348 -2.467 17.167 1.00 97.00 349 ASP A CA 1
ATOM 2794 C C . ASP A 1 349 ? -19.731 -1.738 18.363 1.00 97.00 349 ASP A C 1
ATOM 2796 O O . ASP A 1 349 ? -20.197 -1.873 19.492 1.00 97.00 349 ASP A O 1
ATOM 2800 N N . ARG A 1 350 ? -18.723 -0.892 18.116 1.00 97.62 350 ARG A N 1
ATOM 2801 C CA . ARG A 1 350 ? -18.122 -0.048 19.159 1.00 97.62 350 ARG A CA 1
ATOM 2802 C C . ARG A 1 350 ? -19.113 0.960 19.733 1.00 97.62 350 ARG A C 1
ATOM 2804 O O . ARG A 1 350 ? -19.092 1.180 20.939 1.00 97.62 350 ARG A O 1
ATOM 2811 N N . LYS A 1 351 ? -19.949 1.586 18.898 1.00 97.44 351 LYS A N 1
ATOM 2812 C CA . LYS A 1 351 ? -20.995 2.516 19.356 1.00 97.44 351 LYS A CA 1
ATOM 2813 C C . LYS A 1 351 ? -22.022 1.791 20.224 1.00 97.44 351 LYS A C 1
ATOM 2815 O O . LYS A 1 351 ? -22.205 2.193 21.367 1.00 97.44 351 LYS A O 1
ATOM 2820 N N . ARG A 1 352 ? -22.548 0.659 19.747 1.00 98.12 352 ARG A N 1
ATOM 2821 C CA . ARG A 1 352 ? -23.487 -0.190 20.497 1.00 98.12 352 ARG A CA 1
ATOM 2822 C C . ARG A 1 352 ? -22.918 -0.641 21.840 1.00 98.12 352 ARG A C 1
ATOM 2824 O O . ARG A 1 352 ? -23.597 -0.569 22.854 1.00 98.12 352 ARG A O 1
ATOM 2831 N N . ALA A 1 353 ? -21.648 -1.043 21.877 1.00 97.44 353 ALA A N 1
ATOM 2832 C CA . ALA A 1 353 ? -20.990 -1.418 23.126 1.00 97.44 353 ALA A CA 1
ATOM 2833 C C . ALA A 1 353 ? -20.867 -0.237 24.107 1.00 97.44 353 ALA A C 1
ATOM 2835 O O . ALA A 1 353 ? -21.026 -0.421 25.311 1.00 97.44 353 ALA A O 1
ATOM 2836 N N . LYS A 1 354 ? -20.594 0.979 23.611 1.00 97.69 354 LYS A N 1
ATOM 2837 C CA . LYS A 1 354 ? -20.550 2.193 24.443 1.00 97.69 354 LYS A CA 1
ATOM 2838 C C . LYS A 1 354 ? -21.932 2.563 24.979 1.00 97.69 354 LYS A C 1
ATOM 2840 O O . LYS A 1 354 ? -22.036 2.903 26.151 1.00 97.69 354 LYS A O 1
ATOM 2845 N N . GLU A 1 355 ? -22.964 2.498 24.144 1.00 97.62 355 GLU A N 1
ATOM 2846 C CA . GLU A 1 355 ? -24.358 2.738 24.542 1.00 97.62 355 GLU A CA 1
ATOM 2847 C C . GLU A 1 355 ? -24.786 1.748 25.625 1.00 97.62 355 GLU A C 1
ATOM 2849 O O . GLU A 1 355 ? -25.191 2.161 26.707 1.00 97.62 355 GLU A O 1
ATOM 2854 N N . TYR A 1 356 ? -24.537 0.457 25.409 1.00 97.75 356 TYR A N 1
ATOM 2855 C CA . TYR A 1 356 ? -24.828 -0.583 26.390 1.00 97.75 356 TYR A CA 1
ATOM 2856 C C . TYR A 1 356 ? -24.103 -0.369 27.730 1.00 97.75 356 TYR A C 1
ATOM 2858 O O . TYR A 1 356 ? -24.691 -0.523 28.801 1.00 97.75 356 TYR A O 1
ATOM 2866 N N . LYS A 1 357 ? -22.824 0.038 27.700 1.00 97.81 357 LYS A N 1
ATOM 2867 C CA . LYS A 1 357 ? -22.083 0.395 28.922 1.00 97.81 357 LYS A CA 1
ATOM 2868 C C . LYS A 1 357 ? -22.737 1.574 29.658 1.00 97.81 357 LYS A C 1
ATOM 2870 O O . LYS A 1 357 ? -22.898 1.500 30.875 1.00 97.81 357 LYS A O 1
ATOM 2875 N N . LYS A 1 358 ? -23.151 2.623 28.939 1.00 97.56 358 LYS A N 1
ATOM 2876 C CA . LYS A 1 358 ? -23.846 3.778 29.533 1.00 97.56 358 LYS A CA 1
ATOM 2877 C C . LYS A 1 358 ? -25.174 3.375 30.170 1.00 97.56 358 LYS A C 1
ATOM 2879 O O . LYS A 1 358 ? -25.426 3.746 31.311 1.00 97.56 358 LYS A O 1
ATOM 2884 N N . GLU A 1 359 ? -25.977 2.559 29.492 1.00 97.25 359 GLU A N 1
ATOM 2885 C CA . GLU A 1 359 ? -27.239 2.047 30.040 1.00 97.25 359 GLU A CA 1
ATOM 2886 C C . GLU A 1 359 ? -27.014 1.249 31.332 1.00 97.25 359 GLU A C 1
ATOM 2888 O O . GLU A 1 359 ? -27.744 1.420 32.312 1.00 97.25 359 GLU A O 1
ATOM 2893 N N . LEU A 1 360 ? -25.968 0.414 31.380 1.00 97.75 360 LEU A N 1
ATOM 2894 C CA . LEU A 1 360 ? -25.585 -0.311 32.594 1.00 97.75 360 LEU A CA 1
ATOM 2895 C C . LEU A 1 360 ? -25.189 0.630 33.735 1.00 97.75 360 LEU A C 1
ATOM 2897 O O . LEU A 1 360 ? -25.571 0.398 34.883 1.00 97.75 360 LEU A O 1
ATOM 2901 N N . GLU A 1 361 ? -24.433 1.686 33.447 1.00 97.44 361 GLU A N 1
ATOM 2902 C CA . GLU A 1 361 ? -24.077 2.701 34.440 1.00 97.44 361 GLU A CA 1
ATOM 2903 C C . GLU A 1 361 ? -25.303 3.464 34.945 1.00 97.44 361 GLU A C 1
ATOM 2905 O O . GLU A 1 361 ? -25.438 3.679 36.148 1.00 97.44 361 GLU A O 1
ATOM 2910 N N . GLU A 1 362 ? -26.227 3.834 34.062 1.00 97.50 362 GLU A N 1
ATOM 2911 C CA . GLU A 1 362 ? -27.484 4.488 34.429 1.00 97.50 362 GLU A CA 1
ATOM 2912 C C . GLU A 1 362 ? -28.377 3.577 35.271 1.00 97.50 362 GLU A C 1
ATOM 2914 O O . GLU A 1 362 ? -28.965 4.021 36.257 1.00 97.50 362 GLU A O 1
ATOM 2919 N N . MET A 1 363 ? -28.466 2.287 34.937 1.00 96.12 363 MET A N 1
ATOM 2920 C CA . MET A 1 363 ? -29.154 1.300 35.775 1.00 96.12 363 MET A CA 1
ATOM 2921 C C . MET A 1 363 ? -28.511 1.206 37.160 1.00 96.12 363 MET A C 1
ATOM 2923 O O . MET A 1 363 ? -29.218 1.271 38.165 1.00 96.12 363 MET A O 1
ATOM 2927 N N . LYS A 1 364 ? -27.176 1.141 37.241 1.00 96.12 364 LYS A N 1
ATOM 2928 C CA . LYS A 1 364 ? -26.458 1.131 38.524 1.00 96.12 364 LYS A CA 1
ATOM 2929 C C . LYS A 1 364 ? -26.713 2.402 39.332 1.00 96.12 364 LYS A C 1
ATOM 2931 O O . LYS A 1 364 ? -27.017 2.301 40.517 1.00 96.12 364 LYS A O 1
ATOM 2936 N N . LYS A 1 365 ? -26.666 3.582 38.706 1.00 95.88 365 LYS A N 1
ATOM 2937 C CA . LYS A 1 365 ? -26.972 4.868 39.360 1.00 95.88 365 LYS A CA 1
ATOM 2938 C C . LYS A 1 365 ? -28.411 4.912 39.874 1.00 95.88 365 LYS A C 1
ATOM 2940 O O . LYS A 1 365 ? -28.637 5.334 41.005 1.00 95.88 365 LYS A O 1
ATOM 2945 N N . ARG A 1 366 ? -29.386 4.431 39.095 1.00 95.56 366 ARG A N 1
ATOM 2946 C CA . ARG A 1 366 ? -30.795 4.330 39.523 1.00 95.56 366 ARG A CA 1
ATOM 2947 C C . ARG A 1 366 ? -30.964 3.422 40.739 1.00 95.56 366 ARG A C 1
ATOM 2949 O O . ARG A 1 366 ? -31.704 3.755 41.656 1.00 95.56 366 ARG A O 1
ATOM 2956 N N . ILE A 1 367 ? -30.255 2.297 40.770 1.00 94.12 367 ILE A N 1
ATOM 2957 C CA . ILE A 1 367 ? -30.288 1.374 41.909 1.00 94.12 367 ILE A CA 1
ATOM 2958 C C . ILE A 1 367 ? -29.624 2.004 43.140 1.00 94.12 367 ILE A C 1
ATOM 2960 O O . ILE A 1 367 ? -30.179 1.915 44.227 1.00 94.12 367 ILE A O 1
ATOM 2964 N N . GLN A 1 368 ? -28.484 2.682 42.974 1.00 91.62 368 GLN A N 1
ATOM 2965 C CA . GLN A 1 368 ? -27.757 3.334 44.072 1.00 91.62 368 GLN A CA 1
ATOM 2966 C C . GLN A 1 368 ? -28.493 4.544 44.662 1.00 91.62 368 GLN A C 1
ATOM 2968 O O . GLN A 1 368 ? -28.408 4.791 45.859 1.00 91.62 368 GLN A O 1
ATOM 2973 N N . THR A 1 369 ? -29.199 5.316 43.833 1.00 91.19 369 THR A N 1
ATOM 2974 C CA . THR A 1 369 ? -29.961 6.499 44.276 1.00 91.19 369 THR A CA 1
ATOM 2975 C C . THR A 1 369 ? -31.283 6.141 44.946 1.00 91.19 369 THR A C 1
ATOM 2977 O O . THR A 1 369 ? -31.847 6.966 45.668 1.00 91.19 369 THR A O 1
ATOM 2980 N N . ARG A 1 370 ? -31.794 4.923 44.730 1.00 91.94 370 ARG A N 1
ATOM 2981 C CA . ARG A 1 370 ? -33.027 4.452 45.356 1.00 91.94 370 ARG A CA 1
ATOM 2982 C C . ARG A 1 370 ? -32.784 4.250 46.860 1.00 91.94 370 ARG A C 1
ATOM 2984 O O . ARG A 1 370 ? -31.993 3.382 47.218 1.00 91.94 370 ARG A O 1
ATOM 2991 N N . PRO A 1 371 ? -33.471 4.996 47.744 1.00 92.31 371 PRO A N 1
ATOM 2992 C CA . PRO A 1 371 ? -33.252 4.870 49.178 1.00 92.31 371 PRO A CA 1
ATOM 2993 C C . PRO A 1 371 ? -33.719 3.502 49.665 1.00 92.31 371 PRO A C 1
ATOM 2995 O O . PRO A 1 371 ? -34.789 3.026 49.260 1.00 92.31 371 PRO A O 1
ATOM 2998 N N . TYR A 1 372 ? -32.943 2.893 50.554 1.00 93.06 372 TYR A N 1
ATOM 2999 C CA . TYR A 1 372 ? -33.306 1.617 51.165 1.00 93.06 372 TYR A CA 1
ATOM 3000 C C . TYR A 1 372 ? -34.542 1.766 52.057 1.00 93.06 372 TYR A C 1
ATOM 3002 O O . TYR A 1 372 ? -34.854 2.856 52.534 1.00 93.06 372 TYR A O 1
ATOM 3010 N N . LEU A 1 373 ? -35.239 0.662 52.333 1.00 94.44 373 LEU A N 1
ATOM 3011 C CA . LEU A 1 373 ? -36.474 0.694 53.124 1.00 94.44 373 LEU A CA 1
ATOM 3012 C C . LEU A 1 373 ? -36.259 1.309 54.519 1.00 94.44 373 LEU A C 1
ATOM 3014 O O . LEU A 1 373 ? -37.054 2.129 54.962 1.00 94.44 373 LEU A O 1
ATOM 3018 N N . PHE A 1 374 ? -35.149 0.986 55.187 1.00 94.94 374 PHE A N 1
ATOM 3019 C CA . PHE A 1 374 ? -34.821 1.560 56.496 1.00 94.94 374 PHE A CA 1
ATOM 3020 C C . PHE A 1 374 ? -34.477 3.057 56.418 1.00 94.94 374 PHE A C 1
ATOM 3022 O O . PHE A 1 374 ? -34.805 3.805 57.338 1.00 94.94 374 PHE A O 1
ATOM 3029 N N . GLU A 1 375 ? -33.874 3.523 55.316 1.00 93.38 375 GLU A N 1
ATOM 3030 C CA . GLU A 1 375 ? -33.619 4.950 55.083 1.00 93.38 375 GLU A CA 1
ATOM 3031 C C . GLU A 1 375 ? -34.922 5.699 54.815 1.00 93.38 375 GLU A C 1
ATOM 3033 O O . GLU A 1 375 ? -35.088 6.816 55.294 1.00 93.38 375 GLU A O 1
ATOM 3038 N N . GLN A 1 376 ? -35.855 5.091 54.075 1.00 93.56 376 GLN A N 1
ATOM 3039 C CA . GLN A 1 376 ? -37.194 5.643 53.854 1.00 93.56 376 GLN A CA 1
ATOM 3040 C C . GLN A 1 376 ? -37.937 5.789 55.182 1.00 93.56 376 GLN A C 1
ATOM 3042 O O . GLN A 1 376 ? -38.379 6.885 55.509 1.00 93.56 376 GLN A O 1
ATOM 3047 N N . VAL A 1 377 ? -37.966 4.731 55.999 1.00 96.06 377 VAL A N 1
ATOM 3048 C CA . VAL A 1 377 ? -38.577 4.770 57.336 1.00 96.06 377 VAL A CA 1
ATOM 3049 C C . VAL A 1 377 ? -37.905 5.827 58.219 1.00 96.06 377 VAL A C 1
ATOM 3051 O O . VAL A 1 377 ? -38.595 6.593 58.885 1.00 96.06 377 VAL A O 1
ATOM 3054 N N . SER A 1 378 ? -36.575 5.937 58.185 1.00 95.50 378 SER A N 1
ATOM 3055 C CA . SER A 1 378 ? -35.836 6.972 58.926 1.00 95.50 378 SER A CA 1
ATOM 3056 C C . SER A 1 378 ? -36.191 8.388 58.464 1.00 95.50 378 SER A C 1
ATOM 3058 O O . SER A 1 378 ? -36.404 9.268 59.297 1.00 95.50 378 SER A O 1
ATOM 3060 N N . LYS A 1 379 ? -36.301 8.615 57.147 1.00 94.00 379 LYS A N 1
ATOM 3061 C CA . LYS A 1 379 ? -36.722 9.900 56.564 1.00 94.00 379 LYS A CA 1
ATOM 3062 C C . LYS A 1 379 ? -38.153 10.249 56.961 1.00 94.00 379 LYS A C 1
ATOM 3064 O O . LYS A 1 379 ? -38.404 11.391 57.336 1.00 94.00 379 LYS A O 1
ATOM 3069 N N . ASP A 1 380 ? -39.065 9.283 56.933 1.00 95.56 380 ASP A N 1
ATOM 3070 C CA . ASP A 1 380 ? -40.460 9.485 57.325 1.00 95.56 380 ASP A CA 1
ATOM 3071 C C . ASP A 1 380 ? -40.596 9.772 58.822 1.00 95.56 380 ASP A C 1
ATOM 3073 O O . ASP A 1 380 ? -41.357 10.656 59.211 1.00 95.56 380 ASP A O 1
ATOM 3077 N N . LEU A 1 381 ? -39.837 9.076 59.674 1.00 95.75 381 LEU A N 1
ATOM 3078 C CA . LEU A 1 381 ? -39.786 9.356 61.110 1.00 95.75 381 LEU A CA 1
ATOM 3079 C C . LEU A 1 381 ? -39.206 10.745 61.390 1.00 95.75 381 LEU A C 1
ATOM 3081 O O . LEU A 1 381 ? -39.793 11.497 62.164 1.00 95.75 381 LEU A O 1
ATOM 3085 N N . ALA A 1 382 ? -38.108 11.120 60.729 1.00 94.81 382 ALA A N 1
ATOM 3086 C CA . ALA A 1 382 ? -37.522 12.453 60.850 1.00 94.81 382 ALA A CA 1
ATOM 3087 C C . ALA A 1 382 ? -38.492 13.544 60.375 1.00 94.81 382 ALA A C 1
ATOM 3089 O O . ALA A 1 382 ? -38.642 14.567 61.041 1.00 94.81 382 ALA A O 1
ATOM 3090 N N . ARG A 1 383 ? -39.202 13.307 59.265 1.00 96.12 383 ARG A N 1
ATOM 3091 C CA . ARG A 1 383 ? -40.246 14.201 58.757 1.00 96.12 383 ARG A CA 1
ATOM 3092 C C . ARG A 1 383 ? -41.385 14.349 59.763 1.00 96.12 383 ARG A C 1
ATOM 3094 O O . ARG A 1 383 ? -41.739 15.473 60.092 1.00 96.12 383 ARG A O 1
ATOM 3101 N N . LYS A 1 384 ? -41.910 13.245 60.302 1.00 95.25 384 LYS A N 1
ATOM 3102 C CA . LYS A 1 384 ? -42.958 13.268 61.336 1.00 95.25 384 LYS A CA 1
ATOM 3103 C C . LYS A 1 384 ? -42.497 13.989 62.601 1.00 95.25 384 LYS A C 1
ATOM 3105 O O . LYS A 1 384 ? -43.263 14.768 63.151 1.00 95.25 384 LYS A O 1
ATOM 3110 N N . ALA A 1 385 ? -41.255 13.783 63.037 1.00 96.19 385 ALA A N 1
ATOM 3111 C CA . ALA A 1 385 ? -40.690 14.476 64.192 1.00 96.19 385 ALA A CA 1
ATOM 3112 C C . ALA A 1 385 ? -40.525 15.985 63.938 1.00 96.19 385 ALA A C 1
ATOM 3114 O O . ALA A 1 385 ? -40.818 16.793 64.816 1.00 96.19 385 ALA A O 1
ATOM 3115 N N . ALA A 1 386 ? -40.088 16.383 62.739 1.00 95.69 386 ALA A N 1
ATOM 3116 C CA . ALA A 1 386 ? -40.008 17.789 62.345 1.00 95.69 386 ALA A CA 1
ATOM 3117 C C . ALA A 1 386 ? -41.399 18.435 62.263 1.00 95.69 386 ALA A C 1
ATOM 3119 O O . ALA A 1 386 ? -41.587 19.542 62.761 1.00 95.69 386 ALA A O 1
ATOM 3120 N N . GLU A 1 387 ? -42.381 17.729 61.697 1.00 94.12 387 GLU A N 1
ATOM 3121 C CA . GLU A 1 387 ? -43.777 18.162 61.677 1.00 94.12 387 GLU A CA 1
ATOM 3122 C C . GLU A 1 387 ? -44.322 18.302 63.101 1.00 94.12 387 GLU A C 1
ATOM 3124 O O . GLU A 1 387 ? -44.878 19.341 63.419 1.00 94.12 387 GLU A O 1
ATOM 3129 N N . GLN A 1 388 ? -44.110 17.327 63.990 1.00 93.94 388 GLN A N 1
ATOM 3130 C CA . GLN A 1 388 ? -44.507 17.425 65.402 1.00 93.94 388 GLN A CA 1
ATOM 3131 C C . GLN A 1 388 ? -43.896 18.651 66.080 1.00 93.94 388 GLN A C 1
ATOM 3133 O O . GLN A 1 388 ? -44.631 19.446 66.651 1.00 93.94 388 GLN A O 1
ATOM 3138 N N . ARG A 1 389 ? -42.585 18.876 65.924 1.00 94.56 389 ARG A N 1
ATOM 3139 C CA . ARG A 1 389 ? -41.923 20.079 66.451 1.00 94.56 389 ARG A CA 1
ATOM 3140 C C . ARG A 1 389 ? -42.552 21.359 65.911 1.00 94.56 389 ARG A C 1
ATOM 3142 O O . ARG A 1 389 ? -42.800 22.272 66.686 1.00 94.56 389 ARG A O 1
ATOM 3149 N N . TYR A 1 390 ? -42.840 21.420 64.611 1.00 93.19 390 TYR A N 1
ATOM 3150 C CA . TYR A 1 390 ? -43.527 22.560 64.004 1.00 93.19 390 TYR A CA 1
ATOM 3151 C C . TYR A 1 390 ? -44.910 22.785 64.632 1.00 93.19 390 TYR A C 1
ATOM 3153 O O . TYR A 1 390 ? -45.210 23.893 65.076 1.00 93.19 390 TYR A O 1
ATOM 3161 N N . ARG A 1 391 ? -45.719 21.728 64.762 1.00 91.56 391 ARG A N 1
ATOM 3162 C CA . ARG A 1 391 ? -47.040 21.789 65.406 1.00 91.56 391 ARG A CA 1
ATOM 3163 C C . ARG A 1 391 ? -46.955 22.261 66.849 1.00 91.56 391 ARG A C 1
ATOM 3165 O O . ARG A 1 391 ? -47.719 23.129 67.253 1.00 91.56 391 ARG A O 1
ATOM 3172 N N . ASP A 1 392 ? -46.017 21.718 67.610 1.00 92.88 392 ASP A N 1
ATOM 3173 C CA . ASP A 1 392 ? -45.828 22.066 69.013 1.00 92.88 392 ASP A CA 1
ATOM 3174 C C . ASP A 1 392 ? -45.385 23.524 69.160 1.00 92.88 392 ASP A C 1
ATOM 3176 O O . ASP A 1 392 ? -45.910 24.232 70.015 1.00 92.88 392 ASP A O 1
ATOM 3180 N N . THR A 1 393 ? -44.500 24.017 68.284 1.00 94.19 393 THR A N 1
ATOM 3181 C CA . THR A 1 393 ? -44.109 25.437 68.275 1.00 94.19 393 THR A CA 1
ATOM 3182 C C . THR A 1 393 ? -45.263 26.369 67.908 1.00 94.19 393 THR A C 1
ATOM 3184 O O . THR A 1 393 ? -45.405 27.422 68.524 1.00 94.19 393 THR A O 1
ATOM 3187 N N . LEU A 1 394 ? -46.124 25.985 66.959 1.00 91.75 394 LEU A N 1
ATOM 3188 C CA . LEU A 1 394 ? -47.318 26.762 66.615 1.00 91.75 394 LEU A CA 1
ATOM 3189 C C . LEU A 1 394 ? -48.317 26.805 67.772 1.00 91.75 394 LEU A C 1
ATOM 3191 O O . LEU A 1 394 ? -48.800 27.879 68.125 1.00 91.75 394 LEU A O 1
ATOM 3195 N N . LYS A 1 395 ? -48.554 25.658 68.418 1.00 89.75 395 LYS A N 1
ATOM 3196 C CA . LYS A 1 395 ? -49.403 25.562 69.610 1.00 89.75 395 LYS A CA 1
ATOM 3197 C C . LYS A 1 395 ? -48.860 26.395 70.769 1.00 89.75 395 LYS A C 1
ATOM 3199 O O . LYS A 1 395 ? -49.632 27.092 71.415 1.00 89.75 395 LYS A O 1
ATOM 3204 N N . GLN A 1 396 ? -47.546 26.372 71.009 1.00 91.25 396 GLN A N 1
ATOM 3205 C CA . GLN A 1 396 ? -46.892 27.222 72.015 1.00 91.25 396 GLN A CA 1
ATOM 3206 C C . GLN A 1 396 ? -47.042 28.718 71.702 1.00 91.25 396 GLN A C 1
ATOM 3208 O O . GLN A 1 396 ? -47.170 29.520 72.621 1.00 91.25 396 GLN A O 1
ATOM 3213 N N . ALA A 1 397 ? -47.064 29.089 70.419 1.00 89.44 397 ALA A N 1
ATOM 3214 C CA . ALA A 1 397 ? -47.319 30.454 69.964 1.00 89.44 397 ALA A CA 1
ATOM 3215 C C . ALA A 1 397 ? -48.819 30.818 69.881 1.00 89.44 397 ALA A C 1
ATOM 3217 O O . ALA A 1 397 ? -49.142 31.959 69.556 1.00 89.44 397 ALA A O 1
ATOM 3218 N N . GLY A 1 398 ? -49.732 29.876 70.160 1.00 88.06 398 GLY A N 1
ATOM 3219 C CA . GLY A 1 398 ? -51.183 30.086 70.105 1.00 88.06 398 GLY A CA 1
ATOM 3220 C C . GLY A 1 398 ? -51.757 30.242 68.691 1.00 88.06 398 GLY A C 1
ATOM 3221 O O . GLY A 1 398 ? -52.780 30.901 68.526 1.00 88.06 398 GLY A O 1
ATOM 3222 N N . LEU A 1 399 ? -51.096 29.686 67.670 1.00 85.75 399 LEU A N 1
ATOM 3223 C CA . LEU A 1 399 ? -51.491 29.796 66.262 1.00 85.75 399 LEU A CA 1
ATOM 3224 C C . LEU A 1 399 ? -51.884 28.431 65.683 1.00 85.75 399 LEU A C 1
ATOM 3226 O O . LEU A 1 399 ? -51.224 27.427 65.946 1.00 85.75 399 LEU A O 1
ATOM 3230 N N . ASP A 1 400 ? -52.908 28.411 64.828 1.00 86.69 400 ASP A N 1
ATOM 3231 C CA . ASP A 1 400 ? -53.349 27.199 64.128 1.00 86.69 400 ASP A CA 1
ATOM 3232 C C . ASP A 1 400 ? -52.611 26.988 62.792 1.00 86.69 400 ASP A C 1
ATOM 3234 O O . ASP A 1 400 ? -52.302 27.938 62.064 1.00 86.69 400 ASP A O 1
ATOM 3238 N N . GLU A 1 401 ? -52.363 25.722 62.428 1.00 85.50 401 GLU A N 1
ATOM 3239 C CA . GLU A 1 401 ? -51.696 25.335 61.167 1.00 85.50 401 GLU A CA 1
ATOM 3240 C C . GLU A 1 401 ? -52.403 25.913 59.930 1.00 85.50 401 GLU A C 1
ATOM 3242 O O . GLU A 1 401 ? -51.751 26.425 59.014 1.00 85.50 401 GLU A O 1
ATOM 3247 N N . ASP A 1 402 ? -53.737 25.880 59.913 1.00 83.81 402 ASP A N 1
ATOM 3248 C CA . ASP A 1 402 ? -54.544 26.367 58.791 1.00 83.81 402 ASP A CA 1
ATOM 3249 C C . ASP A 1 402 ? -54.487 27.898 58.651 1.00 83.81 402 ASP A C 1
ATOM 3251 O O . ASP A 1 402 ? -54.513 28.434 57.536 1.00 83.81 402 ASP A O 1
ATOM 3255 N N . PHE A 1 403 ? -54.318 28.620 59.765 1.00 84.62 403 PHE A N 1
ATOM 3256 C CA . PHE A 1 403 ? -54.118 30.071 59.766 1.00 84.62 403 PHE A CA 1
ATOM 3257 C C . PHE A 1 403 ? -52.779 30.457 59.120 1.00 84.62 403 PHE A C 1
ATOM 3259 O O . PHE A 1 403 ? -52.722 31.349 58.272 1.00 84.62 403 PHE A O 1
ATOM 3266 N N . VAL A 1 404 ? -51.698 29.740 59.444 1.00 85.69 404 VAL A N 1
ATOM 3267 C CA . VAL A 1 404 ? -50.382 29.962 58.818 1.00 85.69 404 VAL A CA 1
ATOM 3268 C C . VAL A 1 404 ? -50.407 29.589 57.333 1.00 85.69 404 VAL A C 1
ATOM 3270 O O . VAL A 1 404 ? -49.851 30.307 56.499 1.00 85.69 404 VAL A O 1
ATOM 3273 N N . ARG A 1 405 ? -51.088 28.495 56.971 1.00 84.56 405 ARG A N 1
ATOM 3274 C CA . ARG A 1 405 ? -51.181 28.027 55.580 1.00 84.56 405 ARG A CA 1
ATOM 3275 C C . ARG A 1 405 ? -51.968 28.991 54.687 1.00 84.56 405 ARG A C 1
ATOM 3277 O O . ARG A 1 405 ? -51.525 29.274 53.574 1.00 84.56 405 ARG A O 1
ATOM 3284 N N . SER A 1 406 ? -53.086 29.521 55.183 1.00 83.00 406 SER A N 1
ATOM 3285 C CA . SER A 1 406 ? -53.927 30.497 54.473 1.00 83.00 406 SER A CA 1
ATOM 3286 C C . SER A 1 406 ? -53.238 31.855 54.301 1.00 83.00 406 SER A C 1
ATOM 3288 O O . SER A 1 406 ? -53.266 32.426 53.211 1.00 83.00 406 SER A O 1
ATOM 3290 N N . LYS A 1 407 ? -52.535 32.352 55.328 1.00 80.62 407 LYS A N 1
ATOM 3291 C CA . LYS A 1 407 ? -51.741 33.591 55.222 1.00 80.62 407 LYS A CA 1
ATOM 3292 C C . LYS A 1 407 ? -50.488 33.426 54.355 1.00 80.62 407 LYS A C 1
ATOM 3294 O O . LYS A 1 407 ? -50.119 34.360 53.650 1.00 80.62 407 LYS A O 1
ATOM 3299 N N . GLY A 1 408 ? -49.872 32.242 54.349 1.00 72.88 408 GLY A N 1
ATOM 3300 C CA . GLY A 1 408 ? -48.708 31.931 53.514 1.00 72.88 408 GLY A CA 1
ATOM 3301 C C . GLY A 1 408 ? -49.017 31.721 52.026 1.00 72.88 408 GLY A C 1
ATOM 3302 O O . GLY A 1 408 ? -48.121 31.866 51.198 1.00 72.88 408 GLY A O 1
ATOM 3303 N N . GLN A 1 409 ? -50.259 31.392 51.652 1.00 67.12 409 GLN A N 1
ATOM 3304 C CA . GLN A 1 409 ? -50.667 31.313 50.242 1.00 67.12 409 GLN A CA 1
ATOM 3305 C C . GLN A 1 409 ? -50.774 32.702 49.594 1.00 67.12 409 GLN A C 1
ATOM 3307 O O . GLN A 1 409 ? -50.315 32.868 48.467 1.00 67.12 409 GLN A O 1
ATOM 3312 N N . GLY A 1 410 ? -51.257 33.711 50.329 1.00 62.75 410 GLY A N 1
ATOM 3313 C CA . GLY A 1 410 ? -51.380 35.084 49.824 1.00 62.75 410 GLY A CA 1
ATOM 3314 C C . GLY A 1 410 ? -50.049 35.738 49.422 1.00 62.75 410 GLY A C 1
ATOM 3315 O O . GLY A 1 410 ? -50.003 36.454 48.430 1.00 62.75 410 GLY A O 1
ATOM 3316 N N . SER A 1 411 ? -48.945 35.446 50.120 1.00 60.09 411 SER A N 1
ATOM 3317 C CA . SER A 1 411 ? -47.616 35.989 49.780 1.00 60.09 411 SER A CA 1
ATOM 3318 C C . SER A 1 411 ? -46.903 35.224 48.655 1.00 60.09 411 SER A C 1
ATOM 3320 O O . SER A 1 411 ? -46.081 35.784 47.928 1.00 60.09 411 SER A O 1
ATOM 3322 N N . ARG A 1 412 ? -47.221 33.935 48.468 1.00 58.81 412 ARG A N 1
ATOM 3323 C CA . ARG A 1 412 ? -46.594 33.075 47.448 1.00 58.81 412 ARG A CA 1
ATOM 3324 C C . ARG A 1 412 ? -47.053 33.418 46.028 1.00 58.81 412 ARG A C 1
ATOM 3326 O O . ARG A 1 412 ? -46.267 33.275 45.088 1.00 58.81 412 ARG A O 1
ATOM 3333 N N . ASP A 1 413 ? -48.289 33.890 45.885 1.00 56.47 413 ASP A N 1
ATOM 3334 C CA . ASP A 1 413 ? -48.855 34.335 44.609 1.00 56.47 413 ASP A CA 1
ATOM 3335 C C . ASP A 1 413 ? -48.322 35.715 44.174 1.00 56.47 413 ASP A C 1
ATOM 3337 O O . ASP A 1 413 ? -48.115 35.943 42.980 1.00 56.47 413 ASP A O 1
ATOM 3341 N N . GLU A 1 414 ? -47.977 36.599 45.118 1.00 56.06 414 GLU A N 1
ATOM 3342 C CA . GLU A 1 414 ? -47.285 37.869 44.832 1.00 56.06 414 GLU A CA 1
ATOM 3343 C C . GLU A 1 414 ? -45.821 37.645 44.420 1.00 56.06 414 GLU A C 1
ATOM 3345 O O . GLU A 1 414 ? -45.334 38.244 43.459 1.00 56.06 414 GLU A O 1
ATOM 3350 N N . GLN A 1 415 ? -45.126 36.706 45.068 1.00 54.84 415 GLN A N 1
ATOM 3351 C CA . GLN A 1 415 ? -43.724 36.404 44.766 1.00 54.84 415 GLN A CA 1
ATOM 3352 C C . GLN A 1 415 ? -43.539 35.618 43.453 1.00 54.84 415 GLN A C 1
ATOM 3354 O O . GLN A 1 415 ? -42.536 35.804 42.763 1.00 54.84 415 GLN A O 1
ATOM 3359 N N . ARG A 1 416 ? -44.525 34.801 43.043 1.00 53.50 416 ARG A N 1
ATOM 3360 C CA . ARG A 1 416 ? -44.561 34.169 41.707 1.00 53.50 416 ARG A CA 1
ATOM 3361 C C . ARG A 1 416 ? -44.767 35.171 40.571 1.00 53.50 416 ARG A C 1
ATOM 3363 O O . ARG A 1 416 ? -44.279 34.927 39.472 1.00 53.50 416 ARG A O 1
ATOM 3370 N N . ARG A 1 417 ? -45.456 36.289 40.820 1.00 52.97 417 ARG A N 1
ATOM 3371 C CA . ARG A 1 417 ? -45.700 37.335 39.815 1.00 52.97 417 ARG A CA 1
ATOM 3372 C C . ARG A 1 417 ? -44.472 38.230 39.576 1.00 52.97 417 ARG A C 1
ATOM 3374 O O . ARG A 1 417 ? -44.356 38.798 38.499 1.00 52.97 417 ARG A O 1
ATOM 3381 N N . GLY A 1 418 ? -43.543 38.313 40.534 1.00 52.50 418 GLY A N 1
ATOM 3382 C CA . GLY A 1 418 ? -42.290 39.079 40.417 1.00 52.50 418 GLY A CA 1
ATOM 3383 C C . GLY A 1 418 ? -41.055 38.296 39.941 1.00 52.50 418 GLY A C 1
ATOM 3384 O O . GLY A 1 418 ? -40.010 38.900 39.736 1.00 52.50 418 GLY A O 1
ATOM 3385 N N . GLN A 1 419 ? -41.138 36.970 39.773 1.00 47.75 419 GLN A N 1
ATOM 3386 C CA . GLN A 1 419 ? -40.003 36.107 39.383 1.00 47.75 419 GLN A CA 1
ATOM 3387 C C . GLN A 1 419 ? -40.188 35.428 38.011 1.00 47.75 419 GLN A C 1
ATOM 3389 O O . GLN A 1 419 ? -39.617 34.370 37.758 1.00 47.75 419 GLN A O 1
ATOM 3394 N N . SER A 1 420 ? -40.974 36.022 37.108 1.00 44.25 420 SER A N 1
ATOM 3395 C CA . SER A 1 420 ? -41.150 35.540 35.729 1.00 44.25 420 SER A CA 1
ATOM 3396 C C . SER A 1 420 ? -40.104 36.068 34.736 1.00 44.25 420 SER A C 1
ATOM 3398 O O . SER A 1 420 ? -40.345 36.036 33.534 1.00 44.25 420 SER A O 1
ATOM 3400 N N . GLU A 1 421 ? -38.940 36.527 35.201 1.00 51.03 421 GLU A N 1
ATOM 3401 C CA . GLU A 1 421 ? -37.773 36.753 34.345 1.00 51.03 421 GLU A CA 1
ATOM 3402 C C . GLU A 1 421 ? -36.594 35.916 34.855 1.00 51.03 421 GLU A C 1
ATOM 3404 O O . GLU A 1 421 ? -35.957 36.227 35.858 1.00 51.03 421 GLU A O 1
ATOM 3409 N N . GLY A 1 422 ? -36.315 34.821 34.144 1.00 50.94 422 GLY A N 1
ATOM 3410 C CA . GLY A 1 422 ? -35.046 34.103 34.230 1.00 50.94 422 GLY A CA 1
ATOM 3411 C C . GLY A 1 422 ? -34.974 32.968 35.251 1.00 50.94 422 GLY A C 1
ATOM 3412 O O . GLY A 1 422 ? -34.350 33.115 36.299 1.00 50.94 422 GLY A O 1
ATOM 3413 N N . ARG A 1 423 ? -35.501 31.791 34.885 1.00 39.84 423 ARG A N 1
ATOM 3414 C CA . ARG A 1 423 ? -34.820 30.480 35.004 1.00 39.84 423 ARG A CA 1
ATOM 3415 C C . ARG A 1 423 ? -35.767 29.362 34.579 1.00 39.84 423 ARG A C 1
ATOM 3417 O O . ARG A 1 423 ? -36.583 28.887 35.364 1.00 39.84 423 ARG A O 1
ATOM 3424 N N . ASP A 1 424 ? -35.578 28.894 33.354 1.00 38.38 424 ASP A N 1
ATOM 3425 C CA . ASP A 1 424 ? -36.063 27.587 32.937 1.00 38.38 424 ASP A CA 1
ATOM 3426 C C . ASP A 1 424 ? -35.206 26.505 33.607 1.00 38.38 424 ASP A C 1
ATOM 3428 O O . ASP A 1 424 ? -34.028 26.327 33.294 1.00 38.38 424 ASP A O 1
ATOM 3432 N N . CYS A 1 425 ? -35.802 25.785 34.556 1.00 37.75 425 CYS A N 1
ATOM 3433 C CA . CYS A 1 425 ? -35.314 24.487 35.016 1.00 37.75 425 CYS A CA 1
ATOM 3434 C C . CYS A 1 425 ? -36.279 23.415 34.484 1.00 37.75 425 CYS A C 1
ATOM 3436 O O . CYS A 1 425 ? -37.489 23.546 34.688 1.00 37.75 425 CYS A O 1
ATOM 3438 N N . PRO A 1 426 ? -35.794 22.356 33.811 1.00 44.12 426 PRO A N 1
ATOM 3439 C CA . PRO A 1 426 ? -36.665 21.408 33.134 1.00 44.12 426 PRO A CA 1
ATOM 3440 C C . PRO A 1 426 ? -37.357 20.481 34.139 1.00 44.12 426 PRO A C 1
ATOM 3442 O O . PRO A 1 426 ? -36.719 19.792 34.935 1.00 44.12 426 PRO A O 1
ATOM 3445 N N . SER A 1 427 ? -38.687 20.466 34.071 1.00 39.34 427 SER A N 1
ATOM 3446 C CA . SER A 1 427 ? -39.554 19.492 34.726 1.00 39.34 427 SER A CA 1
ATOM 3447 C C . SER A 1 427 ? -39.507 18.173 33.951 1.00 39.34 427 SER A C 1
ATOM 3449 O O . SER A 1 427 ? -39.866 18.111 32.776 1.00 39.34 427 SER A O 1
ATOM 3451 N N . THR A 1 428 ? -39.048 17.109 34.604 1.00 40.78 428 THR A N 1
ATOM 3452 C CA . THR A 1 428 ? -39.117 15.739 34.097 1.00 40.78 428 THR A CA 1
ATOM 3453 C C . THR A 1 428 ? -40.532 15.189 34.271 1.00 40.78 428 THR A C 1
ATOM 3455 O O . THR A 1 428 ? -40.888 14.688 35.334 1.00 40.78 428 THR A O 1
ATOM 3458 N N . HIS A 1 429 ? -41.328 15.228 33.204 1.00 36.69 429 HIS A N 1
ATOM 3459 C CA . HIS A 1 429 ? -42.469 14.331 33.038 1.00 36.69 429 HIS A CA 1
ATOM 3460 C C . HIS A 1 429 ? -42.294 13.525 31.753 1.00 36.69 429 HIS A C 1
ATOM 3462 O O . HIS A 1 429 ? -42.508 14.008 30.643 1.00 36.69 429 HIS A O 1
ATOM 3468 N N . GLU A 1 430 ? -41.887 12.271 31.932 1.00 37.25 430 GLU A N 1
ATOM 3469 C CA . GLU A 1 430 ? -41.931 11.242 30.903 1.00 37.25 430 GLU A CA 1
ATOM 3470 C C . GLU A 1 430 ? -43.394 10.986 30.514 1.00 37.25 430 GLU A C 1
ATOM 3472 O O . GLU A 1 430 ? -44.200 10.528 31.321 1.00 37.25 430 GLU A O 1
ATOM 3477 N N . THR A 1 431 ? -43.747 11.268 29.262 1.00 37.62 431 THR A N 1
ATOM 3478 C CA . THR A 1 431 ? -44.893 10.634 28.603 1.00 37.62 431 THR A CA 1
ATOM 3479 C C . THR A 1 431 ? -44.416 10.036 27.294 1.00 37.62 431 THR A C 1
ATOM 3481 O O . THR A 1 431 ? -44.110 10.722 26.321 1.00 37.62 431 THR A O 1
ATOM 3484 N N . THR A 1 432 ? -44.324 8.713 27.295 1.00 40.84 432 THR A N 1
ATOM 3485 C CA . THR A 1 432 ? -44.032 7.886 26.134 1.00 40.84 432 THR A CA 1
ATOM 3486 C C . THR A 1 432 ? -45.175 8.035 25.127 1.00 40.84 432 THR A C 1
ATOM 3488 O O . THR A 1 432 ? -46.282 7.548 25.354 1.00 40.84 432 THR A O 1
ATOM 3491 N N . LYS A 1 433 ? -44.923 8.701 23.998 1.00 38.78 433 LYS A N 1
ATOM 3492 C CA . LYS A 1 433 ? -45.745 8.576 22.790 1.00 38.78 433 LYS A CA 1
ATOM 3493 C C . LYS A 1 433 ? -44.845 8.191 21.626 1.00 38.78 433 LYS A C 1
ATOM 3495 O O . LYS A 1 433 ? -43.982 8.952 21.203 1.00 38.78 433 LYS A O 1
ATOM 3500 N N . LEU A 1 434 ? -45.058 6.972 21.144 1.00 45.59 434 LEU A N 1
ATOM 3501 C CA . LEU A 1 434 ? -44.512 6.458 19.897 1.00 45.59 434 LEU A CA 1
ATOM 3502 C C . LEU A 1 434 ? -45.053 7.303 18.737 1.00 45.59 434 LEU A C 1
ATOM 3504 O O . LEU A 1 434 ? -46.266 7.416 18.576 1.00 45.59 434 LEU A O 1
ATOM 3508 N N . SER A 1 435 ? -44.168 7.854 17.908 1.00 32.22 435 SER A N 1
ATOM 3509 C CA . SER A 1 435 ? -44.520 8.240 16.544 1.00 32.22 435 SER A CA 1
ATOM 3510 C C . SER A 1 435 ? -43.307 8.104 15.636 1.00 32.22 435 SER A C 1
ATOM 3512 O O . SER A 1 435 ? -42.306 8.802 15.760 1.00 32.22 435 SER A O 1
ATOM 3514 N N . THR A 1 436 ? -43.438 7.173 14.708 1.00 45.38 436 THR A N 1
ATOM 3515 C CA . THR A 1 436 ? -42.576 6.899 13.568 1.00 45.38 436 THR A CA 1
ATOM 3516 C C . THR A 1 436 ? -42.468 8.135 12.668 1.00 45.38 436 THR A C 1
ATOM 3518 O O . THR A 1 436 ? -43.499 8.633 12.217 1.00 45.38 436 THR A O 1
ATOM 3521 N N . ARG A 1 437 ? -41.251 8.600 12.343 1.00 35.88 437 ARG A N 1
ATOM 3522 C CA . ARG A 1 437 ? -40.923 9.224 11.042 1.00 35.88 437 ARG A CA 1
ATOM 3523 C C . ARG A 1 437 ? -39.407 9.378 10.838 1.00 35.88 437 ARG A C 1
ATOM 3525 O O . ARG A 1 437 ? -38.681 9.760 11.746 1.00 35.88 437 ARG A O 1
ATOM 3532 N N . ASN A 1 438 ? -38.979 9.025 9.624 1.00 34.72 438 ASN A N 1
ATOM 3533 C CA . ASN A 1 438 ? -37.615 9.043 9.082 1.00 34.72 438 ASN A CA 1
ATOM 3534 C C . ASN A 1 438 ? -36.899 10.401 9.214 1.00 34.72 438 ASN A C 1
ATOM 3536 O O . ASN A 1 438 ? -37.557 11.424 9.025 1.00 34.72 438 ASN A O 1
ATOM 3540 N N . PRO A 1 439 ? -35.558 10.423 9.360 1.00 39.34 439 PRO A N 1
ATOM 3541 C CA . PRO A 1 439 ? -34.756 11.615 9.150 1.00 39.34 439 PRO A CA 1
ATOM 3542 C C . PRO A 1 439 ? -34.136 11.593 7.748 1.00 39.34 439 PRO A C 1
ATOM 3544 O O . PRO A 1 439 ? -33.279 10.767 7.431 1.00 39.34 439 PRO A O 1
ATOM 3547 N N . GLN A 1 440 ? -34.543 12.538 6.913 1.00 37.03 440 GLN A N 1
ATOM 3548 C CA . GLN A 1 440 ? -33.723 13.000 5.806 1.00 37.03 440 GLN A CA 1
ATOM 3549 C C . GLN A 1 440 ? -33.607 14.511 5.969 1.00 37.03 440 GLN A C 1
ATOM 3551 O O . GLN A 1 440 ? -34.622 15.166 6.179 1.00 37.03 440 GLN A O 1
ATOM 3556 N N . GLN A 1 441 ? -32.369 14.995 5.856 1.00 36.75 441 GLN A N 1
ATOM 3557 C CA . GLN A 1 441 ? -31.993 16.401 5.695 1.00 36.75 441 GLN A CA 1
ATOM 3558 C C . GLN A 1 441 ? -32.105 17.281 6.948 1.00 36.75 441 GLN A C 1
ATOM 3560 O O . GLN A 1 441 ? -33.172 17.713 7.361 1.00 36.75 441 GLN A O 1
ATOM 3565 N N . ASP A 1 442 ? -30.933 17.506 7.548 1.00 34.56 442 ASP A N 1
ATOM 3566 C CA . ASP A 1 442 ? -30.313 18.833 7.705 1.00 34.56 442 ASP A CA 1
ATOM 3567 C C . ASP A 1 442 ? -29.687 18.997 9.089 1.00 34.56 442 ASP A C 1
ATOM 3569 O O . ASP A 1 442 ? -30.379 19.095 10.096 1.00 34.56 442 ASP A O 1
ATOM 3573 N N . LEU A 1 443 ? -28.352 19.022 9.122 1.00 34.59 443 LEU A N 1
ATOM 3574 C CA . LEU A 1 443 ? -27.589 19.945 9.960 1.00 34.59 443 LEU A CA 1
ATOM 3575 C C . LEU A 1 443 ? -26.135 19.961 9.463 1.00 34.59 443 LEU A C 1
ATOM 3577 O O . LEU A 1 443 ? -25.303 19.130 9.839 1.00 34.59 443 LEU A O 1
ATOM 3581 N N . GLU A 1 444 ? -25.849 20.905 8.571 1.00 38.72 444 GLU A N 1
ATOM 3582 C CA . GLU A 1 444 ? -24.531 21.521 8.531 1.00 38.72 444 GLU A CA 1
ATOM 3583 C C . GLU A 1 444 ? -24.370 22.441 9.751 1.00 38.72 444 GLU A C 1
ATOM 3585 O O . GLU A 1 444 ? -25.325 23.041 10.237 1.00 38.72 444 GLU A O 1
ATOM 3590 N N . GLU A 1 445 ? -23.114 22.554 10.175 1.00 34.44 445 GLU A N 1
ATOM 3591 C CA . GLU A 1 445 ? -22.541 23.667 10.931 1.00 34.44 445 GLU A CA 1
ATOM 3592 C C . GLU A 1 445 ? -22.683 23.677 12.468 1.00 34.44 445 GLU A C 1
ATOM 3594 O O . GLU A 1 445 ? -23.575 24.253 13.081 1.00 34.44 445 GLU A O 1
ATOM 3599 N N . SER A 1 446 ? -21.662 23.127 13.131 1.00 34.28 446 SER A N 1
ATOM 3600 C CA . SER A 1 446 ? -20.917 23.896 14.140 1.00 34.28 446 SER A CA 1
ATOM 3601 C C . SER A 1 446 ? -19.526 23.293 14.354 1.00 34.28 446 SER A C 1
ATOM 3603 O O . SER A 1 446 ? -19.346 22.153 14.778 1.00 34.28 446 SER A O 1
ATOM 3605 N N . LEU A 1 447 ? -18.524 24.091 13.991 1.00 37.41 447 LEU A N 1
ATOM 3606 C CA . LEU A 1 447 ? -17.103 23.864 14.212 1.00 37.41 447 LEU A CA 1
ATOM 3607 C C . LEU A 1 447 ? -16.758 24.078 15.690 1.00 37.41 447 LEU A C 1
ATOM 3609 O O . LEU A 1 447 ? -16.982 25.161 16.225 1.00 37.41 447 LEU A O 1
ATOM 3613 N N . GLN A 1 448 ? -16.104 23.095 16.311 1.00 32.34 448 GLN A N 1
ATOM 3614 C CA . GLN A 1 448 ? -15.193 23.346 17.427 1.00 32.34 448 GLN A CA 1
ATOM 3615 C C . GLN A 1 448 ? -14.047 22.327 17.424 1.00 32.34 448 GLN A C 1
ATOM 3617 O O . GLN A 1 448 ? -14.237 21.126 17.236 1.00 32.34 448 GLN A O 1
ATOM 3622 N N . GLU A 1 449 ? -12.835 22.862 17.538 1.00 37.44 449 GLU A N 1
ATOM 3623 C CA . GLU A 1 449 ? -11.543 22.190 17.397 1.00 37.44 449 GLU A CA 1
ATOM 3624 C C . GLU A 1 449 ? -11.246 21.131 18.485 1.00 37.44 449 GLU A C 1
ATOM 3626 O O . GLU A 1 449 ? -11.854 21.134 19.557 1.00 37.44 449 GLU A O 1
ATOM 3631 N N . PRO A 1 450 ? -10.296 20.204 18.229 1.00 39.56 450 PRO A N 1
ATOM 3632 C CA . PRO A 1 450 ? -10.172 18.961 18.978 1.00 39.56 450 PRO A CA 1
ATOM 3633 C C . PRO A 1 450 ? -9.271 19.081 20.211 1.00 39.56 450 PRO A C 1
ATOM 3635 O O . PRO A 1 450 ? -8.117 19.506 20.138 1.00 39.56 450 PRO A O 1
ATOM 3638 N N . THR A 1 451 ? -9.748 18.557 21.338 1.00 36.16 451 THR A N 1
ATOM 3639 C CA . THR A 1 451 ? -8.897 18.197 22.477 1.00 36.16 451 THR A CA 1
ATOM 3640 C C . THR A 1 451 ? -8.297 16.798 22.266 1.00 36.16 451 THR A C 1
ATOM 3642 O O . THR A 1 451 ? -8.944 15.847 21.841 1.00 36.16 451 THR A O 1
ATOM 3645 N N . SER A 1 452 ? -6.995 16.709 22.518 1.00 38.84 452 SER A N 1
ATOM 3646 C CA . SER A 1 452 ? -6.049 15.618 22.240 1.00 38.84 452 SER A CA 1
ATOM 3647 C C . SER A 1 452 ? -6.427 14.186 22.704 1.00 38.84 452 SER A C 1
ATOM 3649 O O . SER A 1 452 ? -6.830 14.013 23.855 1.00 38.84 452 SER A O 1
ATOM 3651 N N . PRO A 1 453 ? -6.126 13.126 21.914 1.00 45.47 453 PRO A N 1
ATOM 3652 C CA . PRO A 1 453 ? -6.481 11.732 22.206 1.00 45.47 453 PRO A CA 1
ATOM 3653 C C . PRO A 1 453 ? -5.334 10.970 22.896 1.00 45.47 453 PRO A C 1
ATOM 3655 O O . PRO A 1 453 ? -4.680 10.119 22.292 1.00 45.47 453 PRO A O 1
ATOM 3658 N N . LYS A 1 454 ? -5.026 11.300 24.155 1.00 43.03 454 LYS A N 1
ATOM 3659 C CA . LYS A 1 454 ? -4.019 10.544 24.935 1.00 43.03 454 LYS A CA 1
ATOM 3660 C C . LYS A 1 454 ? -4.547 9.889 26.206 1.00 43.03 454 LYS A C 1
ATOM 3662 O O . LYS A 1 454 ? -3.912 8.958 26.675 1.00 43.03 454 LYS A O 1
ATOM 3667 N N . LYS A 1 455 ? -5.706 10.308 26.717 1.00 45.66 455 LYS A N 1
ATOM 3668 C CA . LYS A 1 455 ? -6.260 9.762 27.966 1.00 45.66 455 LYS A CA 1
ATOM 3669 C C . LYS A 1 455 ? -7.123 8.507 27.765 1.00 45.66 455 LYS A C 1
ATOM 3671 O O . LYS A 1 455 ? -7.117 7.632 28.615 1.00 45.66 455 LYS A O 1
ATOM 3676 N N . GLU A 1 456 ? -7.748 8.335 26.599 1.00 44.91 456 GLU A N 1
ATOM 3677 C CA . GLU A 1 456 ? -8.627 7.174 26.345 1.00 44.91 456 GLU A CA 1
ATOM 3678 C C . GLU A 1 456 ? -7.877 5.847 26.097 1.00 44.91 456 GLU A C 1
ATOM 3680 O O . GLU A 1 456 ? -8.470 4.773 26.166 1.00 44.91 456 GLU A O 1
ATOM 3685 N N . LEU A 1 457 ? -6.571 5.891 25.801 1.00 48.72 457 LEU A N 1
ATOM 3686 C CA . LEU A 1 457 ? -5.765 4.679 25.585 1.00 48.72 457 LEU A CA 1
ATOM 3687 C C . LEU A 1 457 ? -5.230 4.065 26.887 1.00 48.72 457 LEU A C 1
ATOM 3689 O O . LEU A 1 457 ? -4.950 2.868 26.907 1.00 48.72 457 LEU A O 1
ATOM 3693 N N . GLU A 1 458 ? -5.115 4.846 27.964 1.00 49.25 458 GLU A N 1
ATOM 3694 C CA . GLU A 1 458 ? -4.691 4.333 29.273 1.00 49.25 458 GLU A CA 1
ATOM 3695 C C . GLU A 1 458 ? -5.829 3.582 29.974 1.00 49.25 458 GLU A C 1
ATOM 3697 O O . GLU A 1 458 ? -5.603 2.492 30.501 1.00 49.25 458 GLU A O 1
ATOM 3702 N N . GLU A 1 459 ? -7.067 4.074 29.879 1.00 50.72 459 GLU A N 1
ATOM 3703 C CA . GLU A 1 459 ? -8.229 3.446 30.528 1.00 50.72 459 GLU A CA 1
ATOM 3704 C C . GLU A 1 459 ? -8.591 2.082 29.912 1.00 50.72 459 GLU A C 1
ATOM 3706 O O . GLU A 1 459 ? -8.888 1.129 30.631 1.00 50.72 459 GLU A O 1
ATOM 3711 N N . LEU A 1 460 ? -8.451 1.923 28.589 1.00 49.66 460 LEU A N 1
ATOM 3712 C CA . LEU A 1 460 ? -8.686 0.636 27.916 1.00 49.66 460 LEU A CA 1
ATOM 3713 C C . LEU A 1 460 ? -7.597 -0.411 28.201 1.00 49.66 460 LEU A C 1
ATOM 3715 O O . LEU A 1 460 ? -7.836 -1.608 28.033 1.00 49.66 460 LEU A O 1
ATOM 3719 N N . SER A 1 461 ? -6.404 0.020 28.620 1.00 50.47 461 SER A N 1
ATOM 3720 C CA . SER A 1 461 ? -5.306 -0.889 28.962 1.00 50.47 461 SER A CA 1
ATOM 3721 C C . SER A 1 461 ? -5.472 -1.520 30.349 1.00 50.47 461 SER A C 1
ATOM 3723 O O . SER A 1 461 ? -5.056 -2.662 30.551 1.00 50.47 461 SER A O 1
ATOM 3725 N N . TYR A 1 462 ? -6.147 -0.822 31.270 1.00 50.47 462 TYR A N 1
ATOM 3726 C CA . TYR A 1 462 ? -6.433 -1.319 32.616 1.00 50.47 462 TYR A CA 1
ATOM 3727 C C . TYR A 1 462 ? -7.606 -2.317 32.636 1.00 50.47 462 TYR A C 1
ATOM 3729 O O . TYR A 1 462 ? -7.492 -3.363 33.270 1.00 50.47 462 TYR A O 1
ATOM 3737 N N . GLU A 1 463 ? -8.675 -2.095 31.857 1.00 51.00 463 GLU A N 1
ATOM 3738 C CA . GLU A 1 463 ? -9.817 -3.036 31.785 1.00 51.00 463 GLU A CA 1
ATOM 3739 C C . GLU A 1 463 ? -9.457 -4.403 31.156 1.00 51.00 463 GLU A C 1
ATOM 3741 O O . GLU A 1 463 ? -10.076 -5.425 31.461 1.00 51.00 463 GLU A O 1
ATOM 3746 N N . LEU A 1 464 ? -8.447 -4.457 30.280 1.00 52.34 464 LEU A N 1
ATOM 3747 C CA . LEU A 1 464 ? -7.994 -5.704 29.645 1.00 52.34 464 LEU A CA 1
ATOM 3748 C C . LEU A 1 464 ? -7.105 -6.561 30.559 1.00 52.34 464 LEU A C 1
ATOM 3750 O O . LEU A 1 464 ? -7.006 -7.771 30.348 1.00 52.34 464 LEU A O 1
ATOM 3754 N N . LEU A 1 465 ? -6.473 -5.962 31.572 1.00 51.38 465 LEU A N 1
ATOM 3755 C CA . LEU A 1 465 ? -5.592 -6.682 32.493 1.00 51.38 465 LEU A CA 1
ATOM 3756 C C . LEU A 1 465 ? -6.360 -7.387 33.621 1.00 51.38 465 LEU A C 1
ATOM 3758 O O . LEU A 1 465 ? -5.910 -8.430 34.101 1.00 51.38 465 LEU A O 1
ATOM 3762 N N . ASP A 1 466 ? -7.521 -6.856 34.010 1.00 46.56 466 ASP A N 1
ATOM 3763 C CA . ASP A 1 466 ? -8.330 -7.415 35.099 1.00 46.56 466 ASP A CA 1
ATOM 3764 C C . ASP A 1 466 ? -9.210 -8.593 34.657 1.00 46.56 466 ASP A C 1
ATOM 3766 O O . ASP A 1 466 ? -9.415 -9.529 35.429 1.00 46.56 466 ASP A O 1
ATOM 3770 N N . ASN A 1 467 ? -9.618 -8.647 33.386 1.00 47.28 467 ASN A N 1
ATOM 3771 C CA . ASN A 1 467 ? -10.390 -9.780 32.854 1.00 47.28 467 ASN A CA 1
ATOM 3772 C C . ASN A 1 467 ? -9.564 -11.067 32.655 1.00 47.28 467 ASN A C 1
ATOM 3774 O O . ASN A 1 467 ? -10.131 -12.144 32.499 1.00 47.28 467 ASN A O 1
ATOM 3778 N N . CYS A 1 468 ? -8.230 -10.988 32.693 1.00 46.62 468 CYS A N 1
ATOM 3779 C CA . CYS A 1 468 ? -7.354 -12.160 32.570 1.00 46.62 468 CYS A CA 1
ATOM 3780 C C . CYS A 1 468 ? -7.039 -12.838 33.916 1.00 46.62 468 CYS A C 1
ATOM 3782 O O . CYS A 1 468 ? -6.401 -13.888 33.927 1.00 46.62 468 CYS A O 1
ATOM 3784 N N . LYS A 1 469 ? -7.460 -12.261 35.052 1.00 46.03 469 LYS A N 1
ATOM 3785 C CA . LYS A 1 469 ? -7.215 -12.825 36.394 1.00 46.03 469 LYS A CA 1
ATOM 3786 C C . LYS A 1 469 ? -8.399 -13.607 36.967 1.00 46.03 469 LYS A C 1
ATOM 3788 O O . LYS A 1 469 ? -8.239 -14.247 37.998 1.00 46.03 469 LYS A O 1
ATOM 3793 N N . SER A 1 470 ? -9.558 -13.580 36.315 1.00 48.75 470 SER A N 1
ATOM 3794 C CA . SER A 1 470 ? -10.783 -14.261 36.760 1.00 48.75 470 SER A CA 1
ATOM 3795 C C . SER A 1 470 ? -11.029 -15.623 36.092 1.00 48.75 470 SER A C 1
ATOM 3797 O O . SER A 1 470 ? -12.078 -16.221 36.310 1.00 48.75 470 SER A O 1
ATOM 3799 N N . LEU A 1 471 ? -10.077 -16.126 35.296 1.00 45.31 471 LEU A N 1
ATOM 3800 C CA . LEU A 1 471 ? -10.197 -17.375 34.525 1.00 45.31 471 LEU A CA 1
ATOM 3801 C C . LEU A 1 471 ? -9.035 -18.368 34.748 1.00 45.31 471 LEU A C 1
ATOM 3803 O O . LEU A 1 471 ? -8.745 -19.178 33.869 1.00 45.31 471 LEU A O 1
ATOM 3807 N N . ALA A 1 472 ? -8.375 -18.319 35.909 1.00 38.00 472 ALA A N 1
ATOM 3808 C CA . ALA A 1 472 ? -7.343 -19.283 36.306 1.00 38.00 472 ALA A CA 1
ATOM 3809 C C . ALA A 1 472 ? -7.654 -19.919 37.661 1.00 38.00 472 ALA A C 1
ATOM 3811 O O . ALA A 1 472 ? -8.038 -19.158 38.579 1.00 38.00 472 ALA A O 1
#

Organism: Gulo gulo (NCBI:txid48420)

Foldseek 3Di:
DDPVVVVVVVVVCDPVVVVVVVVVVVVVVVVVVVVVPDDDDDDPDDPVVVDPCVVVVVVVVVVVVVVVVVVVVVVVVVVDPPPCCVVVVVVVVVVVVVVVVVCVVVDDDDDDDDDDDDPCVVVDPVVVVVVVVVVVVVVVVVVVVVVVVVVVVDDPDDPDDDDDDPDPVVVVVVVCVVCVVVDPDDPDDDDPDPDDDPVVVVVVVVVVVVVVCVVPPPDPDDDPDDDVCVPVPDPDDDDDDDDDDDDDDDDDDDDDDDDDDCPPVVCVPPPPPDDPDDQDVVNVVVVVVVVVVVVVVVVVVVVVVVVVVVVVVVVVVVVVVVVVVCVVDPDDDPVVVVVVVVVVVVVVVVVVVVVVVVVVVVVVVVVVPDDDPVRVVVVVVVVVVVVVVVCVVCVVVVHDPVRCVVVVVVVVVVVVVVPPPDDDDDDDDDDDDDDDDDDDDDDDDDDDDDDDDDPVVVVVVVVVVVVVVVPD